Protein AF-F4NWM6-F1 (afdb_monomer)

pLDDT: mean 74.92, std 17.49, range [27.56, 96.94]

Sequence (480 aa):
MNTREKIAEQQAELAVLNNIYKKDLLKWTTEETIMYGNKEAVSIKKDLVDVSIQQLAVELLFEKDFAAWSSAEKRRYGNQEEAALEQLREKSKQLREKEKQLREEEKQLREQQIILLQLKEKTLVQGSKSPIQGFVDAGQSSSFTQQIEDIKADISKLQESSSKLQESDSKLQESSSKLQETVSNYIQEAETMSISKLTIDKIQKDGYTLIASSVNSINDSDYKIADKFHEFQWPVKNNKKDKKNKDAYLGYLSAFVEPFYRLQAKASIEWPHLYSEVGINPHHLSGEADLYVMPTACTLISRNQLSMVFRMKSNEINSNDLAQAIGCVVAANSLFDVPGRPSPVGVLSDFIDQWCLIWISKDGEVIYANMEKDSELRGKPLTRLTAMYYIQKHLEHYNQLLNDENTKKRRAEHTGWAFDEFEAGVLKQMVLVAEDNMRDLLETDEEIAMYDMRKRMRNTPLFQFPRLPKDFHIFPKFTE

Organism: Batrachochytrium dendrobatidis (strain JAM81 / FGSC 10211) (NCBI:txid684364)

Secondary structure (DSSP, 8-state):
--HHHHHHHHHHHHHHHHHHHHS-GGG--HHHHHHH-SHHHHHHHHHHHHHHHHHHHHHHHHHS-GGG--HHHHHHH-SSHHHHHHHHHHHHHHHHHHHHHHHHHHHHHHHHHHHHHHHHHHHHHHTTS--------TT-HHHHHHHHHHHHHHHHHHHHHHHHHHHHHHHHHHHHHHHHHHHHHHHHHHHEEEGGG--HHHHHHTT--EEEEEEEPPPTTSS---GGGT----SSTT-TT-HHHHHHHHHHHHHHHTT-TTEEEES--SSS-EEEEETTTTEEEEE--SEEEEETTTTSSSS---SEEEEE-SS---HHHHHHHHHHHHHHHHH---TTPBPPEEEEE-SSS-EEEEEE-TTS-EEEEEEEE-TT--EEEPPHHHHHHHHHHHHHHHHHHHH-GGGGSS----TT-SS--PBTTHHHHHHHHHHHHHHHT--SHHHHHHHHHHHHHHH-GGGS-----TT---------

Solvent-accessible surface area (backbone atoms only — not comparable to full-atom values): 27120 Å² total; per-residue (Å²): 131,56,68,68,53,54,40,51,54,41,50,52,52,40,52,53,40,53,53,59,64,70,47,57,81,94,71,55,50,74,64,55,42,68,76,40,66,47,70,65,50,42,50,46,51,37,53,48,39,50,45,48,43,52,49,47,54,50,50,54,54,73,75,42,59,72,87,76,51,48,75,64,56,28,71,72,40,37,90,45,66,71,57,21,54,50,48,50,52,53,50,50,52,52,45,54,54,51,46,53,51,45,54,52,52,52,49,53,51,51,54,54,51,51,52,52,51,54,51,53,51,53,53,58,66,53,73,73,55,80,95,72,89,79,79,90,76,97,80,58,70,69,63,55,55,51,52,53,53,52,51,52,54,52,52,54,52,49,54,57,51,50,54,55,48,55,57,49,50,55,57,48,52,56,51,47,52,56,49,51,54,51,49,54,51,49,51,52,58,72,42,38,46,46,29,90,74,38,37,54,71,54,48,43,73,29,64,45,51,76,41,87,47,64,45,73,55,65,61,80,88,80,57,88,74,61,74,83,72,76,62,66,80,74,85,53,85,82,41,71,86,38,64,68,37,49,51,49,50,50,50,53,50,32,64,70,37,54,87,37,75,53,41,41,59,39,68,74,70,72,86,73,56,42,62,18,62,44,46,78,67,77,32,29,36,36,43,80,58,59,31,36,32,25,57,59,73,63,84,80,54,83,84,74,61,53,55,30,40,31,35,77,42,71,61,87,86,49,66,48,58,50,23,28,36,49,44,47,29,53,26,51,20,28,64,36,84,45,67,61,34,69,41,26,36,21,39,40,30,53,68,64,73,50,42,31,45,33,41,47,34,66,88,66,34,38,35,37,27,48,29,19,24,45,98,84,66,50,77,42,73,24,45,58,67,38,54,50,48,50,52,48,46,39,48,52,47,54,37,50,61,70,64,45,78,69,52,81,44,73,63,48,78,86,79,77,67,67,58,57,85,18,51,22,12,50,65,33,49,52,45,51,47,56,54,54,53,48,52,76,72,44,92,44,76,65,55,40,48,54,49,53,50,52,54,45,56,76,69,37,74,87,71,53,77,78,77,74,70,96,79,76,85,84,71,84,83,81,86,131

Mean predicted aligned error: 19.65 Å

Structure (mmCIF, N/CA/C/O backbone):
data_AF-F4NWM6-F1
#
_entry.id   AF-F4NWM6-F1
#
loop_
_atom_site.group_PDB
_atom_site.id
_atom_site.type_symbol
_atom_site.label_atom_id
_atom_site.label_alt_id
_atom_site.label_comp_id
_atom_site.label_asym_id
_atom_site.label_entity_id
_atom_site.label_seq_id
_atom_site.pdbx_PDB_ins_code
_atom_site.Cartn_x
_atom_site.Cartn_y
_atom_site.Cartn_z
_atom_site.occupancy
_atom_site.B_iso_or_equiv
_atom_site.auth_seq_id
_atom_site.auth_comp_id
_atom_site.auth_asym_id
_atom_site.auth_atom_id
_atom_site.pdbx_PDB_model_num
ATOM 1 N N . MET A 1 1 ? -13.555 21.027 29.158 1.00 60.69 1 MET A N 1
ATOM 2 C CA . MET A 1 1 ? -13.610 19.942 28.168 1.00 60.69 1 MET A CA 1
ATOM 3 C C . MET A 1 1 ? -14.165 20.442 26.851 1.00 60.69 1 MET A C 1
ATOM 5 O O . MET A 1 1 ? -15.263 20.997 26.846 1.00 60.69 1 MET A O 1
ATOM 9 N N . ASN A 1 2 ? -13.422 20.252 25.764 1.00 86.06 2 ASN A N 1
ATOM 10 C CA . ASN A 1 2 ? -13.898 20.465 24.394 1.00 86.06 2 ASN A CA 1
ATOM 11 C C . ASN A 1 2 ? -15.017 19.446 24.065 1.00 86.06 2 ASN A C 1
ATOM 13 O O . ASN A 1 2 ? -15.001 18.326 24.573 1.00 86.06 2 ASN A O 1
ATOM 17 N N . THR A 1 3 ? -15.988 19.793 23.216 1.00 80.62 3 THR A N 1
ATOM 18 C CA . THR A 1 3 ? -17.067 18.899 22.745 1.00 80.62 3 THR A CA 1
ATOM 19 C C . THR A 1 3 ? -16.521 17.563 22.210 1.00 80.62 3 THR A C 1
ATOM 21 O O . THR A 1 3 ? -17.129 16.515 22.418 1.00 80.62 3 THR A O 1
ATOM 24 N N . ARG A 1 4 ? -15.315 17.560 21.619 1.00 77.44 4 ARG A N 1
ATOM 25 C CA . ARG A 1 4 ? -14.608 16.331 21.202 1.00 77.44 4 ARG A CA 1
ATOM 26 C C . ARG A 1 4 ? -14.179 15.430 22.363 1.00 77.44 4 ARG A C 1
ATOM 28 O O . ARG A 1 4 ? -14.302 14.215 22.251 1.00 77.44 4 ARG A O 1
ATOM 35 N N . GLU A 1 5 ? -13.713 16.007 23.466 1.00 83.75 5 GLU A N 1
ATOM 36 C CA . GLU A 1 5 ? -13.334 15.254 24.671 1.00 83.75 5 GLU A CA 1
ATOM 37 C C . GLU A 1 5 ? -14.571 14.620 25.315 1.00 83.75 5 GLU A C 1
ATOM 39 O O . GLU A 1 5 ? -14.527 13.461 25.711 1.00 83.75 5 GLU A O 1
ATOM 44 N N . LYS A 1 6 ? -15.707 15.335 25.332 1.00 87.50 6 LYS A N 1
ATOM 45 C CA . LYS A 1 6 ? -16.980 14.792 25.841 1.00 87.50 6 LYS A CA 1
ATOM 46 C C . LYS A 1 6 ? -17.461 13.597 25.018 1.00 87.50 6 LYS A C 1
ATOM 48 O O . LYS A 1 6 ? -17.944 12.621 25.578 1.00 87.50 6 LYS A O 1
ATOM 53 N N . ILE A 1 7 ? -17.297 13.647 23.694 1.00 84.12 7 ILE A N 1
ATOM 54 C CA . ILE A 1 7 ? -17.608 12.503 22.824 1.00 84.12 7 ILE A CA 1
ATOM 55 C C . ILE A 1 7 ? -16.695 11.316 23.141 1.00 84.12 7 ILE A C 1
ATOM 57 O O . ILE A 1 7 ? -17.186 10.193 23.215 1.00 84.12 7 ILE A O 1
ATOM 61 N N . ALA A 1 8 ? -15.395 11.544 23.340 1.00 84.62 8 ALA A N 1
ATOM 62 C CA . ALA A 1 8 ? -14.451 10.476 23.665 1.00 84.62 8 ALA A CA 1
ATOM 63 C C . ALA A 1 8 ? -14.777 9.807 25.014 1.00 84.62 8 ALA A C 1
ATOM 65 O O . ALA A 1 8 ? -14.790 8.579 25.100 1.00 84.62 8 ALA A O 1
ATOM 66 N N . GLU A 1 9 ? -15.117 10.599 26.035 1.00 89.94 9 GLU A N 1
ATOM 67 C CA . GLU A 1 9 ? -15.557 10.101 27.345 1.00 89.94 9 GLU A CA 1
ATOM 68 C C . GLU A 1 9 ? -16.819 9.234 27.218 1.00 89.94 9 GLU A C 1
ATOM 70 O O . GLU A 1 9 ? -16.858 8.098 27.694 1.00 89.94 9 GLU A O 1
ATOM 75 N N . GLN A 1 10 ? -17.825 9.711 26.483 1.00 88.81 10 GLN A N 1
ATOM 76 C CA . GLN A 1 10 ? -19.061 8.956 26.271 1.00 88.81 10 GLN A CA 1
ATOM 77 C C . GLN A 1 10 ? -18.849 7.695 25.428 1.00 88.81 10 GLN A C 1
ATOM 79 O O . GLN A 1 10 ? -19.488 6.672 25.666 1.00 88.81 10 GLN A O 1
ATOM 84 N N . GLN A 1 11 ? -17.921 7.710 24.469 1.00 87.31 11 GLN A N 1
ATOM 85 C CA . GLN A 1 11 ? -17.539 6.511 23.719 1.00 87.31 1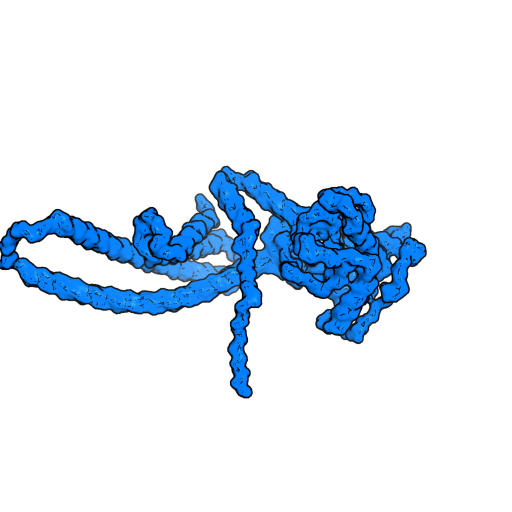1 GLN A CA 1
ATOM 86 C C . GLN A 1 11 ? -16.853 5.468 24.609 1.00 87.31 11 GLN A C 1
ATOM 88 O O . GLN A 1 11 ? -17.093 4.269 24.434 1.00 87.31 11 GLN A O 1
ATOM 93 N N . ALA A 1 12 ? -16.039 5.903 25.575 1.00 87.69 12 ALA A N 1
ATOM 94 C CA . ALA A 1 12 ? -15.446 5.014 26.567 1.00 87.69 12 ALA A CA 1
ATOM 95 C C . ALA A 1 12 ? -16.525 4.399 27.475 1.00 87.69 12 ALA A C 1
ATOM 97 O O . ALA A 1 12 ? -16.548 3.178 27.649 1.00 87.69 12 ALA A O 1
ATOM 98 N N . GLU A 1 13 ? -17.477 5.202 27.967 1.00 89.69 13 GLU A N 1
ATOM 99 C CA . GLU A 1 13 ? -18.624 4.701 28.739 1.00 89.69 13 GLU A CA 1
ATOM 100 C C . GLU A 1 13 ? -19.446 3.687 27.922 1.00 89.69 13 GLU A C 1
ATOM 102 O O . GLU A 1 13 ? -19.758 2.593 28.401 1.00 89.69 13 GLU A O 1
ATOM 107 N N . LEU A 1 14 ? -19.721 3.983 26.648 1.00 88.06 14 LEU A N 1
ATOM 108 C CA . LEU A 1 14 ? -20.443 3.082 25.749 1.00 88.06 14 LEU A CA 1
ATOM 109 C C . LEU A 1 14 ? -19.699 1.752 25.540 1.00 88.06 14 LEU A C 1
ATOM 111 O O . LEU A 1 14 ? -20.324 0.690 25.454 1.00 88.06 14 LEU A O 1
ATOM 115 N N . ALA A 1 15 ? -18.367 1.778 25.459 1.00 86.25 15 ALA A N 1
ATOM 116 C CA . ALA A 1 15 ? -17.549 0.573 25.343 1.00 86.25 15 ALA A CA 1
ATOM 117 C C . ALA A 1 15 ? -17.638 -0.298 26.608 1.00 86.25 15 ALA A C 1
ATOM 119 O O . ALA A 1 15 ? -17.800 -1.519 26.504 1.00 86.25 15 ALA A O 1
ATOM 120 N N . VAL A 1 16 ? -17.607 0.321 27.792 1.00 87.38 16 VAL A N 1
ATOM 121 C CA . VAL A 1 16 ? -17.805 -0.368 29.076 1.00 87.38 16 VAL A CA 1
ATOM 122 C C . VAL A 1 16 ? -19.193 -1.007 29.133 1.00 87.38 16 VAL A C 1
ATOM 124 O O . VAL A 1 16 ? -19.302 -2.210 29.378 1.00 87.38 16 VAL A O 1
ATOM 127 N N . LEU A 1 17 ? -20.249 -0.254 28.814 1.00 85.12 17 LEU A N 1
ATOM 128 C CA . LEU A 1 17 ? -21.626 -0.760 28.820 1.00 85.12 17 LEU A CA 1
ATOM 129 C C . LEU A 1 17 ? -21.830 -1.910 27.826 1.00 85.12 17 LEU A C 1
ATOM 131 O O . LEU A 1 17 ? -22.478 -2.902 28.155 1.00 85.12 17 LEU A O 1
ATOM 135 N N . ASN A 1 18 ? -21.222 -1.844 26.637 1.00 83.94 18 ASN A N 1
ATOM 136 C CA . ASN A 1 18 ? -21.258 -2.943 25.668 1.00 83.94 18 ASN A CA 1
ATOM 137 C C . ASN A 1 18 ? -20.588 -4.217 26.194 1.00 83.94 18 ASN A C 1
ATOM 139 O O . ASN A 1 18 ? -21.074 -5.319 25.927 1.00 83.94 18 ASN A O 1
ATOM 143 N N . ASN A 1 19 ? -19.488 -4.085 26.937 1.00 84.81 19 ASN A N 1
ATOM 144 C CA . ASN A 1 19 ? -18.835 -5.229 27.565 1.00 84.81 19 ASN A CA 1
ATOM 145 C C . ASN A 1 19 ? -19.718 -5.835 28.659 1.00 84.81 19 ASN A C 1
ATOM 147 O O . ASN A 1 19 ? -19.887 -7.053 28.683 1.00 84.81 19 ASN A O 1
ATOM 151 N N . ILE A 1 20 ? -20.327 -5.007 29.513 1.00 82.50 20 ILE A N 1
ATOM 152 C CA . ILE A 1 20 ? -21.238 -5.464 30.575 1.00 82.50 20 ILE A CA 1
ATOM 153 C C . ILE A 1 20 ? -22.461 -6.169 29.973 1.00 82.50 20 ILE A C 1
ATOM 155 O O . ILE A 1 20 ? -22.812 -7.271 30.395 1.00 82.50 20 ILE A O 1
ATOM 159 N N . TYR A 1 21 ? -23.066 -5.595 28.932 1.00 80.75 21 TYR A N 1
ATOM 160 C CA . TYR A 1 21 ? -24.240 -6.164 28.268 1.00 80.75 21 TYR A CA 1
ATOM 161 C C . TYR A 1 21 ? -23.966 -7.556 27.667 1.00 80.75 21 TYR A C 1
ATOM 163 O O . TYR A 1 21 ? -24.803 -8.461 27.756 1.00 80.75 21 TYR A O 1
ATOM 171 N N . LYS A 1 22 ? -22.765 -7.752 27.101 1.00 83.56 22 LYS A N 1
ATOM 172 C CA . LYS A 1 22 ? -22.315 -9.031 26.525 1.00 83.56 22 LYS A CA 1
ATOM 173 C C . LYS A 1 22 ? -21.984 -10.100 27.571 1.00 83.56 22 LYS A C 1
ATOM 175 O O . LYS A 1 22 ? -21.938 -11.276 27.214 1.00 83.56 22 LYS A O 1
ATOM 180 N N . LYS A 1 23 ? -21.753 -9.741 28.840 1.00 84.12 23 LYS A N 1
ATOM 181 C CA . LYS A 1 23 ? -21.500 -10.727 29.903 1.00 84.12 23 LYS A CA 1
ATOM 182 C C . LYS A 1 23 ? -22.764 -11.538 30.210 1.00 84.12 23 LYS A C 1
ATOM 184 O O . LYS A 1 23 ? -23.890 -11.031 30.177 1.00 84.12 23 LYS A O 1
ATOM 189 N N . ASP A 1 24 ? -22.579 -12.808 30.561 1.00 78.06 24 ASP A N 1
ATOM 190 C CA . ASP A 1 24 ? -23.642 -13.609 31.175 1.00 78.06 24 ASP A CA 1
ATOM 191 C C . ASP A 1 24 ? -24.025 -13.000 32.529 1.00 78.06 24 ASP A C 1
ATOM 193 O O . ASP A 1 24 ? -23.140 -12.607 33.286 1.00 78.06 24 ASP A O 1
ATOM 197 N N . LEU A 1 25 ? -25.320 -12.977 32.867 1.00 64.81 25 LEU A N 1
ATOM 198 C CA . LEU A 1 25 ? -25.819 -12.454 34.154 1.00 64.81 25 LEU A CA 1
ATOM 199 C C . LEU A 1 25 ? -25.155 -13.137 35.365 1.00 64.81 25 LEU A C 1
ATOM 201 O O . LEU A 1 25 ? -24.910 -12.504 36.381 1.00 64.81 25 LEU A O 1
ATOM 205 N N . LEU A 1 26 ? -24.800 -14.419 35.233 1.00 65.19 26 LEU A N 1
ATOM 206 C CA . LEU A 1 26 ? -24.103 -15.202 36.265 1.00 65.19 26 LEU A CA 1
ATOM 207 C C . LEU A 1 26 ? -22.628 -14.806 36.458 1.00 65.19 26 LEU A C 1
ATOM 209 O O . LEU A 1 26 ? -21.978 -15.296 37.375 1.00 65.19 26 LEU A O 1
ATOM 213 N N . LYS A 1 27 ? -22.090 -13.958 35.578 1.00 74.94 27 LYS A N 1
ATOM 214 C CA . LYS A 1 27 ? -20.706 -13.465 35.607 1.00 74.94 27 LYS A CA 1
ATOM 215 C C . LYS A 1 27 ? -20.625 -11.983 35.976 1.00 74.94 27 LYS A C 1
ATOM 217 O O . LYS A 1 27 ? -19.550 -11.398 35.854 1.00 74.94 27 LYS A O 1
ATOM 222 N N . TRP A 1 28 ? -21.744 -11.374 36.368 1.00 76.94 28 TRP A N 1
ATOM 223 C CA . TRP A 1 28 ? -21.762 -9.992 36.831 1.00 76.94 28 TRP A CA 1
ATOM 224 C C . TRP A 1 28 ? -21.110 -9.894 38.204 1.00 76.94 28 TRP A C 1
ATOM 226 O O . TRP A 1 28 ? -21.322 -10.744 39.072 1.00 76.94 28 TRP A O 1
ATOM 236 N N . THR A 1 29 ? -20.310 -8.853 38.406 1.00 78.38 29 THR A N 1
ATOM 237 C CA . THR A 1 29 ? -19.791 -8.543 39.737 1.00 78.38 29 THR A CA 1
ATOM 238 C C . THR A 1 29 ? -20.922 -8.044 40.638 1.00 78.38 29 THR A C 1
ATOM 240 O O . THR A 1 29 ? -21.982 -7.602 40.179 1.00 78.38 29 THR A O 1
ATOM 243 N N . THR A 1 30 ? -20.699 -8.092 41.951 1.00 74.25 30 THR A N 1
ATOM 244 C CA . THR A 1 30 ? -21.628 -7.513 42.930 1.00 74.25 30 THR A CA 1
ATOM 245 C C . THR A 1 30 ? -21.860 -6.026 42.649 1.00 74.25 30 THR A C 1
ATOM 247 O O . THR A 1 30 ? -22.991 -5.561 42.726 1.00 74.25 30 THR A O 1
ATOM 250 N N . GLU A 1 31 ? -20.818 -5.297 42.245 1.00 74.88 31 GLU A N 1
ATOM 251 C CA . GLU A 1 31 ? -20.894 -3.880 41.875 1.00 74.88 31 GLU A CA 1
ATOM 252 C C . GLU A 1 31 ? -21.695 -3.648 40.590 1.00 74.88 31 GLU A C 1
ATOM 254 O O . GLU A 1 31 ? -22.552 -2.772 40.572 1.00 74.88 31 GLU A O 1
ATOM 259 N N . GLU A 1 32 ? -21.496 -4.456 39.541 1.00 78.50 32 GLU A N 1
ATOM 260 C CA . GLU A 1 32 ? -22.282 -4.381 38.297 1.00 78.50 32 GLU A CA 1
ATOM 261 C C . GLU A 1 32 ? -23.768 -4.671 38.564 1.00 78.50 32 GLU A C 1
ATOM 263 O O . GLU A 1 32 ? -24.655 -3.990 38.049 1.00 78.50 32 GLU A O 1
ATOM 268 N N . THR A 1 33 ? -24.044 -5.643 39.434 1.00 75.38 33 THR A N 1
ATOM 269 C CA . THR A 1 33 ? -25.409 -5.992 39.848 1.00 75.38 33 THR A CA 1
ATOM 270 C C . THR A 1 33 ? -26.054 -4.877 40.669 1.00 75.38 33 THR A C 1
ATOM 272 O O . THR A 1 33 ? -27.229 -4.589 40.477 1.00 75.38 33 THR A O 1
ATOM 275 N N . ILE A 1 34 ? -25.304 -4.214 41.553 1.00 72.50 34 ILE A N 1
ATOM 276 C CA . ILE A 1 34 ? -25.804 -3.081 42.346 1.00 72.50 34 ILE A CA 1
ATOM 277 C C . ILE A 1 34 ? -26.015 -1.839 41.471 1.00 72.50 34 ILE A C 1
ATOM 279 O O . ILE A 1 34 ? -27.024 -1.156 41.618 1.00 72.50 34 ILE A O 1
ATOM 283 N N . MET A 1 35 ? -25.078 -1.540 40.569 1.00 72.19 35 MET A N 1
ATOM 284 C CA . MET A 1 35 ? -25.118 -0.332 39.742 1.00 72.19 35 MET A CA 1
ATOM 285 C C . MET A 1 35 ? -26.193 -0.379 38.666 1.00 72.19 35 MET A C 1
ATOM 287 O O . MET A 1 35 ? -26.834 0.637 38.403 1.00 72.19 35 MET A O 1
ATOM 291 N N . TYR A 1 36 ? -26.366 -1.532 38.021 1.00 76.62 36 TYR A N 1
ATOM 292 C CA . TYR A 1 36 ? -27.243 -1.636 36.861 1.00 76.62 36 TYR A CA 1
ATOM 293 C C . TYR A 1 36 ? -28.497 -2.465 37.135 1.00 76.62 36 TYR A C 1
ATOM 295 O O . TYR A 1 36 ? -29.487 -2.311 36.433 1.00 76.62 36 TYR A O 1
ATOM 303 N N . GLY A 1 37 ? -28.507 -3.313 38.165 1.00 75.25 37 GLY A N 1
ATOM 304 C CA . GLY A 1 37 ? -29.669 -4.106 38.573 1.00 75.25 37 GLY A CA 1
ATOM 305 C C . GLY A 1 37 ? -29.994 -5.263 37.624 1.00 75.25 37 GLY A C 1
ATOM 306 O O . GLY A 1 37 ? -30.037 -6.416 38.047 1.00 75.25 37 GLY A O 1
ATOM 307 N N . ASN A 1 38 ? -30.214 -4.981 36.339 1.00 80.00 38 ASN A N 1
ATOM 308 C CA . ASN A 1 38 ? -30.531 -5.964 35.309 1.00 80.00 38 ASN A CA 1
ATOM 309 C C . ASN A 1 38 ? -29.991 -5.546 33.925 1.00 80.00 38 ASN A C 1
ATOM 311 O O . ASN A 1 38 ? -29.513 -4.430 33.717 1.00 80.00 38 ASN A O 1
ATOM 315 N N . LYS A 1 39 ? -30.056 -6.466 32.954 1.00 82.69 39 LYS A N 1
ATOM 316 C CA . LYS A 1 39 ? -29.595 -6.219 31.576 1.00 82.69 39 LYS A CA 1
ATOM 317 C C . LYS A 1 39 ? -30.391 -5.135 30.845 1.00 82.69 39 LYS A C 1
ATOM 319 O O . LYS A 1 39 ? -29.829 -4.465 29.985 1.00 82.69 39 LYS A O 1
ATOM 324 N N . GLU A 1 40 ? -31.662 -4.965 31.185 1.00 83.25 40 GLU A N 1
ATOM 325 C CA . GLU A 1 40 ? -32.560 -3.989 30.559 1.00 83.25 40 GLU A CA 1
ATOM 326 C C . GLU A 1 40 ? -32.142 -2.553 30.902 1.00 83.25 40 GLU A C 1
ATOM 328 O O . GLU A 1 40 ? -31.977 -1.719 30.016 1.00 83.25 40 GLU A O 1
ATOM 333 N N . ALA A 1 41 ? -31.793 -2.298 32.162 1.00 82.50 41 ALA A N 1
ATOM 334 C CA . ALA A 1 41 ? -31.228 -1.029 32.605 1.00 82.50 41 ALA A CA 1
ATOM 335 C C . ALA A 1 41 ? -29.850 -0.740 31.981 1.00 82.50 41 ALA A C 1
ATOM 337 O O . ALA A 1 41 ? -29.563 0.409 31.652 1.00 82.50 41 ALA A O 1
ATOM 338 N N . VAL A 1 42 ? -29.007 -1.760 31.747 1.00 85.38 42 VAL A N 1
ATOM 339 C CA . VAL A 1 42 ? -27.758 -1.590 30.968 1.00 85.38 42 VAL A CA 1
ATOM 340 C C . VAL A 1 42 ? -28.064 -1.207 29.519 1.00 85.38 42 VAL A C 1
ATOM 342 O O . VAL A 1 42 ? -27.362 -0.368 28.957 1.00 85.38 42 VAL A O 1
ATOM 345 N N . SER A 1 43 ? -29.104 -1.795 28.921 1.00 88.31 43 SER A N 1
ATOM 346 C CA . SER A 1 43 ? -29.543 -1.470 27.559 1.00 88.31 43 SER A CA 1
ATOM 347 C C . SER A 1 43 ? -29.989 -0.014 27.448 1.00 88.31 43 SER A C 1
ATOM 349 O O . SER A 1 43 ? -29.485 0.719 26.603 1.00 88.31 43 SER A O 1
ATOM 351 N N . ILE A 1 44 ? -30.845 0.443 28.364 1.00 87.06 44 ILE A N 1
ATOM 352 C CA . ILE A 1 44 ? -31.321 1.832 28.378 1.00 87.06 44 ILE A CA 1
ATOM 353 C C . ILE A 1 44 ? -30.170 2.799 28.634 1.00 87.06 44 ILE A C 1
ATOM 355 O O . ILE A 1 44 ? -30.047 3.803 27.938 1.00 87.06 44 ILE A O 1
ATOM 359 N N . LYS A 1 45 ? -29.269 2.481 29.573 1.00 89.50 45 LYS A N 1
ATOM 360 C CA . LYS A 1 45 ? -28.069 3.289 29.829 1.00 89.50 45 LYS A CA 1
ATOM 361 C C . LYS A 1 45 ? -27.213 3.426 28.568 1.00 89.50 45 LYS A C 1
ATOM 363 O O . LYS A 1 45 ? -26.762 4.522 28.250 1.00 89.50 45 LYS A O 1
ATOM 368 N N . LYS A 1 46 ? -27.017 2.328 27.833 1.00 91.81 46 LYS A N 1
ATOM 369 C CA . LYS A 1 46 ? -26.277 2.313 26.567 1.00 91.81 46 LYS A CA 1
ATOM 370 C C . LYS A 1 46 ? -26.943 3.218 25.529 1.00 91.81 46 LYS A C 1
ATOM 372 O O . LYS A 1 46 ? -26.253 4.024 24.909 1.00 91.81 46 LYS A O 1
ATOM 377 N N . ASP A 1 47 ? -28.257 3.114 25.365 1.00 89.88 47 ASP A N 1
ATOM 378 C CA . ASP A 1 47 ? -29.000 3.939 24.411 1.00 89.88 47 ASP A CA 1
ATOM 379 C C . ASP A 1 47 ? -28.975 5.424 24.793 1.00 89.88 47 ASP A C 1
ATOM 381 O O . ASP A 1 47 ? -28.900 6.288 23.920 1.00 89.88 47 ASP A O 1
ATOM 385 N N . LEU A 1 48 ? -28.970 5.733 26.090 1.00 90.88 48 LEU A N 1
ATOM 386 C CA . LEU A 1 48 ? -28.895 7.096 26.614 1.00 90.88 48 LEU A CA 1
ATOM 387 C C . LEU A 1 48 ? -27.519 7.726 26.346 1.00 90.88 48 LEU A C 1
ATOM 389 O O . LEU A 1 48 ? -27.439 8.879 25.917 1.00 90.88 48 LEU A O 1
ATOM 393 N N . VAL A 1 49 ? -26.443 6.949 26.507 1.00 90.25 49 VAL A N 1
ATOM 394 C CA . VAL A 1 49 ? -25.078 7.358 26.136 1.00 90.25 49 VAL A CA 1
ATOM 395 C C . VAL A 1 49 ? -24.953 7.543 24.620 1.00 90.25 49 VAL A C 1
ATOM 397 O O . VAL A 1 49 ? -24.403 8.548 24.175 1.00 90.25 49 VAL A O 1
ATOM 400 N N . ASP A 1 50 ? -25.511 6.637 23.810 1.00 90.44 50 ASP A N 1
ATOM 401 C CA . ASP A 1 50 ? -25.496 6.767 22.345 1.00 90.44 50 ASP A CA 1
ATOM 402 C C . ASP A 1 50 ? -26.242 8.024 21.870 1.00 90.44 50 ASP A C 1
ATOM 404 O O . ASP A 1 50 ? -25.727 8.790 21.052 1.00 90.44 50 ASP A O 1
ATOM 408 N N . VAL A 1 51 ? -27.424 8.302 22.433 1.00 92.19 51 VAL A N 1
ATOM 409 C CA . VAL A 1 51 ? -28.171 9.538 22.152 1.00 92.19 51 VAL A CA 1
ATOM 410 C C . VAL A 1 51 ? -27.353 10.769 22.526 1.00 92.19 51 VAL A C 1
ATOM 412 O O . VAL A 1 51 ? -27.312 11.722 21.745 1.00 92.19 51 VAL A O 1
ATOM 415 N N . SER A 1 52 ? -26.654 10.743 23.660 1.00 92.25 52 SER A N 1
ATOM 416 C CA . SER A 1 52 ? -25.808 11.861 24.068 1.00 92.25 52 SER A CA 1
ATOM 417 C C . SER A 1 52 ? -24.627 12.083 23.113 1.00 92.25 52 SER A C 1
ATOM 419 O O . SER A 1 52 ? -24.365 13.226 22.736 1.00 92.25 52 SER A O 1
ATOM 421 N N . ILE A 1 53 ? -23.971 11.020 22.631 1.00 90.81 53 ILE A N 1
ATOM 422 C CA . ILE A 1 53 ? -22.907 11.129 21.616 1.00 90.81 53 ILE A CA 1
ATOM 423 C C . ILE A 1 53 ? -23.460 11.777 20.343 1.00 90.81 53 ILE A C 1
ATOM 425 O O . ILE A 1 53 ? -22.824 12.649 19.747 1.00 90.81 53 ILE A O 1
ATOM 429 N N . GLN A 1 54 ? -24.662 11.373 19.922 1.00 90.50 54 GLN A N 1
ATOM 430 C CA . GLN A 1 54 ? -25.307 11.931 18.736 1.00 90.50 54 GLN A CA 1
ATOM 431 C C . GLN A 1 54 ? -25.678 13.410 18.911 1.00 90.50 54 GLN A C 1
ATOM 433 O O . GLN A 1 54 ? -25.554 14.170 17.948 1.00 90.50 54 GLN A O 1
ATOM 438 N N . GLN A 1 55 ? -26.103 13.831 20.106 1.00 91.56 55 GLN A N 1
ATOM 439 C CA . GLN A 1 55 ? -26.375 15.239 20.410 1.00 91.56 55 GLN A CA 1
ATOM 440 C C . GLN A 1 55 ? -25.090 16.075 20.336 1.00 91.56 55 GLN A C 1
ATOM 442 O O . GLN A 1 55 ? -25.065 17.071 19.615 1.00 91.56 55 GLN A O 1
ATOM 447 N N . LEU A 1 56 ? -24.002 15.621 20.968 1.00 90.62 56 LEU A N 1
ATOM 448 C CA . LEU A 1 56 ? -22.698 16.296 20.917 1.00 90.62 56 LEU A CA 1
ATOM 449 C C . LEU A 1 56 ? -22.135 16.377 19.489 1.00 90.62 56 LEU A C 1
ATOM 451 O O . LEU A 1 56 ? -21.536 17.377 19.098 1.00 90.62 56 LEU A O 1
ATOM 455 N N . ALA A 1 57 ? -22.351 15.343 18.672 1.00 90.19 57 ALA A N 1
ATOM 456 C CA . ALA A 1 57 ? -21.956 15.360 17.266 1.00 90.19 57 ALA A CA 1
ATOM 457 C C . ALA A 1 57 ? -22.758 16.384 16.443 1.00 90.19 57 ALA A C 1
ATOM 459 O O . ALA A 1 57 ? -22.220 16.986 15.515 1.00 90.19 57 ALA A O 1
ATOM 460 N N . VAL A 1 58 ? -24.039 16.588 16.767 1.00 90.94 58 VAL A N 1
ATOM 461 C CA . VAL A 1 58 ? -24.863 17.646 16.162 1.00 90.94 58 VAL A CA 1
ATOM 462 C C . VAL A 1 58 ? -24.386 19.029 16.616 1.00 90.94 58 VAL A C 1
ATOM 464 O O . VAL A 1 58 ? -24.289 19.926 15.784 1.00 90.94 58 VAL A O 1
ATOM 467 N N . GLU A 1 59 ? -24.022 19.198 17.888 1.00 91.50 59 GLU A N 1
ATOM 468 C CA . GLU A 1 59 ? -23.439 20.445 18.410 1.00 91.50 59 GLU A CA 1
ATOM 469 C C . GLU A 1 59 ? -22.119 20.801 17.714 1.00 91.50 59 GLU A C 1
ATOM 471 O O . GLU A 1 59 ? -21.966 21.927 17.246 1.00 91.50 59 GLU A O 1
ATOM 476 N N . LEU A 1 60 ? -21.224 19.827 17.508 1.00 91.38 60 LEU A N 1
ATOM 477 C CA . LEU A 1 60 ? -19.993 20.031 16.732 1.00 91.38 60 LEU A CA 1
ATOM 478 C C . LEU A 1 60 ? -20.252 20.513 15.301 1.00 91.38 60 LEU A C 1
ATOM 480 O O . LEU A 1 60 ? -19.442 21.252 14.746 1.00 91.38 60 LEU A O 1
ATOM 484 N N . LEU A 1 61 ? -21.352 20.080 14.679 1.00 89.44 61 LEU A N 1
ATOM 485 C CA . LEU A 1 61 ? -21.722 20.537 13.338 1.00 89.44 61 LEU A CA 1
ATOM 486 C C . LEU A 1 61 ? -2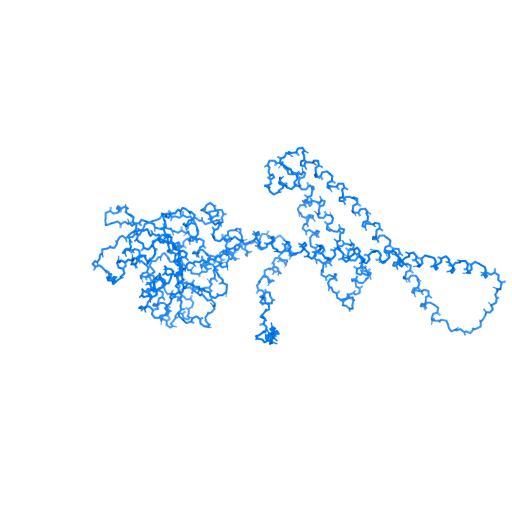2.297 21.956 13.345 1.00 89.44 61 LEU A C 1
ATOM 488 O O . LEU A 1 61 ? -22.103 22.668 12.365 1.00 89.44 61 LEU A O 1
ATOM 492 N N . PHE A 1 62 ? -22.957 22.376 14.428 1.00 90.31 62 PHE A N 1
ATOM 493 C CA . PHE A 1 62 ? -23.388 23.766 14.610 1.00 90.31 62 PHE A CA 1
ATOM 494 C C . PHE A 1 62 ? -22.214 24.717 14.872 1.00 90.31 62 PHE A C 1
ATOM 496 O O . PHE A 1 62 ? -22.260 25.863 14.437 1.00 90.31 62 PHE A O 1
ATOM 503 N N . GLU A 1 63 ? -21.164 24.252 15.552 1.00 88.94 63 GLU A N 1
ATOM 504 C CA . GLU A 1 63 ? -19.940 25.029 15.805 1.00 88.94 63 GLU A CA 1
ATOM 505 C C . GLU A 1 63 ? -19.033 25.145 14.567 1.00 88.94 63 GLU A C 1
ATOM 507 O O . GLU A 1 63 ? -18.142 25.992 14.516 1.00 88.94 63 GLU A O 1
ATOM 512 N N . LYS A 1 64 ? -19.234 24.282 13.566 1.00 90.06 64 LYS A N 1
ATOM 513 C CA . LYS A 1 64 ? -18.394 24.181 12.372 1.00 90.06 64 LYS A CA 1
ATOM 514 C C . LYS A 1 64 ? -18.979 24.983 11.211 1.00 90.06 64 LYS A C 1
ATOM 516 O O . LYS A 1 64 ? -20.082 24.690 10.755 1.00 90.06 64 LYS A O 1
ATOM 521 N N . ASP A 1 65 ? -18.177 25.884 10.641 1.00 91.50 65 ASP A N 1
ATOM 522 C CA . ASP A 1 65 ? -18.541 26.633 9.432 1.00 91.50 65 ASP A CA 1
ATOM 523 C C . ASP A 1 65 ? -19.001 25.706 8.301 1.00 91.50 65 ASP A C 1
ATOM 525 O O . ASP A 1 65 ? -18.296 24.759 7.931 1.00 91.50 65 ASP A O 1
ATOM 529 N N . PHE A 1 66 ? -20.143 26.014 7.678 1.00 89.69 66 PHE A N 1
ATOM 530 C CA . PHE A 1 66 ? -20.703 25.215 6.580 1.00 89.69 66 PHE A CA 1
ATOM 531 C C . PHE A 1 66 ? -19.731 25.060 5.395 1.00 89.69 66 PHE A C 1
ATOM 533 O O . PHE A 1 66 ? -19.687 24.027 4.717 1.00 89.69 66 PHE A O 1
ATOM 540 N N . ALA A 1 67 ? -18.881 26.064 5.160 1.00 89.12 67 ALA A N 1
ATOM 541 C CA . ALA A 1 67 ? -17.817 25.997 4.161 1.00 89.12 67 ALA A CA 1
ATOM 542 C C . ALA A 1 67 ? -16.818 24.859 4.444 1.00 89.12 67 ALA A C 1
ATOM 544 O O . ALA A 1 67 ? -16.385 24.181 3.511 1.00 89.12 67 ALA A O 1
ATOM 545 N N . ALA A 1 68 ? -16.521 24.602 5.721 1.00 91.00 68 ALA A N 1
ATOM 546 C CA . ALA A 1 68 ? -15.620 23.551 6.183 1.00 91.00 68 ALA A CA 1
ATOM 547 C C . ALA A 1 68 ? -16.287 22.166 6.256 1.00 91.00 68 ALA A C 1
ATOM 549 O O . ALA A 1 68 ? -15.628 21.175 6.593 1.00 91.00 68 ALA A O 1
ATOM 550 N N . TRP A 1 69 ? -17.588 22.060 5.963 1.00 90.69 69 TRP A N 1
ATOM 551 C CA . TRP A 1 69 ? -18.268 20.771 5.940 1.00 90.69 69 TRP A CA 1
ATOM 552 C C . TRP A 1 69 ? -17.760 19.887 4.799 1.00 90.69 69 TRP A C 1
ATOM 554 O O . TRP A 1 69 ? -17.627 20.302 3.645 1.00 90.69 69 TRP A O 1
ATOM 564 N N . SER A 1 70 ? -17.533 18.624 5.133 1.00 90.50 70 SER A N 1
ATOM 565 C CA . SER A 1 70 ? -17.176 17.560 4.211 1.00 90.50 70 SER A CA 1
ATOM 566 C C . SER A 1 70 ? -18.313 17.265 3.232 1.00 90.50 70 SER A C 1
ATOM 568 O O . SER A 1 70 ? -19.497 17.487 3.499 1.00 90.50 70 SER A O 1
ATOM 570 N N . SER A 1 71 ? -17.964 16.663 2.098 1.00 86.00 71 SER A N 1
ATOM 571 C CA . SER A 1 71 ? -18.939 16.223 1.095 1.00 86.00 71 SER A CA 1
ATOM 572 C C . SER A 1 71 ? -19.943 15.199 1.643 1.00 86.00 71 SER A C 1
ATOM 574 O O . SER A 1 71 ? -21.037 15.074 1.100 1.00 86.00 71 SER A O 1
ATOM 576 N N . ALA A 1 72 ? -19.587 14.458 2.698 1.00 86.00 72 ALA A N 1
ATOM 577 C CA . ALA A 1 72 ? -20.481 13.516 3.368 1.00 86.00 72 ALA A CA 1
ATOM 578 C C . ALA A 1 72 ? -21.502 14.235 4.264 1.00 86.00 72 ALA A C 1
ATOM 580 O O . ALA A 1 72 ? -22.687 13.913 4.212 1.00 86.00 72 ALA A O 1
ATOM 581 N N . GLU A 1 73 ? -21.066 15.244 5.025 1.00 88.00 73 GLU A N 1
ATOM 582 C CA . GLU A 1 73 ? -21.947 16.090 5.845 1.00 88.00 73 GLU A CA 1
ATOM 583 C C . GLU A 1 73 ? -22.966 16.825 4.959 1.00 88.00 73 GLU A C 1
ATOM 585 O O . GLU A 1 73 ? -24.166 16.766 5.224 1.00 88.00 73 GLU A O 1
ATOM 590 N N . LYS A 1 74 ? -22.512 17.402 3.836 1.00 88.31 74 LYS A N 1
ATOM 591 C CA . LYS A 1 74 ? -23.385 18.075 2.854 1.00 88.31 74 LYS A CA 1
ATOM 592 C C . LYS A 1 74 ? -24.366 17.117 2.171 1.00 88.31 74 LYS A C 1
ATOM 594 O O . LYS A 1 74 ? -25.535 17.443 2.015 1.00 88.31 74 LYS A O 1
ATOM 599 N N . ARG A 1 75 ? -23.954 15.887 1.836 1.00 87.06 75 ARG A N 1
ATOM 600 C CA . ARG A 1 75 ? -24.897 14.870 1.324 1.00 87.06 75 ARG A CA 1
ATOM 601 C C . ARG A 1 75 ? -25.953 14.466 2.348 1.00 87.06 75 ARG A C 1
ATOM 603 O O . ARG A 1 75 ? -27.068 14.145 1.958 1.00 87.06 75 ARG A O 1
ATOM 610 N N . ARG A 1 76 ? -25.585 14.423 3.630 1.00 81.88 76 ARG A N 1
ATOM 611 C CA . ARG A 1 76 ? -26.453 13.924 4.700 1.00 81.88 76 ARG A CA 1
ATOM 612 C C . ARG A 1 76 ? -27.491 14.946 5.146 1.00 81.88 76 ARG A C 1
ATOM 614 O O . ARG A 1 76 ? -28.610 14.541 5.427 1.00 81.88 76 ARG A O 1
ATOM 621 N N . TYR A 1 77 ? -27.107 16.218 5.227 1.00 83.88 77 TYR A N 1
ATOM 622 C CA . TYR A 1 77 ? -27.966 17.276 5.764 1.00 83.88 77 TYR A CA 1
ATOM 623 C C . TYR A 1 77 ? -28.452 18.266 4.697 1.00 83.88 77 TYR A C 1
ATOM 625 O O . TYR A 1 77 ? -29.427 18.974 4.905 1.00 83.88 77 TYR A O 1
ATOM 633 N N . GLY A 1 78 ? -27.824 18.299 3.523 1.00 85.06 78 GLY A N 1
ATOM 634 C CA . GLY A 1 78 ? -28.200 19.180 2.422 1.00 85.06 78 GLY A CA 1
ATOM 635 C C . GLY A 1 78 ? -27.014 19.972 1.878 1.00 85.06 78 GLY A C 1
ATOM 636 O O . GLY A 1 78 ? -26.074 20.323 2.589 1.00 85.06 78 GLY A O 1
ATOM 637 N N . ASN A 1 79 ? -27.070 20.268 0.579 1.00 85.06 79 ASN A N 1
ATOM 638 C CA . ASN A 1 79 ? -26.030 21.037 -0.113 1.00 85.06 79 ASN A CA 1
ATOM 639 C C . ASN A 1 79 ? -26.195 22.558 0.055 1.00 85.06 79 ASN A C 1
ATOM 641 O O . ASN A 1 79 ? -25.322 23.312 -0.366 1.00 85.06 79 ASN A O 1
ATOM 645 N N . GLN A 1 80 ? -27.308 22.996 0.647 1.00 89.56 80 GLN A N 1
ATOM 646 C CA . GLN A 1 80 ? -27.593 24.387 0.983 1.00 89.56 80 GLN A CA 1
ATOM 647 C C . GLN A 1 80 ? -27.540 24.557 2.501 1.00 89.56 80 GLN A C 1
ATOM 649 O O . GLN A 1 80 ? -28.104 23.740 3.226 1.00 89.56 80 GLN A O 1
ATOM 654 N N . GLU A 1 81 ? -26.881 25.619 2.959 1.00 90.50 81 GLU A N 1
ATOM 655 C CA . GLU A 1 81 ? -26.622 25.883 4.377 1.00 90.50 81 GLU A CA 1
ATOM 656 C C . GLU A 1 81 ? -27.909 25.973 5.206 1.00 90.50 81 GLU A C 1
ATOM 658 O O . GLU A 1 81 ? -28.046 25.270 6.203 1.00 90.50 81 GLU A O 1
ATOM 663 N N . GLU A 1 82 ? -28.893 26.756 4.756 1.00 87.88 82 GLU A N 1
ATOM 664 C CA . GLU A 1 82 ? -30.170 26.914 5.465 1.00 87.88 82 GLU A CA 1
ATOM 665 C C . GLU A 1 82 ? -30.934 25.590 5.600 1.00 87.88 82 GLU A C 1
ATOM 667 O O . GLU A 1 82 ? -31.418 25.257 6.681 1.00 87.88 82 GLU A O 1
ATOM 672 N N . ALA A 1 83 ? -30.990 24.791 4.528 1.00 88.19 83 ALA A N 1
ATOM 673 C CA . ALA A 1 83 ? -31.640 23.482 4.550 1.00 88.19 83 ALA A CA 1
ATOM 674 C C . ALA A 1 83 ? -30.912 22.499 5.484 1.00 88.19 83 ALA A C 1
ATOM 676 O O . ALA A 1 83 ? -31.555 21.726 6.195 1.00 88.19 83 ALA A O 1
ATOM 677 N N . ALA A 1 84 ? -29.579 22.555 5.515 1.00 88.38 84 ALA A N 1
ATOM 678 C CA . ALA A 1 84 ? -28.761 21.712 6.373 1.00 88.38 84 ALA A CA 1
ATOM 679 C C . ALA A 1 84 ? -28.884 22.058 7.857 1.00 88.38 84 ALA A C 1
ATOM 681 O O . ALA A 1 84 ? -29.011 21.157 8.690 1.00 88.38 84 ALA A O 1
ATOM 682 N N . LEU A 1 85 ? -28.909 23.348 8.191 1.00 89.69 85 LEU A N 1
ATOM 683 C CA . LEU A 1 85 ? -29.144 23.807 9.556 1.00 89.69 85 LEU A CA 1
ATOM 684 C C . LEU A 1 85 ? -30.547 23.429 10.042 1.00 89.69 85 LEU A C 1
ATOM 686 O O . LEU A 1 85 ? -30.697 23.019 11.193 1.00 89.69 85 LEU A O 1
ATOM 690 N N . GLU A 1 86 ? -31.561 23.497 9.177 1.00 91.81 86 GLU A N 1
ATOM 691 C CA . GLU A 1 86 ? -32.921 23.093 9.539 1.00 91.81 86 GLU A CA 1
ATOM 692 C C . GLU A 1 86 ? -33.023 21.583 9.806 1.00 91.81 86 GLU A C 1
ATOM 694 O O . GLU A 1 86 ? -33.595 21.166 10.814 1.00 91.81 86 GLU A O 1
ATOM 699 N N . GLN A 1 87 ? -32.371 20.750 8.986 1.00 89.38 87 GLN A N 1
ATOM 700 C CA . GLN A 1 87 ? -32.289 19.310 9.249 1.00 89.38 87 GLN A CA 1
ATOM 701 C C . GLN A 1 87 ? -31.541 18.986 10.549 1.00 89.38 87 GLN A C 1
ATOM 703 O O . GLN A 1 87 ? -31.939 18.072 11.275 1.00 89.38 87 GLN A O 1
ATOM 708 N N . LEU A 1 88 ? -30.478 19.728 10.881 1.00 91.50 88 LEU A N 1
ATOM 709 C CA . LEU A 1 88 ? -29.773 19.562 12.156 1.00 91.50 88 LEU A CA 1
ATOM 710 C C . LEU A 1 88 ? -30.641 19.957 13.356 1.00 91.50 88 LEU A C 1
ATOM 712 O O . LEU A 1 88 ? -30.610 19.261 14.374 1.00 91.50 88 LEU A O 1
ATOM 716 N N . ARG A 1 89 ? -31.436 21.029 13.249 1.00 91.00 89 ARG A N 1
ATOM 717 C CA . ARG A 1 89 ? -32.377 21.445 14.305 1.00 91.00 89 ARG A CA 1
ATOM 718 C C . ARG A 1 89 ? -33.444 20.389 14.550 1.00 91.00 89 ARG A C 1
ATOM 720 O O . ARG A 1 89 ? -33.672 20.015 15.700 1.00 91.00 89 ARG A O 1
ATOM 727 N N . GLU A 1 90 ? -34.048 19.873 13.483 1.00 92.38 90 GLU A N 1
ATOM 728 C CA . GLU A 1 90 ? -35.059 18.818 13.584 1.00 92.38 90 GLU A CA 1
ATOM 729 C C . GLU A 1 90 ? -34.459 17.538 14.183 1.00 92.38 90 GLU A C 1
ATOM 731 O O . GLU A 1 90 ? -35.020 16.952 15.109 1.00 92.38 90 GLU A O 1
ATOM 736 N N . LYS A 1 91 ? -33.249 17.158 13.761 1.00 89.88 91 LYS A N 1
ATOM 737 C CA . LYS A 1 91 ? -32.535 16.020 14.350 1.00 89.88 91 LYS A CA 1
ATOM 738 C C . LYS A 1 91 ? -32.212 16.230 15.834 1.00 89.88 91 LYS A C 1
ATOM 740 O O . LYS A 1 91 ? -32.391 15.313 16.631 1.00 89.88 91 LYS A O 1
ATOM 745 N N . SER A 1 92 ? -31.762 17.422 16.226 1.00 92.62 92 SER A N 1
ATOM 746 C CA . SER A 1 92 ? -31.510 17.763 17.634 1.00 92.62 92 SER A CA 1
ATOM 747 C C . SER A 1 92 ? -32.783 17.628 18.476 1.00 92.62 92 SER A C 1
ATOM 749 O O . SER A 1 92 ? -32.759 17.040 19.557 1.00 92.62 92 SER A O 1
ATOM 751 N N . LYS A 1 93 ? -33.924 18.091 17.952 1.00 93.62 93 LYS A N 1
ATOM 752 C CA . LYS A 1 93 ? -35.235 17.957 18.599 1.00 93.62 93 LYS A CA 1
ATOM 753 C C . LYS A 1 93 ? -35.641 16.491 18.780 1.00 93.62 93 LYS A C 1
ATOM 755 O O . LYS A 1 93 ? -36.057 16.116 19.874 1.00 93.62 93 LYS A O 1
ATOM 760 N N . GLN A 1 94 ? -35.467 15.659 17.752 1.00 91.56 94 GLN A N 1
ATOM 761 C CA . GLN A 1 94 ? -35.745 14.219 17.824 1.00 91.56 94 GLN A CA 1
ATOM 762 C C . GLN A 1 94 ? -34.876 13.515 18.872 1.00 91.56 94 GLN A C 1
ATOM 764 O O . GLN A 1 94 ? -35.377 12.697 19.640 1.00 91.56 94 GLN A O 1
ATOM 769 N N . LEU A 1 95 ? -33.589 13.866 18.952 1.00 91.00 95 LEU A N 1
ATOM 770 C CA . LEU A 1 95 ? -32.680 13.303 19.952 1.00 91.00 95 LEU A CA 1
ATOM 771 C C . LEU A 1 95 ? -33.063 13.696 21.381 1.00 91.00 95 LEU A C 1
ATOM 773 O O . LEU A 1 95 ? -32.965 12.861 22.275 1.00 91.00 95 LEU A O 1
ATOM 777 N N . ARG A 1 96 ? -33.523 14.931 21.609 1.00 90.19 96 ARG A N 1
ATOM 778 C CA . ARG A 1 96 ? -34.011 15.369 22.930 1.00 90.19 96 ARG A CA 1
ATOM 779 C C . ARG A 1 96 ? -35.280 14.633 23.354 1.00 90.19 96 ARG A C 1
ATOM 781 O O . ARG A 1 96 ? -35.406 14.261 24.517 1.00 90.19 96 ARG A O 1
ATOM 788 N N . GLU A 1 97 ? -36.205 14.400 22.425 1.00 91.75 97 GLU A N 1
ATOM 789 C CA . GLU A 1 97 ? -37.419 13.630 22.721 1.00 91.75 97 GLU A CA 1
ATOM 790 C C . GLU A 1 97 ? -37.084 12.165 23.033 1.00 91.75 97 GLU A C 1
ATOM 792 O O . GLU A 1 97 ? -37.588 11.612 24.009 1.00 91.75 97 GLU A O 1
ATOM 797 N N . LYS A 1 98 ? -36.163 11.560 22.272 1.00 89.62 98 LYS A N 1
ATOM 798 C CA . LYS A 1 98 ? -35.681 10.199 22.537 1.00 89.62 98 LYS A CA 1
ATOM 799 C C . LYS A 1 98 ? -34.991 10.088 23.899 1.00 89.62 98 LYS A C 1
ATOM 801 O O . LYS A 1 98 ? -35.257 9.153 24.644 1.00 89.62 98 LYS A O 1
ATOM 806 N N . GLU A 1 99 ? -34.134 11.046 24.248 1.00 92.81 99 GLU A N 1
ATOM 807 C CA . GLU A 1 99 ? -33.490 11.081 25.566 1.00 92.81 99 GLU A CA 1
ATOM 808 C C . GLU A 1 99 ? -34.526 11.144 26.696 1.00 92.81 99 GLU A C 1
ATOM 810 O O . GLU A 1 99 ? -34.413 10.432 27.690 1.00 92.81 99 GLU A O 1
ATOM 815 N N . LYS A 1 100 ? -35.567 11.968 26.532 1.00 93.19 100 LYS A N 1
ATOM 816 C CA . LYS A 1 100 ? -36.651 12.090 27.509 1.00 93.19 100 LYS A CA 1
ATOM 817 C C . LYS A 1 100 ? -37.411 10.773 27.695 1.00 93.19 100 LYS A C 1
ATOM 819 O O . LYS A 1 100 ? -37.703 10.418 28.833 1.00 93.19 100 LYS A O 1
ATOM 824 N N . GLN A 1 101 ? -37.701 10.056 26.608 1.00 90.44 101 GLN A N 1
ATOM 825 C CA . GLN A 1 101 ? -38.343 8.737 26.659 1.00 90.44 101 GLN A CA 1
ATOM 826 C C . GLN A 1 101 ? -37.470 7.724 27.408 1.00 90.44 101 GLN A C 1
ATOM 828 O O . GLN A 1 101 ? -37.935 7.120 28.370 1.00 90.44 101 GLN A O 1
ATOM 833 N N . LEU A 1 102 ? -36.182 7.633 27.063 1.00 88.94 102 LEU A N 1
ATOM 834 C CA . LEU A 1 102 ? -35.236 6.727 27.726 1.00 88.94 102 LEU A CA 1
ATOM 835 C C . LEU A 1 102 ? -35.062 7.040 29.220 1.00 88.94 102 LEU A C 1
ATOM 837 O O . LEU A 1 102 ? -34.948 6.129 30.035 1.00 88.94 102 LEU A O 1
ATOM 841 N N . ARG A 1 103 ? -35.065 8.322 29.610 1.00 89.06 103 ARG A N 1
ATOM 842 C CA . ARG A 1 103 ? -35.009 8.721 31.028 1.00 89.06 103 ARG A CA 1
ATOM 843 C C . ARG A 1 103 ? -36.268 8.319 31.798 1.00 89.06 103 ARG A C 1
ATOM 845 O O . ARG A 1 103 ? -36.168 7.980 32.976 1.00 89.06 103 ARG A O 1
ATOM 852 N N . GLU A 1 104 ? -37.435 8.362 31.160 1.00 89.88 104 GLU A N 1
ATOM 853 C CA . GLU A 1 104 ? -38.683 7.895 31.771 1.00 89.88 104 GLU A CA 1
ATOM 854 C C . GLU A 1 104 ? -38.685 6.366 31.921 1.00 89.88 104 GLU A C 1
ATOM 856 O O . GLU A 1 104 ? -39.037 5.859 32.984 1.00 89.88 104 GLU A O 1
ATOM 861 N N . GLU A 1 105 ? -38.202 5.631 30.918 1.00 86.69 105 GLU A N 1
ATOM 862 C CA . GLU A 1 105 ? -38.021 4.174 30.996 1.00 86.69 105 GLU A CA 1
ATOM 863 C C . GLU A 1 105 ? -37.016 3.776 32.091 1.00 86.69 105 GLU A C 1
ATOM 865 O O . GLU A 1 105 ? -37.295 2.894 32.906 1.00 86.69 105 GLU A O 1
ATOM 870 N N . GLU A 1 106 ? -35.875 4.473 32.187 1.00 88.50 106 GLU A N 1
ATOM 871 C CA . GLU A 1 106 ? -34.891 4.259 33.258 1.00 88.50 106 GLU A CA 1
ATOM 872 C C . GLU A 1 106 ? -35.528 4.462 34.640 1.00 88.50 106 GLU A C 1
ATOM 874 O O . GLU A 1 106 ? -35.299 3.681 35.569 1.00 88.50 106 GLU A O 1
ATOM 879 N N . LYS A 1 107 ? -36.353 5.504 34.787 1.00 89.81 107 LYS A N 1
ATOM 880 C CA . LYS A 1 107 ? -37.060 5.804 36.032 1.00 89.81 107 LYS A CA 1
ATOM 881 C C . LYS A 1 107 ? -38.060 4.702 36.391 1.00 89.81 107 LYS A C 1
ATOM 883 O O . LYS A 1 107 ? -38.049 4.242 37.533 1.00 89.81 107 LYS A O 1
ATOM 888 N N . GLN A 1 108 ? -38.867 4.242 35.436 1.00 85.56 108 GLN A N 1
ATOM 889 C CA . GLN A 1 108 ? -39.833 3.159 35.654 1.00 85.56 108 GLN A CA 1
ATOM 890 C C . GLN A 1 108 ? -39.143 1.858 36.083 1.00 85.56 108 GLN A C 1
ATOM 892 O O . GLN A 1 108 ? -39.590 1.201 37.023 1.00 85.56 108 GLN A O 1
ATOM 897 N N . LEU A 1 109 ? -38.007 1.511 35.472 1.00 85.62 109 LEU A N 1
ATOM 898 C CA . LEU A 1 109 ? -37.228 0.337 35.876 1.00 85.62 109 LEU A CA 1
ATOM 899 C C . LEU A 1 109 ? -36.641 0.468 37.280 1.00 85.62 109 LEU A C 1
ATOM 901 O O . LEU A 1 109 ? -36.655 -0.500 38.042 1.00 85.62 109 LEU A O 1
ATOM 905 N N . ARG A 1 110 ? -36.157 1.656 37.658 1.00 80.50 110 ARG A N 1
ATOM 906 C CA . ARG A 1 110 ? -35.694 1.909 39.032 1.00 80.50 110 ARG A CA 1
ATOM 907 C C . ARG A 1 110 ? -36.829 1.747 40.041 1.00 80.50 110 ARG A C 1
ATOM 909 O O . ARG A 1 110 ? -36.625 1.134 41.086 1.00 80.50 110 ARG A O 1
ATOM 916 N N . GLU A 1 111 ? -38.025 2.242 39.730 1.00 82.12 111 GLU A N 1
ATOM 917 C CA . GLU A 1 111 ? -39.211 2.063 40.577 1.00 82.12 111 GLU A CA 1
ATOM 918 C C . GLU A 1 111 ? -39.587 0.578 40.718 1.00 82.12 111 GLU A C 1
ATOM 920 O O . GLU A 1 111 ? -39.778 0.094 41.837 1.00 82.12 111 GLU A O 1
ATOM 925 N N . GLN A 1 112 ? -39.591 -0.183 39.617 1.00 78.31 112 GLN A N 1
ATOM 926 C CA . GLN A 1 112 ? -39.821 -1.633 39.645 1.00 78.31 112 GLN A CA 1
ATOM 927 C C . GLN A 1 112 ? -38.774 -2.377 40.492 1.00 78.31 112 GLN A C 1
ATOM 929 O O . GLN A 1 112 ? -39.123 -3.267 41.272 1.00 78.31 112 GLN A O 1
ATOM 934 N N . GLN A 1 113 ? -37.495 -1.998 40.392 1.00 77.75 113 GLN A N 1
ATOM 935 C CA . GLN A 1 113 ? -36.421 -2.584 41.200 1.00 77.75 113 GLN A CA 1
ATOM 936 C C . GLN A 1 113 ? -36.598 -2.296 42.696 1.00 77.75 113 GLN A C 1
ATOM 938 O O . GLN A 1 113 ? -36.415 -3.197 43.516 1.00 77.75 113 GLN A O 1
ATOM 943 N N . ILE A 1 114 ? -37.000 -1.076 43.066 1.00 78.19 114 ILE A N 1
ATOM 944 C CA . ILE A 1 114 ? -37.277 -0.713 44.464 1.00 78.19 114 ILE A CA 1
ATOM 945 C C . ILE A 1 114 ? -38.420 -1.567 45.026 1.00 78.19 114 ILE A C 1
ATOM 947 O O . ILE A 1 114 ? -38.296 -2.105 46.128 1.00 78.19 114 ILE A O 1
ATOM 951 N N . ILE A 1 115 ? -39.505 -1.748 44.265 1.00 76.75 115 ILE A N 1
ATOM 952 C CA . ILE A 1 115 ? -40.643 -2.585 44.675 1.00 76.75 115 ILE A CA 1
ATOM 953 C C . ILE A 1 115 ? -40.196 -4.040 44.891 1.00 76.75 115 ILE A C 1
ATOM 955 O O . ILE A 1 115 ? -40.524 -4.645 45.915 1.00 76.75 115 ILE A O 1
ATOM 959 N N . LEU A 1 116 ? -39.398 -4.596 43.974 1.00 71.44 116 LEU A N 1
ATOM 960 C CA . LEU A 1 116 ? -38.840 -5.948 44.097 1.00 71.44 116 LEU A CA 1
ATOM 961 C C . LEU A 1 116 ? -37.941 -6.106 45.332 1.00 71.44 116 LEU A C 1
ATOM 963 O O . LEU A 1 116 ? -38.031 -7.119 46.031 1.00 71.44 116 LEU A O 1
ATOM 967 N N . LEU A 1 117 ? -37.099 -5.113 45.630 1.00 72.12 117 LEU A N 1
ATOM 968 C CA . LEU A 1 117 ? -36.240 -5.119 46.817 1.00 72.12 117 LEU A CA 1
ATOM 969 C C . LEU A 1 117 ? -37.061 -5.082 48.113 1.00 72.12 117 LEU A C 1
ATOM 971 O O . LEU A 1 117 ? -36.810 -5.887 49.010 1.00 72.12 117 LEU A O 1
ATOM 975 N N . GLN A 1 118 ? -38.089 -4.231 48.184 1.00 72.31 118 GLN A N 1
ATOM 976 C CA . GLN A 1 118 ? -38.996 -4.160 49.335 1.00 72.31 118 GLN A CA 1
ATOM 977 C C . GLN A 1 118 ? -39.779 -5.465 49.545 1.00 72.31 118 GLN A C 1
ATOM 979 O O . GLN A 1 118 ? -39.982 -5.895 50.683 1.00 72.31 118 GLN A O 1
ATOM 984 N N . LEU A 1 119 ? -40.214 -6.121 48.463 1.00 71.56 119 LEU A N 1
ATOM 985 C CA . LEU A 1 119 ? -40.864 -7.433 48.533 1.00 71.56 119 LEU A CA 1
ATOM 986 C C . LEU A 1 119 ? -39.905 -8.501 49.068 1.00 71.56 119 LEU A C 1
ATOM 988 O O . LEU A 1 119 ? -40.279 -9.256 49.967 1.00 71.56 119 LEU A O 1
ATOM 992 N N . LYS A 1 120 ? -38.658 -8.520 48.579 1.00 69.56 120 LYS A N 1
ATOM 993 C CA . LYS A 1 120 ? -37.617 -9.456 49.025 1.00 69.56 120 LYS A CA 1
ATOM 994 C C . LYS A 1 120 ? -37.297 -9.287 50.512 1.00 69.56 120 LYS A C 1
ATOM 996 O O . LYS A 1 120 ? -37.197 -10.281 51.236 1.00 69.56 120 LYS A O 1
ATOM 1001 N N . GLU A 1 121 ? -37.194 -8.045 50.979 1.00 70.62 121 GLU A N 1
ATOM 1002 C CA . GLU A 1 121 ? -36.967 -7.715 52.388 1.00 70.62 121 GLU A CA 1
ATOM 1003 C C . GLU A 1 121 ? -38.133 -8.178 53.274 1.00 70.62 121 GLU A C 1
ATOM 1005 O O . GLU A 1 121 ? -37.911 -8.854 54.280 1.00 70.62 121 GLU A O 1
ATOM 1010 N N . LYS A 1 122 ? -39.387 -7.946 52.857 1.00 69.94 122 LYS A N 1
ATOM 1011 C CA . LYS A 1 122 ? -40.575 -8.449 53.573 1.00 69.94 122 LYS A CA 1
ATOM 1012 C C . LYS A 1 122 ? -40.595 -9.979 53.684 1.00 69.94 122 LYS A C 1
ATOM 1014 O O . LYS A 1 122 ? -40.895 -10.495 54.760 1.00 69.94 122 LYS A O 1
ATOM 1019 N N . THR A 1 123 ? -40.228 -10.711 52.628 1.00 62.28 123 THR A N 1
ATOM 1020 C CA . THR A 1 123 ? -40.127 -12.185 52.679 1.00 62.28 123 THR A CA 1
ATOM 1021 C C . THR A 1 123 ? -39.001 -12.690 53.588 1.00 62.28 123 THR A C 1
ATOM 1023 O O . THR A 1 123 ? -39.181 -13.695 54.273 1.00 62.28 123 THR A O 1
ATOM 1026 N N . LEU A 1 124 ? -37.863 -11.989 53.660 1.00 59.41 124 LEU A N 1
ATOM 1027 C CA . LEU A 1 124 ? -36.749 -12.337 54.557 1.00 59.41 124 LEU A CA 1
ATOM 1028 C C . LEU A 1 124 ? -37.085 -12.069 56.035 1.00 59.41 124 LEU A C 1
ATOM 1030 O O . LEU A 1 124 ? -36.735 -12.863 56.911 1.00 59.41 124 LEU A O 1
ATOM 1034 N N . VAL A 1 125 ? -37.822 -10.991 56.314 1.00 56.12 125 VAL A N 1
ATOM 1035 C CA . VAL A 1 125 ? -38.288 -10.645 57.667 1.00 56.12 125 VAL A CA 1
ATOM 1036 C C . VAL A 1 125 ? -39.414 -11.578 58.144 1.00 56.12 125 VAL A C 1
ATOM 1038 O O . VAL A 1 125 ? -39.513 -11.858 59.338 1.00 56.12 125 VAL A O 1
ATOM 1041 N N . GLN A 1 126 ? -40.238 -12.125 57.244 1.00 50.34 126 GLN A N 1
ATOM 1042 C CA . GLN A 1 126 ? -41.257 -13.126 57.600 1.00 50.34 126 GLN A CA 1
ATOM 1043 C C . GLN A 1 126 ? -40.702 -14.557 57.723 1.00 50.34 126 GLN A C 1
ATOM 1045 O O . GLN A 1 126 ? -41.226 -15.336 58.515 1.00 50.34 126 GLN A O 1
ATOM 1050 N N . GLY A 1 127 ? -39.608 -14.895 57.031 1.00 44.31 127 GLY A N 1
ATOM 1051 C CA . GLY A 1 127 ? -38.952 -16.211 57.111 1.00 44.31 127 GLY A CA 1
ATOM 1052 C C . GLY A 1 127 ? -38.195 -16.502 58.417 1.00 44.31 127 GLY A C 1
ATOM 1053 O O . GLY A 1 127 ? -37.714 -17.616 58.606 1.00 44.31 127 GLY A O 1
ATOM 1054 N N . SER A 1 128 ? -38.093 -15.527 59.325 1.00 41.44 128 SER A N 1
ATOM 1055 C CA . SER A 1 128 ? -37.390 -15.640 60.615 1.00 41.44 128 SER A CA 1
ATOM 1056 C C . SER A 1 128 ? -38.321 -15.641 61.836 1.00 41.44 128 SER A C 1
ATOM 1058 O O . SER A 1 128 ? -37.846 -15.714 62.969 1.00 41.44 128 SER A O 1
ATOM 1060 N N . LYS A 1 129 ? -39.648 -15.639 61.642 1.00 42.56 129 LYS A N 1
ATOM 1061 C CA . LYS A 1 129 ? -40.611 -15.908 62.720 1.00 42.56 129 LYS A CA 1
ATOM 1062 C C . LYS A 1 129 ? -41.250 -17.274 62.506 1.00 42.56 129 LYS A C 1
ATOM 1064 O O . LYS A 1 129 ? -42.022 -17.468 61.573 1.00 42.56 129 LYS A O 1
ATOM 1069 N N . SER A 1 130 ? -40.943 -18.221 63.393 1.00 38.72 130 SER A N 1
ATOM 1070 C CA . SER A 1 130 ? -41.689 -19.476 63.498 1.00 38.72 130 SER A CA 1
ATOM 1071 C C . SER A 1 130 ? -43.191 -19.184 63.657 1.00 38.72 130 SER A C 1
ATOM 1073 O O . SER A 1 130 ? -43.545 -18.362 64.508 1.00 38.72 130 SER A O 1
ATOM 1075 N N . PRO A 1 131 ? -44.085 -19.852 62.909 1.00 42.22 131 PRO A N 1
ATOM 1076 C CA . PRO A 1 131 ? -45.520 -19.670 63.050 1.00 42.22 131 PRO A CA 1
ATOM 1077 C C . PRO A 1 131 ? -46.021 -20.494 64.238 1.00 42.22 131 PRO A C 1
ATOM 1079 O O . PRO A 1 131 ? -46.444 -21.634 64.076 1.00 42.22 131 PRO A O 1
ATOM 1082 N N . ILE A 1 132 ? -45.973 -19.924 65.443 1.00 42.94 132 ILE A N 1
ATOM 1083 C CA . ILE A 1 132 ? -46.800 -20.391 66.560 1.00 42.94 132 ILE A CA 1
ATOM 1084 C C . ILE A 1 132 ? -47.469 -19.183 67.225 1.00 42.94 132 ILE A C 1
ATOM 1086 O O . ILE A 1 132 ? -46.820 -18.358 67.858 1.00 42.94 132 ILE A O 1
ATOM 1090 N N . GLN A 1 133 ? -48.797 -19.177 67.082 1.00 38.34 133 GLN A N 1
ATOM 1091 C CA . GLN A 1 133 ? -49.814 -18.538 67.918 1.00 38.34 133 GLN A CA 1
ATOM 1092 C C . GLN A 1 133 ? -49.994 -17.010 67.878 1.00 38.34 133 GLN A C 1
ATOM 1094 O O . GLN A 1 133 ? -49.203 -16.251 68.428 1.00 38.34 133 GLN A O 1
ATOM 1099 N N . GLY A 1 134 ? -51.170 -16.585 67.390 1.00 34.72 134 GLY A N 1
ATOM 1100 C CA . GLY A 1 134 ? -51.797 -15.338 67.839 1.00 34.72 134 GLY A CA 1
ATOM 1101 C C . GLY A 1 134 ? -52.819 -14.712 66.886 1.00 34.72 134 GLY A C 1
ATOM 1102 O O . GLY A 1 134 ? -52.438 -13.853 66.110 1.00 34.72 134 GLY A O 1
ATOM 1103 N N . PHE A 1 135 ? -54.090 -15.123 67.019 1.00 36.16 135 PHE A N 1
ATOM 1104 C CA . PHE A 1 135 ? -55.325 -14.310 66.920 1.00 36.16 135 PHE A CA 1
ATOM 1105 C C . PHE A 1 135 ? -55.550 -13.422 65.671 1.00 36.16 135 PHE A C 1
ATOM 1107 O O . PHE A 1 135 ? -54.841 -12.461 65.422 1.00 36.16 135 PHE A O 1
ATOM 1114 N N . VAL A 1 136 ? -56.501 -13.762 64.791 1.00 47.28 136 VAL A N 1
ATOM 1115 C CA . VAL A 1 136 ? -57.929 -13.360 64.848 1.00 47.28 136 VAL A CA 1
ATOM 1116 C C . VAL A 1 136 ? -58.112 -11.852 65.048 1.00 47.28 136 VAL A C 1
ATOM 1118 O O . VAL A 1 136 ? -58.129 -11.387 66.178 1.00 47.28 136 VAL A O 1
ATOM 1121 N N . ASP A 1 137 ? -58.352 -11.138 63.945 1.00 38.00 137 ASP A N 1
ATOM 1122 C CA . ASP A 1 137 ? -59.333 -10.050 63.912 1.00 38.00 137 ASP A CA 1
ATOM 1123 C C . ASP A 1 137 ? -60.000 -9.987 62.528 1.00 38.00 137 ASP A C 1
ATOM 1125 O O . ASP A 1 137 ? -59.424 -9.598 61.508 1.00 38.00 137 ASP A O 1
ATOM 1129 N N . ALA A 1 138 ? -61.248 -10.451 62.492 1.00 42.06 138 ALA A N 1
ATOM 1130 C CA . ALA A 1 138 ? -62.123 -10.432 61.332 1.00 42.06 138 ALA A CA 1
ATOM 1131 C C . ALA A 1 138 ? -62.705 -9.019 61.157 1.00 42.06 138 ALA A C 1
ATOM 1133 O O . ALA A 1 138 ? -63.791 -8.718 61.639 1.00 42.06 138 ALA A O 1
ATOM 1134 N N . GLY A 1 139 ? -61.960 -8.143 60.477 1.00 42.25 139 GLY A N 1
ATOM 1135 C CA . GLY A 1 139 ? -62.422 -6.783 60.160 1.00 42.25 139 GLY A CA 1
ATOM 1136 C C . GLY A 1 139 ? -61.847 -6.154 58.886 1.00 42.25 139 GLY A C 1
ATOM 1137 O O . GLY A 1 139 ? -62.339 -5.120 58.452 1.00 42.25 139 GLY A O 1
ATOM 1138 N N . GLN A 1 140 ? -60.842 -6.765 58.245 1.00 45.47 140 GLN A N 1
ATOM 1139 C CA . GLN A 1 140 ? -60.133 -6.175 57.091 1.00 45.47 140 GLN A CA 1
ATOM 1140 C C . GLN A 1 140 ? -60.271 -6.974 55.780 1.00 45.47 140 GLN A C 1
ATOM 1142 O O . GLN A 1 140 ? -59.583 -6.694 54.799 1.00 45.47 140 GLN A O 1
ATOM 1147 N N . SER A 1 141 ? -61.178 -7.956 55.732 1.00 47.25 141 SER A N 1
ATOM 1148 C CA . SER A 1 141 ? -61.252 -8.918 54.622 1.00 47.25 141 SER A CA 1
ATOM 1149 C C . SER A 1 141 ? -61.664 -8.312 53.276 1.00 47.25 141 SER A C 1
ATOM 1151 O O . SER A 1 141 ? -61.265 -8.862 52.259 1.00 47.25 141 SER A O 1
ATOM 1153 N N . SER A 1 142 ? -62.426 -7.209 53.237 1.00 51.78 142 SER A N 1
ATOM 1154 C CA . SER A 1 142 ? -62.885 -6.608 51.968 1.00 51.78 142 SER A CA 1
ATOM 1155 C C . SER A 1 142 ? -61.799 -5.791 51.261 1.00 51.78 142 SER A C 1
ATOM 1157 O O . SER A 1 142 ? -61.691 -5.841 50.038 1.00 51.78 142 SER A O 1
ATOM 1159 N N . SER A 1 143 ? -60.956 -5.099 52.033 1.00 52.84 143 SER A N 1
ATOM 1160 C CA . SER A 1 143 ? -59.824 -4.304 51.535 1.00 52.84 143 SER A CA 1
ATOM 1161 C C . SER A 1 143 ? -58.755 -5.187 50.885 1.00 52.84 143 SER A C 1
ATOM 1163 O O . SER A 1 143 ? -58.233 -4.871 49.818 1.00 52.84 143 SER A O 1
ATOM 1165 N N . PHE A 1 144 ? -58.491 -6.351 51.482 1.00 49.50 144 PHE A N 1
ATOM 1166 C CA . PHE A 1 144 ? -57.472 -7.276 50.993 1.00 49.50 144 PHE A CA 1
ATOM 1167 C C . PHE A 1 144 ? -57.888 -7.974 49.688 1.00 49.50 144 PHE A C 1
ATOM 1169 O O . PHE A 1 144 ? -57.075 -8.131 48.783 1.00 49.50 144 PHE A O 1
ATOM 1176 N N . THR A 1 145 ? -59.167 -8.343 49.542 1.00 55.72 145 THR A N 1
ATOM 1177 C CA . THR A 1 145 ? -59.688 -8.903 48.282 1.00 55.72 145 THR A CA 1
ATOM 1178 C C . THR A 1 145 ? -59.677 -7.899 47.134 1.00 55.72 145 THR A C 1
ATOM 1180 O O . THR A 1 145 ? -59.359 -8.291 46.016 1.00 55.72 145 THR A O 1
ATOM 1183 N N . GLN A 1 146 ? -59.964 -6.618 47.393 1.00 67.00 146 GLN A N 1
ATOM 1184 C CA . GLN A 1 146 ? -59.903 -5.584 46.356 1.00 67.00 146 GLN A CA 1
ATOM 1185 C C . GLN A 1 146 ? -58.459 -5.348 45.890 1.00 67.00 146 GLN A C 1
ATOM 1187 O O . GLN A 1 146 ? -58.196 -5.326 44.694 1.00 67.00 146 GLN A O 1
ATOM 1192 N N . GLN A 1 147 ? -57.509 -5.289 46.829 1.00 60.91 147 GLN A N 1
ATOM 1193 C CA . GLN A 1 147 ? -56.086 -5.166 46.501 1.00 60.91 147 GLN A CA 1
ATOM 1194 C C . GLN A 1 147 ? -55.571 -6.340 45.659 1.00 60.91 147 GLN A C 1
ATOM 1196 O O . GLN A 1 147 ? -54.756 -6.137 44.766 1.00 60.91 147 GLN A O 1
ATOM 1201 N N . ILE A 1 148 ? -56.048 -7.565 45.902 1.00 63.53 148 ILE A N 1
ATOM 1202 C CA . ILE A 1 148 ? -55.654 -8.737 45.104 1.00 63.53 148 ILE A CA 1
ATOM 1203 C C . ILE A 1 148 ? -56.168 -8.640 43.660 1.00 63.53 148 ILE A C 1
ATOM 1205 O O . ILE A 1 148 ? -55.444 -9.016 42.737 1.00 63.53 148 ILE A O 1
ATOM 1209 N N . GLU A 1 149 ? -57.390 -8.150 43.446 1.00 72.12 149 GLU A N 1
ATOM 1210 C CA . GLU A 1 149 ? -57.950 -7.997 42.097 1.00 72.12 149 GLU A CA 1
ATOM 1211 C C . GLU A 1 149 ? -57.293 -6.848 41.320 1.00 72.12 149 GLU A C 1
ATOM 1213 O O . GLU A 1 149 ? -56.967 -7.022 40.144 1.00 72.12 149 GLU A O 1
ATOM 1218 N N . ASP A 1 150 ? -56.977 -5.733 41.984 1.00 73.19 150 ASP A N 1
ATOM 1219 C CA . ASP A 1 150 ? -56.231 -4.628 41.368 1.00 73.19 150 ASP A CA 1
ATOM 1220 C C . ASP A 1 150 ? -54.815 -5.087 40.953 1.00 73.19 150 ASP A C 1
ATOM 1222 O O . ASP A 1 150 ? -54.385 -4.860 39.820 1.00 73.19 150 ASP A O 1
ATOM 1226 N N . ILE A 1 151 ? -54.131 -5.862 41.809 1.00 69.62 151 ILE A N 1
ATOM 1227 C CA . ILE A 1 151 ? -52.815 -6.447 41.499 1.00 69.62 151 ILE A CA 1
ATOM 1228 C C . ILE A 1 151 ? -52.888 -7.405 40.297 1.00 69.62 151 ILE A C 1
ATOM 1230 O O . ILE A 1 151 ? -51.995 -7.398 39.449 1.00 69.62 151 ILE A O 1
ATOM 1234 N N . LYS A 1 152 ? -53.939 -8.225 40.174 1.00 72.88 152 LYS A N 1
ATOM 1235 C CA . LYS A 1 152 ? -54.109 -9.117 39.009 1.00 72.88 152 LYS A CA 1
ATOM 1236 C C . LYS A 1 152 ? -54.323 -8.348 37.705 1.00 72.88 152 LYS A C 1
ATOM 1238 O O . LYS A 1 152 ? -53.807 -8.765 36.661 1.00 72.88 152 LYS A O 1
ATOM 1243 N N . ALA A 1 153 ? -55.085 -7.257 37.751 1.00 77.62 153 ALA A N 1
ATOM 1244 C CA . ALA A 1 153 ? -55.336 -6.417 36.585 1.00 77.62 153 ALA A CA 1
ATOM 1245 C C . ALA A 1 153 ? -54.047 -5.731 36.105 1.00 77.62 153 ALA A C 1
ATOM 1247 O O . ALA A 1 153 ? -53.768 -5.710 34.902 1.00 77.62 153 ALA A O 1
ATOM 1248 N N . ASP A 1 154 ? -53.225 -5.252 37.038 1.00 73.62 154 ASP A N 1
ATOM 1249 C CA . ASP A 1 154 ? -51.941 -4.625 36.723 1.00 73.62 154 ASP A CA 1
ATOM 1250 C C . ASP A 1 154 ? -50.913 -5.635 36.194 1.00 73.62 154 ASP A C 1
ATOM 1252 O O . ASP A 1 154 ? -50.225 -5.349 35.212 1.00 73.62 154 ASP A O 1
ATOM 1256 N N . ILE A 1 155 ? -50.873 -6.859 36.738 1.00 71.12 155 ILE A N 1
ATOM 1257 C CA . ILE A 1 155 ? -50.042 -7.952 36.197 1.00 71.12 155 ILE A CA 1
ATOM 1258 C C . ILE A 1 155 ? -50.429 -8.275 34.746 1.00 71.12 155 ILE A C 1
ATOM 1260 O O . ILE A 1 155 ? -49.550 -8.444 33.898 1.00 71.12 155 ILE A O 1
ATOM 1264 N N . SER A 1 156 ? -51.728 -8.315 34.436 1.00 75.31 156 SER A N 1
ATOM 1265 C CA . SER A 1 156 ? -52.199 -8.607 33.074 1.00 75.31 156 SER A CA 1
ATOM 1266 C C . SER A 1 156 ? -51.795 -7.513 32.078 1.00 75.31 156 SER A C 1
ATOM 1268 O O . SER A 1 156 ? -51.342 -7.817 30.974 1.00 75.31 156 SER A O 1
ATOM 1270 N N . LYS A 1 157 ? -51.876 -6.234 32.475 1.00 77.25 157 LYS A N 1
ATOM 1271 C CA . LYS A 1 157 ? -51.409 -5.107 31.647 1.00 77.25 157 LYS A CA 1
ATOM 1272 C C . LYS A 1 157 ? -49.891 -5.113 31.457 1.00 77.25 157 LYS A C 1
ATOM 1274 O O . LYS A 1 157 ? -49.410 -4.824 30.360 1.00 77.25 157 LYS A O 1
ATOM 1279 N N . LEU A 1 158 ? -49.132 -5.471 32.493 1.00 62.94 158 LEU A N 1
ATOM 1280 C CA . LEU A 1 158 ? -47.674 -5.591 32.415 1.00 62.94 158 LEU A CA 1
ATOM 1281 C C . LEU A 1 158 ? -47.242 -6.718 31.467 1.00 62.94 158 LEU A C 1
ATOM 1283 O O . LEU A 1 158 ? -46.324 -6.517 30.674 1.00 62.94 158 LEU A O 1
ATOM 1287 N N . GLN A 1 159 ? -47.929 -7.864 31.471 1.00 68.75 159 GLN A N 1
ATOM 1288 C CA . GLN A 1 159 ? -47.634 -8.961 30.540 1.00 68.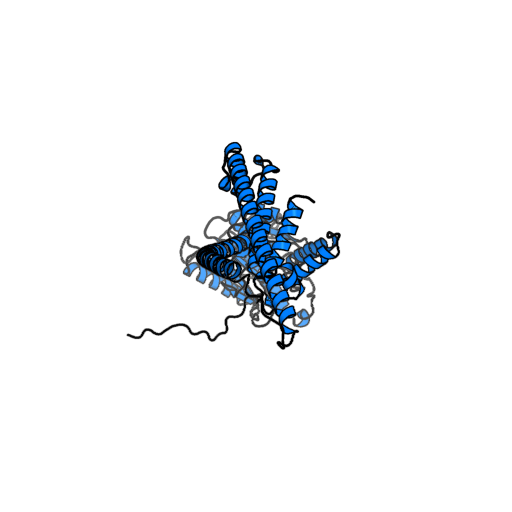75 159 GLN A CA 1
ATOM 1289 C C . GLN A 1 159 ? -47.881 -8.585 29.073 1.00 68.75 159 GLN A C 1
ATOM 1291 O O . GLN A 1 159 ? -47.076 -8.926 28.202 1.00 68.75 159 GLN A O 1
ATOM 1296 N N . GLU A 1 160 ? -48.958 -7.854 28.781 1.00 72.69 160 GLU A N 1
ATOM 1297 C CA . GLU A 1 160 ? -49.244 -7.403 27.413 1.00 72.69 160 GLU A CA 1
ATOM 1298 C C . GLU A 1 160 ? -48.219 -6.359 26.930 1.00 72.69 160 GLU A C 1
ATOM 1300 O O . GLU A 1 160 ? -47.767 -6.397 25.784 1.00 72.69 160 GLU A O 1
ATOM 1305 N N . SER A 1 161 ? -47.802 -5.460 27.826 1.00 70.44 161 SER A N 1
ATOM 1306 C CA . SER A 1 161 ? -46.774 -4.444 27.557 1.00 70.44 161 SER A CA 1
ATOM 1307 C C . SER A 1 161 ? -45.404 -5.083 27.305 1.00 70.44 161 SER A C 1
ATOM 1309 O O . SER A 1 161 ? -44.737 -4.756 26.325 1.00 70.44 161 SER A O 1
ATOM 1311 N N . SER A 1 162 ? -45.029 -6.065 28.131 1.00 64.06 162 SER A N 1
ATOM 1312 C CA . SER A 1 162 ? -43.793 -6.842 27.989 1.00 64.06 162 SER A CA 1
ATOM 1313 C C . SER A 1 162 ? -43.738 -7.598 26.655 1.00 64.06 162 SER A C 1
ATOM 1315 O O . SER A 1 162 ? -42.703 -7.609 25.994 1.00 64.06 162 SER A O 1
ATOM 1317 N N . SER A 1 163 ? -44.870 -8.139 26.195 1.00 71.25 163 SER A N 1
ATOM 1318 C CA . SER A 1 163 ? -44.945 -8.852 24.911 1.00 71.25 163 SER A CA 1
ATOM 1319 C C . SER A 1 163 ? -44.710 -7.925 23.706 1.00 71.25 163 SER A C 1
ATOM 1321 O O . SER A 1 163 ? -44.020 -8.300 22.759 1.00 71.25 163 SER A O 1
ATOM 1323 N N . LYS A 1 164 ? -45.232 -6.689 23.747 1.00 76.06 164 LYS A N 1
ATOM 1324 C CA . LYS A 1 164 ? -45.007 -5.673 22.697 1.00 76.06 164 LYS A CA 1
ATOM 1325 C C . LYS A 1 164 ? -43.567 -5.144 22.704 1.00 76.06 164 LYS A C 1
ATOM 1327 O O . LYS A 1 164 ? -42.999 -4.898 21.638 1.00 76.06 164 LYS A O 1
ATOM 1332 N N . LEU A 1 165 ? -42.963 -5.012 23.885 1.00 62.53 165 LEU A N 1
ATOM 1333 C CA . LEU A 1 165 ? -41.550 -4.656 24.044 1.00 62.53 165 LEU A CA 1
ATOM 1334 C C . LEU A 1 165 ? -40.630 -5.732 23.462 1.00 62.53 165 LEU A C 1
ATOM 1336 O O . LEU A 1 165 ? -39.745 -5.413 22.677 1.00 62.53 165 LEU A O 1
ATOM 1340 N N . GLN A 1 166 ? -40.912 -7.007 23.724 1.00 67.12 166 GLN A N 1
ATOM 1341 C CA . GLN A 1 166 ? -40.101 -8.117 23.222 1.00 67.12 166 GLN A CA 1
ATOM 1342 C C . GLN A 1 166 ? -40.094 -8.209 21.680 1.00 67.12 166 GLN A C 1
ATOM 1344 O O . GLN A 1 166 ? -39.073 -8.537 21.067 1.00 67.12 166 GLN A O 1
ATOM 1349 N N . GLU A 1 167 ? -41.209 -7.871 21.021 1.00 71.00 167 GLU A N 1
ATOM 1350 C CA . GLU A 1 167 ? -41.272 -7.779 19.554 1.00 71.00 167 GLU A CA 1
ATOM 1351 C C . GLU A 1 167 ? -40.489 -6.565 19.010 1.00 71.00 167 GLU A C 1
ATOM 1353 O O . GLU A 1 167 ? -39.860 -6.639 17.949 1.00 71.00 167 GLU A O 1
ATOM 1358 N N . SER A 1 168 ? -40.497 -5.454 19.749 1.00 66.25 168 SER A N 1
ATOM 1359 C CA . SER A 1 168 ? -39.777 -4.220 19.406 1.00 66.25 168 SER A CA 1
ATOM 1360 C C . SER A 1 168 ? -38.262 -4.403 19.536 1.00 66.25 168 SER A C 1
ATOM 1362 O O . SER A 1 168 ? -37.521 -4.071 18.607 1.00 66.25 168 SER A O 1
ATOM 1364 N N . ASP A 1 169 ? -37.817 -5.037 20.622 1.00 67.81 169 ASP A N 1
ATOM 1365 C CA . ASP A 1 169 ? -36.425 -5.424 20.862 1.00 67.81 169 ASP A CA 1
ATOM 1366 C C . ASP A 1 169 ? -35.899 -6.346 19.766 1.00 67.81 169 ASP A C 1
ATOM 1368 O O . ASP A 1 169 ? -34.789 -6.157 19.275 1.00 67.81 169 ASP A O 1
ATOM 1372 N N . SER A 1 170 ? -36.716 -7.297 19.304 1.00 69.44 170 SER A N 1
ATOM 1373 C CA . SER A 1 170 ? -36.327 -8.216 18.228 1.00 69.44 170 SER A CA 1
ATOM 1374 C C . SER A 1 170 ? -36.045 -7.474 16.910 1.00 69.44 170 SER A C 1
ATOM 1376 O O . SER A 1 170 ? -35.048 -7.746 16.237 1.00 69.44 170 SER A O 1
ATOM 1378 N N . LYS A 1 171 ? -36.872 -6.477 16.558 1.00 74.44 171 LYS A N 1
ATOM 1379 C CA . LYS A 1 171 ? -36.677 -5.635 15.358 1.00 74.44 171 LYS A CA 1
ATOM 1380 C C . LYS A 1 171 ? -35.491 -4.673 15.506 1.00 74.44 171 LYS A C 1
ATOM 1382 O O . LYS A 1 171 ? -34.775 -4.402 14.535 1.00 74.44 171 LYS A O 1
ATOM 1387 N N . LEU A 1 172 ? -35.255 -4.163 16.714 1.00 58.75 172 LEU A N 1
ATOM 1388 C CA . LEU A 1 172 ? -34.121 -3.287 17.020 1.00 58.75 172 LEU A CA 1
ATOM 1389 C C . LEU A 1 172 ? -32.795 -4.049 17.054 1.00 58.75 172 LEU A C 1
ATOM 1391 O O . LEU A 1 172 ? -31.794 -3.536 16.556 1.00 58.75 172 LEU A O 1
ATOM 1395 N N . GLN A 1 173 ? -32.785 -5.285 17.549 1.00 66.06 173 GLN A N 1
ATOM 1396 C CA . GLN A 1 173 ? -31.606 -6.144 17.554 1.00 66.06 173 GLN A CA 1
ATOM 1397 C C . GLN A 1 173 ? -31.164 -6.475 16.121 1.00 66.06 173 GLN A C 1
ATOM 1399 O O . GLN A 1 173 ? -29.981 -6.354 15.805 1.00 66.06 173 GLN A O 1
ATOM 1404 N N . GLU A 1 174 ? -32.107 -6.764 15.219 1.00 69.06 174 GLU A N 1
ATOM 1405 C CA . GLU A 1 174 ? -31.817 -6.952 13.791 1.00 69.06 174 GLU A CA 1
ATOM 1406 C C . GLU A 1 174 ? -31.256 -5.672 13.136 1.00 69.06 174 GLU A C 1
ATOM 1408 O O . GLU A 1 174 ? -30.297 -5.716 12.360 1.00 69.06 174 GLU A O 1
ATOM 1413 N N . SER A 1 175 ? -31.813 -4.510 13.489 1.00 62.81 175 SER A N 1
ATOM 1414 C CA . SER A 1 175 ? -31.357 -3.201 12.997 1.00 62.81 175 SER A CA 1
ATOM 1415 C C . SER A 1 175 ? -29.962 -2.834 13.526 1.00 62.81 175 SER A C 1
ATOM 1417 O O . SER A 1 175 ? -29.139 -2.291 12.789 1.00 62.81 175 SER A O 1
ATOM 1419 N N . SER A 1 176 ? -29.668 -3.172 14.784 1.00 57.38 176 SER A N 1
ATOM 1420 C CA . SER A 1 176 ? -28.365 -2.975 15.426 1.00 57.38 176 SER A CA 1
ATOM 1421 C C . SER A 1 176 ? -27.290 -3.873 14.816 1.00 57.38 176 SER A C 1
ATOM 1423 O O . SER A 1 176 ? -26.185 -3.398 14.560 1.00 57.38 176 SER A O 1
ATOM 1425 N N . SER A 1 177 ? -27.611 -5.135 14.507 1.00 63.91 177 SER A N 1
ATOM 1426 C CA . SER A 1 177 ? -26.697 -6.041 13.801 1.00 63.91 177 SER A CA 1
ATOM 1427 C C . SER A 1 177 ? -26.364 -5.533 12.398 1.00 63.91 177 SER A C 1
ATOM 1429 O O . SER A 1 177 ? -25.189 -5.489 12.037 1.00 63.91 177 SER A O 1
ATOM 1431 N N . LYS A 1 178 ? -27.365 -5.047 11.650 1.00 68.94 178 LYS A N 1
ATOM 1432 C CA . LYS A 1 178 ? -27.150 -4.398 10.345 1.00 68.94 178 LYS A CA 1
ATOM 1433 C C . LYS A 1 178 ? -26.271 -3.151 10.471 1.00 68.94 178 LYS A C 1
ATOM 1435 O O . LYS A 1 178 ? -25.356 -2.971 9.673 1.00 68.94 178 LYS A O 1
ATOM 1440 N N . LEU A 1 179 ? -26.495 -2.326 11.499 1.00 54.25 179 LEU A N 1
ATOM 1441 C CA . LEU A 1 179 ? -25.684 -1.135 11.766 1.00 54.25 179 LEU A CA 1
ATOM 1442 C C . LEU A 1 179 ? -24.239 -1.475 12.153 1.00 54.25 179 LEU A C 1
ATOM 1444 O O . LEU A 1 179 ? -23.322 -0.860 11.612 1.00 54.25 179 LEU A O 1
ATOM 1448 N N . GLN A 1 180 ? -24.021 -2.458 13.031 1.00 51.53 180 GLN A N 1
ATOM 1449 C CA . GLN A 1 180 ? -22.683 -2.927 13.410 1.00 51.53 180 GLN A CA 1
ATOM 1450 C C . GLN A 1 180 ? -21.901 -3.446 12.207 1.00 51.53 180 GLN A C 1
ATOM 1452 O O . GLN A 1 180 ? -20.733 -3.097 12.058 1.00 51.53 180 GLN A O 1
ATOM 1457 N N . GLU A 1 181 ? -22.544 -4.208 11.325 1.00 52.84 181 GLU A N 1
ATOM 1458 C CA . GLU A 1 181 ? -21.925 -4.682 10.088 1.00 52.84 181 GLU A CA 1
ATOM 1459 C C . GLU A 1 181 ? -21.527 -3.507 9.177 1.00 52.84 181 GLU A C 1
ATOM 1461 O O . GLU A 1 181 ? -20.384 -3.433 8.725 1.00 52.84 181 GLU A O 1
ATOM 1466 N N . THR A 1 182 ? -22.402 -2.508 8.992 1.00 48.81 182 THR A N 1
ATOM 1467 C CA . THR A 1 182 ? -22.042 -1.290 8.239 1.00 48.81 182 THR A CA 1
ATOM 1468 C C . THR A 1 182 ? -20.938 -0.458 8.890 1.00 48.81 182 THR A C 1
ATOM 1470 O O . THR A 1 182 ? -20.112 0.098 8.171 1.00 48.81 182 THR A O 1
ATOM 1473 N N . VAL A 1 183 ? -20.888 -0.354 10.221 1.00 45.00 183 VAL A N 1
ATOM 1474 C CA . VAL A 1 183 ? -19.853 0.416 10.933 1.00 45.00 183 VAL A CA 1
ATOM 1475 C C . VAL A 1 183 ? -18.503 -0.296 10.867 1.00 45.00 183 VAL A C 1
ATOM 1477 O O . VAL A 1 183 ? -17.495 0.357 10.610 1.00 45.00 183 VAL A O 1
ATOM 1480 N N . SER A 1 184 ? -18.467 -1.623 11.020 1.00 43.34 184 SER A N 1
ATOM 1481 C CA . SER A 1 184 ? -17.244 -2.409 10.821 1.00 43.34 184 SER A CA 1
ATOM 1482 C C . SER A 1 184 ? -16.711 -2.285 9.393 1.00 43.34 184 SER A C 1
ATOM 1484 O O . SER A 1 184 ? -15.511 -2.075 9.220 1.00 43.34 184 SER A O 1
ATOM 1486 N N . ASN A 1 185 ? -17.592 -2.309 8.388 1.00 43.28 185 ASN A N 1
ATOM 1487 C CA . ASN A 1 185 ? -17.201 -2.091 6.995 1.00 43.28 185 ASN A CA 1
ATOM 1488 C C . ASN A 1 185 ? -16.704 -0.651 6.760 1.00 43.28 185 ASN A C 1
ATOM 1490 O O . ASN A 1 185 ? -15.685 -0.455 6.105 1.00 43.28 185 ASN A O 1
ATOM 1494 N N . TYR A 1 186 ? -17.352 0.359 7.353 1.00 42.22 186 TYR A N 1
ATOM 1495 C CA . TYR A 1 186 ? -16.951 1.766 7.224 1.00 42.22 186 TYR A CA 1
ATOM 1496 C C . TYR A 1 186 ? -15.597 2.069 7.884 1.00 42.22 186 TYR A C 1
ATOM 1498 O O . TYR A 1 186 ? -14.796 2.811 7.324 1.00 42.22 186 TYR A O 1
ATOM 1506 N N . ILE A 1 187 ? -15.314 1.486 9.055 1.00 43.56 187 ILE A N 1
ATOM 1507 C CA . ILE A 1 187 ? -14.024 1.652 9.745 1.00 43.56 187 ILE A CA 1
ATOM 1508 C C . ILE A 1 187 ? -12.904 0.968 8.949 1.00 43.56 187 ILE A C 1
ATOM 1510 O O . ILE A 1 187 ? -11.856 1.573 8.737 1.00 43.56 187 ILE A O 1
ATOM 1514 N N . GLN A 1 188 ? -13.140 -0.238 8.419 1.00 43.28 188 GLN A N 1
ATOM 1515 C CA . GLN A 1 188 ? -12.165 -0.912 7.554 1.00 43.28 188 GLN A CA 1
ATOM 1516 C C . GLN A 1 188 ? -11.900 -0.147 6.251 1.00 43.28 188 GLN A C 1
ATOM 1518 O O . GLN A 1 188 ? -10.750 -0.066 5.820 1.00 43.28 188 GLN A O 1
ATOM 1523 N N . GLU A 1 189 ? -12.927 0.442 5.634 1.00 42.00 189 GLU A N 1
ATOM 1524 C CA . GLU A 1 189 ? -12.788 1.232 4.404 1.00 42.00 189 GLU A CA 1
ATOM 1525 C C . GLU A 1 189 ? -12.163 2.620 4.630 1.00 42.00 189 GLU A C 1
ATOM 1527 O O . GLU A 1 189 ? -11.511 3.142 3.725 1.00 42.00 189 GLU A O 1
ATOM 1532 N N . ALA A 1 190 ? -12.335 3.217 5.814 1.00 48.41 190 ALA A N 1
ATOM 1533 C CA . ALA A 1 190 ? -11.727 4.499 6.175 1.00 48.41 190 ALA A CA 1
ATOM 1534 C C . ALA A 1 190 ? -10.250 4.364 6.584 1.00 48.41 190 ALA A C 1
ATOM 1536 O O . ALA A 1 190 ? -9.461 5.262 6.297 1.00 48.41 190 ALA A O 1
ATOM 1537 N N . GLU A 1 191 ? -9.864 3.246 7.211 1.00 66.50 191 GLU A N 1
ATOM 1538 C CA . GLU A 1 191 ? -8.474 2.966 7.601 1.00 66.50 191 GLU A CA 1
ATOM 1539 C C . GLU A 1 191 ? -7.655 2.296 6.488 1.00 66.50 191 GLU A C 1
ATOM 1541 O O . GLU A 1 191 ? -6.428 2.347 6.531 1.00 66.50 191 GLU A O 1
ATOM 1546 N N . THR A 1 192 ? -8.296 1.681 5.485 1.00 72.75 192 THR A N 1
ATOM 1547 C CA . THR A 1 192 ? -7.601 0.949 4.414 1.00 72.75 192 THR A CA 1
ATOM 1548 C C . THR A 1 192 ? -7.727 1.646 3.063 1.00 72.75 192 THR A C 1
ATOM 1550 O O . THR A 1 192 ? -8.762 1.607 2.397 1.00 72.75 192 THR A O 1
ATOM 1553 N N . MET A 1 193 ? -6.628 2.219 2.582 1.00 84.81 193 MET A N 1
ATOM 1554 C CA . MET A 1 193 ? -6.531 2.788 1.248 1.00 84.81 193 MET A CA 1
ATOM 1555 C C . MET A 1 193 ? -6.071 1.738 0.233 1.00 84.81 193 MET A C 1
ATOM 1557 O O . MET A 1 193 ? -5.023 1.108 0.361 1.00 84.81 193 MET A O 1
ATOM 1561 N N . SER A 1 194 ? -6.840 1.564 -0.843 1.00 88.12 194 SER A N 1
ATOM 1562 C CA . SER A 1 194 ? -6.405 0.685 -1.929 1.00 88.12 194 SER A CA 1
ATOM 1563 C C . SER A 1 194 ? -5.264 1.318 -2.725 1.00 88.12 194 SER A C 1
ATOM 1565 O O . SER A 1 194 ? -5.426 2.430 -3.233 1.00 88.12 194 SER A O 1
ATOM 1567 N N . ILE A 1 195 ? -4.180 0.566 -2.960 1.00 89.62 195 ILE A N 1
ATOM 1568 C CA . ILE A 1 195 ? -3.059 0.982 -3.821 1.00 89.62 195 ILE A CA 1
ATOM 1569 C C . ILE A 1 195 ? -3.578 1.408 -5.202 1.00 89.62 195 ILE A C 1
ATOM 1571 O O . ILE A 1 195 ? -3.095 2.373 -5.778 1.00 89.62 195 ILE A O 1
ATOM 1575 N N . SER A 1 196 ? -4.621 0.748 -5.722 1.00 88.31 196 SER A N 1
ATOM 1576 C CA . SER A 1 196 ? -5.241 1.089 -7.015 1.00 88.31 196 SER A CA 1
ATOM 1577 C C . SER A 1 196 ? -5.831 2.507 -7.094 1.00 88.31 196 SER A C 1
ATOM 1579 O O . SER A 1 196 ? -6.001 3.029 -8.194 1.00 88.31 196 SER A O 1
ATOM 1581 N N . LYS A 1 197 ? -6.131 3.131 -5.948 1.00 89.19 197 LYS A N 1
ATOM 1582 C CA . LYS A 1 197 ? -6.724 4.473 -5.821 1.00 89.19 197 LYS A CA 1
ATOM 1583 C C . LYS A 1 197 ? -5.703 5.537 -5.384 1.00 89.19 197 LYS A C 1
ATOM 1585 O O . LYS A 1 197 ? -6.109 6.654 -5.027 1.00 89.19 197 LYS A O 1
ATOM 1590 N N . LEU A 1 198 ? -4.413 5.192 -5.354 1.00 89.50 198 LEU A N 1
ATOM 1591 C CA . LEU A 1 198 ? -3.342 6.120 -5.002 1.00 89.50 198 LEU A CA 1
ATOM 1592 C C . LEU A 1 198 ? -3.104 7.151 -6.102 1.00 89.50 198 LEU A C 1
ATOM 1594 O O . LEU A 1 198 ? -3.199 6.860 -7.294 1.00 89.50 198 LEU A O 1
ATOM 1598 N N . THR A 1 199 ? -2.760 8.354 -5.657 1.00 92.50 199 THR A N 1
ATOM 1599 C CA . THR A 1 199 ? -2.294 9.469 -6.481 1.00 92.50 199 THR A CA 1
ATOM 1600 C C . THR A 1 199 ? -1.023 10.028 -5.849 1.00 92.50 199 THR A C 1
ATOM 1602 O O . THR A 1 199 ? -0.785 9.824 -4.657 1.00 92.50 199 THR A O 1
ATOM 1605 N N . ILE A 1 200 ? -0.217 10.746 -6.631 1.00 91.56 200 ILE A N 1
ATOM 1606 C CA . ILE A 1 200 ? 1.024 11.364 -6.144 1.00 91.56 200 ILE A CA 1
ATOM 1607 C C . ILE A 1 200 ? 0.753 12.300 -4.957 1.00 91.56 200 ILE A C 1
ATOM 1609 O O . ILE A 1 200 ? 1.401 12.172 -3.922 1.00 91.56 200 ILE A O 1
ATOM 1613 N N . ASP A 1 201 ? -0.280 13.141 -5.053 1.00 88.56 201 ASP A N 1
ATOM 1614 C CA . ASP A 1 201 ? -0.667 14.063 -3.978 1.00 88.56 201 ASP A CA 1
ATOM 1615 C C . ASP A 1 201 ? -0.983 13.351 -2.658 1.00 88.56 201 ASP A C 1
ATOM 1617 O O . ASP A 1 201 ? -0.750 13.900 -1.584 1.00 88.56 201 ASP A O 1
ATOM 1621 N N . LYS A 1 202 ? -1.549 12.138 -2.715 1.00 87.81 202 LYS A N 1
ATOM 1622 C CA . LYS A 1 202 ? -1.843 11.355 -1.507 1.00 87.81 202 LYS A CA 1
ATOM 1623 C C . LYS A 1 202 ? -0.562 10.830 -0.876 1.00 87.81 202 LYS A C 1
ATOM 1625 O O . LYS A 1 202 ? -0.374 11.030 0.311 1.00 87.81 202 LYS A O 1
ATOM 1630 N N . ILE A 1 203 ? 0.341 10.276 -1.682 1.00 86.62 203 ILE A N 1
ATOM 1631 C CA . ILE A 1 203 ? 1.643 9.783 -1.211 1.00 86.62 203 ILE A CA 1
ATOM 1632 C C . ILE A 1 203 ? 2.438 10.912 -0.537 1.00 86.62 203 ILE A C 1
ATOM 1634 O O . ILE A 1 203 ? 3.016 10.718 0.527 1.00 86.62 203 ILE A O 1
ATOM 1638 N N . GLN A 1 204 ? 2.408 12.117 -1.108 1.00 86.31 204 GLN A N 1
ATOM 1639 C CA . GLN A 1 204 ? 3.041 13.288 -0.498 1.00 86.31 204 GLN A CA 1
ATOM 1640 C C . GLN A 1 204 ? 2.340 13.740 0.791 1.00 86.31 204 GLN A C 1
ATOM 1642 O O . GLN A 1 204 ? 3.012 14.084 1.760 1.00 86.31 204 GLN A O 1
ATOM 1647 N N . LYS A 1 205 ? 0.999 13.707 0.846 1.00 83.44 205 LYS A N 1
ATOM 1648 C CA . LYS A 1 205 ? 0.236 13.967 2.084 1.00 83.44 205 LYS A CA 1
ATOM 1649 C C . LYS A 1 205 ? 0.507 12.940 3.180 1.00 83.44 205 LYS A C 1
ATOM 1651 O O . LYS A 1 205 ? 0.429 13.290 4.354 1.00 83.44 205 LYS A O 1
ATOM 1656 N N . ASP A 1 206 ? 0.857 11.718 2.799 1.00 80.00 206 ASP A N 1
ATOM 1657 C CA . ASP A 1 206 ? 1.283 10.663 3.716 1.00 80.00 206 ASP A CA 1
ATOM 1658 C C . ASP A 1 206 ? 2.718 10.878 4.224 1.00 80.00 206 ASP A C 1
ATOM 1660 O O . ASP A 1 206 ? 3.196 10.104 5.048 1.00 80.00 206 ASP A O 1
ATOM 1664 N N . GLY A 1 207 ? 3.392 11.946 3.783 1.00 81.31 207 GLY A N 1
ATOM 1665 C CA . GLY A 1 207 ? 4.702 12.359 4.277 1.00 81.31 207 GLY A CA 1
ATOM 1666 C C . GLY A 1 207 ? 5.886 11.866 3.460 1.00 81.31 207 GLY A C 1
ATOM 1667 O O . GLY A 1 207 ? 7.024 12.082 3.865 1.00 81.31 207 GLY A O 1
ATOM 1668 N N . TYR A 1 208 ? 5.647 11.214 2.322 1.00 86.81 208 TYR A N 1
ATOM 1669 C CA . TYR A 1 208 ? 6.724 10.734 1.464 1.00 86.81 208 TYR A CA 1
ATOM 1670 C C . TYR A 1 208 ? 7.197 11.828 0.506 1.00 86.81 208 TYR A C 1
ATOM 1672 O O . TYR A 1 208 ? 6.432 12.347 -0.313 1.00 86.81 208 TYR A O 1
ATOM 1680 N N . THR A 1 209 ? 8.492 12.127 0.550 1.00 89.50 209 THR A N 1
ATOM 1681 C CA . THR A 1 209 ? 9.152 12.974 -0.448 1.00 89.50 209 THR A CA 1
ATOM 1682 C C . THR A 1 209 ? 9.449 12.147 -1.692 1.00 89.50 209 THR A C 1
ATOM 1684 O O . THR A 1 209 ? 10.028 11.065 -1.598 1.00 89.50 209 THR A O 1
ATOM 1687 N N . LEU A 1 210 ? 9.052 12.653 -2.861 1.00 92.69 210 LEU A N 1
ATOM 1688 C CA . LEU A 1 210 ? 9.297 12.000 -4.145 1.00 92.69 210 LEU A CA 1
ATOM 1689 C C . LEU A 1 210 ? 10.378 12.748 -4.921 1.00 92.69 210 LEU A C 1
ATOM 1691 O O . LEU A 1 210 ? 10.224 13.942 -5.184 1.00 92.69 210 LEU A O 1
ATOM 1695 N N . ILE A 1 211 ? 11.422 12.039 -5.346 1.00 93.06 211 ILE A N 1
ATOM 1696 C CA . ILE A 1 211 ? 12.548 12.612 -6.090 1.00 93.06 211 ILE A CA 1
ATOM 1697 C C . ILE A 1 211 ? 12.648 11.952 -7.462 1.00 93.06 211 ILE A C 1
ATOM 1699 O O . ILE A 1 211 ? 12.868 10.747 -7.581 1.00 93.06 211 ILE A O 1
ATOM 1703 N N . ALA A 1 212 ? 12.515 12.764 -8.510 1.00 92.81 212 ALA A N 1
ATOM 1704 C CA . ALA A 1 212 ? 12.849 12.341 -9.862 1.00 92.81 212 ALA A CA 1
ATOM 1705 C C . ALA A 1 212 ? 14.374 12.283 -10.006 1.00 92.81 212 ALA A C 1
ATOM 1707 O O . ALA A 1 212 ? 15.060 13.279 -9.770 1.00 92.81 212 ALA A O 1
ATOM 1708 N N . SER A 1 213 ? 14.899 11.131 -10.410 1.00 92.31 213 SER A N 1
ATOM 1709 C CA . SER A 1 213 ? 16.332 10.924 -10.612 1.00 92.31 213 SER A CA 1
ATOM 1710 C C . SER A 1 213 ? 16.615 10.224 -11.942 1.00 92.31 213 SER A C 1
ATOM 1712 O O . SER A 1 213 ? 15.727 9.956 -12.751 1.00 92.31 213 SER A O 1
ATOM 1714 N N . SER A 1 214 ? 17.889 9.955 -12.186 1.00 90.81 214 SER A N 1
ATOM 1715 C CA . SER A 1 214 ? 18.391 9.299 -13.387 1.00 90.81 214 SER A CA 1
ATOM 1716 C C . SER A 1 214 ? 19.482 8.308 -13.011 1.00 90.81 214 SER A C 1
ATOM 1718 O O . SER A 1 214 ? 20.346 8.649 -12.201 1.00 90.81 214 SER A O 1
ATOM 1720 N N . VAL A 1 215 ? 19.498 7.147 -13.652 1.00 91.06 215 VAL A N 1
ATOM 1721 C CA . VAL A 1 215 ? 20.570 6.152 -13.491 1.00 91.06 215 VAL A CA 1
ATOM 1722 C C . VAL A 1 215 ? 21.656 6.331 -14.555 1.00 91.06 215 VAL A C 1
ATOM 1724 O O . VAL A 1 215 ? 21.449 7.055 -15.523 1.00 91.06 215 VAL A O 1
ATOM 1727 N N . ASN A 1 216 ? 22.823 5.709 -14.408 1.00 89.75 216 ASN A N 1
ATOM 1728 C CA . ASN A 1 216 ? 23.872 5.809 -15.426 1.00 89.75 216 ASN A CA 1
ATOM 1729 C C . ASN A 1 216 ? 23.568 4.847 -16.581 1.00 89.75 216 ASN A C 1
ATOM 1731 O O . ASN A 1 216 ? 23.234 3.687 -16.353 1.00 89.75 216 ASN A O 1
ATOM 1735 N N . SER A 1 217 ? 23.687 5.325 -17.818 1.00 87.94 217 SER A N 1
ATOM 1736 C CA . SER A 1 217 ? 23.563 4.493 -19.015 1.00 87.94 217 SER A CA 1
ATOM 1737 C C . SER A 1 217 ? 24.657 3.433 -19.011 1.00 87.94 217 SER A C 1
ATOM 1739 O O . SER A 1 217 ? 25.814 3.725 -18.707 1.00 87.94 217 SER A O 1
ATOM 1741 N N . ILE A 1 218 ? 24.293 2.220 -19.411 1.00 84.75 218 ILE A N 1
ATOM 1742 C CA . ILE A 1 218 ? 25.239 1.121 -19.591 1.00 84.75 218 ILE A CA 1
ATOM 1743 C C . ILE A 1 218 ? 25.499 0.932 -21.079 1.00 84.75 218 ILE A C 1
ATOM 1745 O O . ILE A 1 218 ? 24.583 1.034 -21.894 1.00 84.75 218 ILE A O 1
ATOM 1749 N N . ASN A 1 219 ? 26.758 0.672 -21.423 1.00 70.69 219 ASN A N 1
ATOM 1750 C CA . ASN A 1 219 ? 27.136 0.213 -22.750 1.00 70.69 219 ASN A CA 1
ATOM 1751 C C . ASN A 1 219 ? 27.202 -1.321 -22.737 1.00 70.69 219 ASN A C 1
ATOM 1753 O O . ASN A 1 219 ? 27.676 -1.915 -21.769 1.00 70.69 219 ASN A O 1
ATOM 1757 N N . ASP A 1 220 ? 26.764 -1.952 -23.829 1.00 58.34 220 ASP A N 1
ATOM 1758 C CA . ASP A 1 220 ? 26.695 -3.416 -24.019 1.00 58.34 220 ASP A CA 1
ATOM 1759 C C . ASP A 1 220 ? 28.005 -4.168 -23.691 1.00 58.34 220 ASP A C 1
ATOM 1761 O O . ASP A 1 220 ? 28.014 -5.366 -23.411 1.00 58.34 220 ASP A O 1
ATOM 1765 N N . SER A 1 221 ? 29.142 -3.470 -23.721 1.00 58.28 221 SER A N 1
ATOM 1766 C CA . SER A 1 221 ? 30.469 -4.041 -23.491 1.00 58.28 221 SER A CA 1
ATOM 1767 C C . SER A 1 221 ? 30.736 -4.466 -22.048 1.00 58.28 221 SER A C 1
ATOM 1769 O O . SER A 1 221 ? 31.593 -5.325 -21.830 1.00 58.28 221 SER A O 1
ATOM 1771 N N . ASP A 1 222 ? 30.035 -3.883 -21.073 1.00 56.69 222 ASP A N 1
ATOM 1772 C CA . ASP A 1 222 ? 30.469 -3.943 -19.674 1.00 56.69 222 ASP A CA 1
ATOM 1773 C C . ASP A 1 222 ? 29.761 -5.050 -18.879 1.00 56.69 222 ASP A C 1
ATOM 1775 O O . ASP A 1 222 ? 30.292 -5.508 -17.866 1.00 56.69 222 ASP A O 1
ATOM 1779 N N . TYR A 1 223 ? 28.600 -5.534 -19.342 1.00 61.91 223 TYR A N 1
ATOM 1780 C CA . TYR A 1 223 ? 27.822 -6.574 -18.662 1.00 61.91 223 TYR A CA 1
ATOM 1781 C C . TYR A 1 223 ? 26.948 -7.373 -19.639 1.00 61.91 223 TYR A C 1
ATOM 1783 O O . TYR A 1 223 ? 26.181 -6.808 -20.409 1.00 61.91 223 TYR A O 1
ATOM 1791 N N . LYS A 1 224 ? 27.025 -8.708 -19.584 1.00 69.50 224 LYS A N 1
ATOM 1792 C CA . LYS A 1 224 ? 26.322 -9.597 -20.524 1.00 69.50 224 LYS A CA 1
ATOM 1793 C C . LYS A 1 224 ? 24.910 -9.923 -20.044 1.00 69.50 224 LYS A C 1
ATOM 1795 O O . LYS A 1 224 ? 24.704 -10.942 -19.383 1.00 69.50 224 LYS A O 1
ATOM 1800 N N . ILE A 1 225 ? 23.937 -9.095 -20.410 1.00 77.75 225 ILE A N 1
ATOM 1801 C CA . ILE A 1 225 ? 22.539 -9.541 -20.441 1.00 77.75 225 ILE A CA 1
ATOM 1802 C C . ILE A 1 225 ? 22.420 -10.543 -21.596 1.00 77.75 225 ILE A C 1
ATOM 1804 O O . ILE A 1 225 ? 23.022 -10.356 -22.646 1.00 77.75 225 ILE A O 1
ATOM 1808 N N . ALA A 1 226 ? 21.702 -11.652 -21.416 1.00 79.19 226 ALA A N 1
ATOM 1809 C CA . ALA A 1 226 ? 21.552 -12.618 -22.504 1.00 79.19 226 ALA A CA 1
ATOM 1810 C C . ALA A 1 226 ? 20.668 -12.047 -23.628 1.00 79.19 226 ALA A C 1
ATOM 1812 O O . ALA A 1 226 ? 19.616 -11.469 -23.350 1.00 79.19 226 ALA A O 1
ATOM 1813 N N . ASP A 1 227 ? 21.035 -12.289 -24.890 1.00 80.56 227 ASP A N 1
ATOM 1814 C CA . ASP A 1 227 ? 20.314 -11.820 -26.091 1.00 80.56 227 ASP A CA 1
ATOM 1815 C C . ASP A 1 227 ? 18.805 -12.106 -26.040 1.00 80.56 227 ASP A C 1
ATOM 1817 O O . ASP A 1 227 ? 17.988 -11.270 -26.417 1.00 80.56 227 ASP A O 1
ATOM 1821 N N . LYS A 1 228 ? 18.409 -13.246 -25.455 1.00 82.12 228 LYS A N 1
ATOM 1822 C CA . LYS A 1 228 ? 16.999 -13.640 -25.266 1.00 82.12 228 LYS A CA 1
ATOM 1823 C C . LYS A 1 228 ? 16.156 -12.655 -24.438 1.00 82.12 228 LYS A C 1
ATOM 1825 O O . LYS A 1 228 ? 14.936 -12.767 -24.442 1.00 82.12 228 LYS A O 1
ATOM 1830 N N . PHE A 1 229 ? 16.791 -11.735 -23.715 1.00 83.12 229 PHE A N 1
ATOM 1831 C CA . PHE A 1 229 ? 16.142 -10.701 -22.909 1.00 83.12 229 PHE A CA 1
ATOM 1832 C C . PHE A 1 229 ? 16.218 -9.298 -23.535 1.00 83.12 229 PHE A C 1
ATOM 1834 O O . PHE A 1 229 ? 15.776 -8.318 -22.940 1.00 83.12 229 PHE A O 1
ATOM 1841 N N . HIS A 1 230 ? 16.782 -9.172 -24.735 1.00 80.25 230 HIS A N 1
ATOM 1842 C CA . HIS A 1 230 ? 16.850 -7.884 -25.425 1.00 80.25 230 HIS A CA 1
ATOM 1843 C C . HIS A 1 230 ? 15.536 -7.536 -26.112 1.00 80.25 230 HIS A C 1
ATOM 1845 O O . HIS A 1 230 ? 15.254 -6.358 -26.325 1.00 80.25 230 HIS A O 1
ATOM 1851 N N . GLU A 1 231 ? 14.701 -8.537 -26.388 1.00 80.31 231 GLU A N 1
ATOM 1852 C CA . GLU A 1 231 ? 13.399 -8.383 -27.019 1.00 80.31 231 GLU A CA 1
ATOM 1853 C C . GLU A 1 231 ? 12.309 -9.099 -26.221 1.00 80.31 231 GLU A C 1
ATOM 1855 O O . GLU A 1 231 ? 12.471 -10.230 -25.767 1.00 80.31 231 GLU A O 1
ATOM 1860 N N . PHE A 1 232 ? 11.162 -8.437 -26.084 1.00 82.62 232 PHE A N 1
ATOM 1861 C CA . PHE A 1 232 ? 9.944 -9.033 -25.554 1.00 82.62 232 PHE A CA 1
ATOM 1862 C C . PHE A 1 232 ? 8.795 -8.725 -26.511 1.00 82.62 232 PHE A C 1
ATOM 1864 O O . PHE A 1 232 ? 8.589 -7.570 -26.891 1.00 82.62 232 PHE A O 1
ATOM 1871 N N . GLN A 1 233 ? 8.031 -9.754 -26.878 1.00 79.62 233 GLN A N 1
ATOM 1872 C CA . GLN A 1 233 ? 6.864 -9.615 -27.742 1.00 79.62 233 GLN A CA 1
ATOM 1873 C C . GLN A 1 233 ? 5.597 -10.020 -26.999 1.00 79.62 233 GLN A C 1
ATOM 1875 O O . GLN A 1 233 ? 5.498 -11.120 -26.459 1.00 79.62 233 GLN A O 1
ATOM 1880 N N . TRP A 1 234 ? 4.607 -9.128 -27.012 1.00 77.19 234 TRP A N 1
ATOM 1881 C CA . TRP A 1 234 ? 3.293 -9.375 -26.428 1.00 77.19 234 TRP A CA 1
ATOM 1882 C C . TRP A 1 234 ? 2.555 -10.481 -27.201 1.00 77.19 234 TRP A C 1
ATOM 1884 O O . TRP A 1 234 ? 2.279 -10.289 -28.390 1.00 77.19 234 TRP A O 1
ATOM 1894 N N . PRO A 1 235 ? 2.158 -11.595 -26.549 1.00 82.12 235 PRO A N 1
ATOM 1895 C CA . PRO A 1 235 ? 1.358 -12.639 -27.195 1.00 82.12 235 PRO A CA 1
ATOM 1896 C C . PRO A 1 235 ? 0.017 -12.127 -27.737 1.00 82.12 235 PRO A C 1
ATOM 1898 O O . PRO A 1 235 ? -0.452 -12.573 -28.783 1.00 82.12 235 PRO A O 1
ATOM 1901 N N . VAL A 1 236 ? -0.614 -11.195 -27.016 1.00 79.25 236 VAL A N 1
ATOM 1902 C CA . VAL A 1 236 ? -1.873 -10.547 -27.399 1.00 79.25 236 VAL A CA 1
ATOM 1903 C C . VAL A 1 236 ? -1.700 -9.034 -27.297 1.00 79.25 236 VAL A C 1
ATOM 1905 O O . VAL A 1 236 ? -1.408 -8.510 -26.219 1.00 79.25 236 VAL A O 1
ATOM 1908 N N . LYS A 1 237 ? -1.912 -8.310 -28.403 1.00 76.50 237 LYS A N 1
ATOM 1909 C CA . LYS A 1 237 ? -1.807 -6.842 -28.426 1.00 76.50 237 LYS A CA 1
ATOM 1910 C C . LYS A 1 237 ? -2.842 -6.200 -27.491 1.00 76.50 237 LYS A C 1
ATOM 1912 O O . LYS A 1 237 ? -4.021 -6.539 -27.543 1.00 76.50 237 LYS A O 1
ATOM 1917 N N . ASN A 1 238 ? -2.395 -5.234 -26.687 1.00 63.22 238 ASN A N 1
ATOM 1918 C CA . ASN A 1 238 ? -3.223 -4.314 -25.894 1.00 63.22 238 ASN A CA 1
ATOM 1919 C C . ASN A 1 238 ? -4.156 -4.955 -24.850 1.00 63.22 238 ASN A C 1
ATOM 1921 O O . ASN A 1 238 ? -5.249 -4.445 -24.606 1.00 63.22 238 ASN A O 1
ATOM 1925 N N . ASN A 1 239 ? -3.743 -6.042 -24.187 1.00 68.56 239 ASN A N 1
ATOM 1926 C CA . ASN A 1 239 ? -4.528 -6.574 -23.069 1.00 68.56 239 ASN A CA 1
ATOM 1927 C C . ASN A 1 239 ? -3.676 -7.094 -21.901 1.00 68.56 239 ASN A C 1
ATOM 1929 O O . ASN A 1 239 ? -3.394 -8.284 -21.796 1.00 68.56 239 ASN A O 1
ATOM 1933 N N . LYS A 1 240 ? -3.332 -6.214 -20.954 1.00 66.94 240 LYS A N 1
ATOM 1934 C CA . LYS A 1 240 ? -2.637 -6.589 -19.705 1.00 66.94 240 LYS A CA 1
ATOM 1935 C C . LYS A 1 240 ? -3.404 -7.622 -18.862 1.00 66.94 240 LYS A C 1
ATOM 1937 O O . LYS A 1 240 ? -2.801 -8.399 -18.125 1.00 66.94 240 LYS A O 1
ATOM 1942 N N . LYS A 1 241 ? -4.740 -7.595 -18.900 1.00 70.81 241 LYS A N 1
ATOM 1943 C CA . LYS A 1 241 ? -5.571 -8.500 -18.091 1.00 70.81 241 LYS A CA 1
ATOM 1944 C C . LYS A 1 241 ? -5.662 -9.898 -18.701 1.00 70.81 241 LYS A C 1
ATOM 1946 O O . LYS A 1 241 ? -6.141 -10.801 -18.019 1.00 70.81 241 LYS A O 1
ATOM 1951 N N . ASP A 1 242 ? -5.202 -10.075 -19.940 1.00 79.81 242 ASP A N 1
ATOM 1952 C CA . ASP A 1 242 ? -5.187 -11.372 -20.597 1.00 79.81 242 ASP A CA 1
ATOM 1953 C C . ASP A 1 242 ? -4.249 -12.333 -19.867 1.00 79.81 242 ASP A C 1
ATOM 1955 O O . ASP A 1 242 ? -3.094 -12.013 -19.568 1.00 79.81 242 ASP A O 1
ATOM 1959 N N . LYS A 1 243 ? -4.757 -13.532 -19.592 1.00 82.81 243 LYS A N 1
ATOM 1960 C CA . LYS A 1 243 ? -4.004 -14.578 -18.910 1.00 82.81 243 LYS A CA 1
ATOM 1961 C C . LYS A 1 243 ? -2.744 -14.967 -19.691 1.00 82.81 243 LYS A C 1
ATOM 1963 O O . LYS A 1 243 ? -1.700 -15.128 -19.078 1.00 82.81 243 LYS A O 1
ATOM 1968 N N . LYS A 1 244 ? -2.804 -15.034 -21.027 1.00 84.44 244 LYS A N 1
ATOM 1969 C CA . LYS A 1 244 ? -1.651 -15.398 -21.872 1.00 84.44 244 LYS A CA 1
ATOM 1970 C C . LYS A 1 244 ? -0.515 -14.397 -21.745 1.00 84.44 244 LYS A C 1
ATOM 1972 O O . LYS A 1 244 ? 0.648 -14.781 -21.706 1.00 84.44 244 LYS A O 1
ATOM 1977 N N . ASN A 1 245 ? -0.867 -13.118 -21.666 1.00 82.69 245 ASN A N 1
ATOM 1978 C CA . ASN A 1 245 ? 0.097 -12.053 -21.459 1.00 82.69 245 ASN A CA 1
ATOM 1979 C C . ASN A 1 245 ? 0.721 -12.184 -20.065 1.00 82.69 245 ASN A C 1
ATOM 1981 O O . ASN A 1 245 ? 1.938 -12.276 -19.970 1.00 82.69 245 ASN A O 1
ATOM 1985 N N . LYS A 1 246 ? -0.089 -12.306 -19.000 1.00 81.75 246 LYS A N 1
ATOM 1986 C CA . LYS A 1 246 ? 0.412 -12.530 -17.628 1.00 81.75 246 LYS A CA 1
ATOM 1987 C C . LYS A 1 246 ? 1.348 -13.738 -17.515 1.00 81.75 246 LYS A C 1
ATOM 1989 O O . LYS A 1 246 ? 2.405 -13.620 -16.901 1.00 81.75 246 LYS A O 1
ATOM 1994 N N . ASP A 1 247 ? 0.979 -14.857 -18.129 1.00 87.19 247 ASP A N 1
ATOM 1995 C CA . ASP A 1 247 ? 1.780 -16.083 -18.126 1.00 87.19 247 ASP A CA 1
ATOM 1996 C C . ASP A 1 247 ? 3.101 -15.887 -18.895 1.00 87.19 247 ASP A C 1
ATOM 1998 O O . ASP A 1 247 ? 4.148 -16.340 -18.435 1.00 87.19 247 ASP A O 1
ATOM 2002 N N . ALA A 1 248 ? 3.089 -15.151 -20.015 1.00 87.06 248 ALA A N 1
ATOM 2003 C CA . ALA A 1 248 ? 4.304 -14.813 -20.758 1.00 87.06 248 ALA A CA 1
ATOM 2004 C C . ALA A 1 248 ? 5.252 -13.903 -19.960 1.00 87.06 248 ALA A C 1
ATOM 2006 O O . ALA A 1 248 ? 6.461 -14.131 -19.980 1.00 87.06 248 ALA A O 1
ATOM 2007 N N . TYR A 1 249 ? 4.728 -12.923 -19.212 1.00 84.81 249 TYR A N 1
ATOM 2008 C CA . TYR A 1 249 ? 5.555 -12.094 -18.323 1.00 84.81 249 TYR A CA 1
ATOM 2009 C C . TYR A 1 249 ? 6.169 -12.885 -17.196 1.00 84.81 249 TYR A C 1
ATOM 2011 O O . TYR A 1 249 ? 7.359 -12.738 -16.922 1.00 84.81 249 TYR A O 1
ATOM 2019 N N . LEU A 1 250 ? 5.354 -13.707 -16.535 1.00 89.19 250 LEU A N 1
ATOM 2020 C CA . LEU A 1 250 ? 5.847 -14.551 -15.467 1.00 89.19 250 LEU A CA 1
ATOM 2021 C C . LEU A 1 250 ? 6.937 -15.473 -16.013 1.00 89.19 250 LEU A C 1
ATOM 2023 O O . LEU A 1 250 ? 8.002 -15.527 -15.423 1.00 89.19 250 LEU A O 1
ATOM 2027 N N . GLY A 1 251 ? 6.727 -16.103 -17.172 1.00 90.88 251 GLY A N 1
ATOM 2028 C CA . GLY A 1 251 ? 7.741 -16.931 -17.826 1.00 90.88 251 GLY A CA 1
ATOM 2029 C C . GLY A 1 251 ? 9.029 -16.168 -18.147 1.00 90.88 251 GLY A C 1
ATOM 2030 O O . GLY A 1 251 ? 10.117 -16.651 -17.841 1.00 90.88 251 GLY A O 1
ATOM 2031 N N . TYR A 1 252 ? 8.916 -14.960 -18.705 1.00 89.56 252 TYR A N 1
ATOM 2032 C CA . TYR A 1 252 ? 10.062 -14.107 -19.024 1.00 89.56 252 TYR A CA 1
ATOM 2033 C C . TYR A 1 252 ? 10.856 -13.713 -17.772 1.00 89.56 252 TYR A C 1
ATOM 2035 O O . TYR A 1 252 ? 12.071 -13.902 -17.721 1.00 89.56 252 TYR A O 1
ATOM 2043 N N . LEU A 1 253 ? 10.171 -13.220 -16.736 1.00 89.94 253 LEU A N 1
ATOM 2044 C CA . LEU A 1 253 ? 10.802 -12.828 -15.478 1.00 89.94 253 LEU A CA 1
ATOM 2045 C C . LEU A 1 253 ? 11.358 -14.044 -14.727 1.00 89.94 253 LEU A C 1
ATOM 2047 O O . LEU A 1 253 ? 12.458 -13.971 -14.195 1.00 89.94 253 LEU A O 1
ATOM 2051 N N . SER A 1 254 ? 10.652 -15.176 -14.712 1.00 92.12 254 SER A N 1
ATOM 2052 C CA . SER A 1 254 ? 11.141 -16.428 -14.125 1.00 92.12 254 SER A CA 1
ATOM 2053 C C . SER A 1 254 ? 12.420 -16.903 -14.808 1.00 92.12 254 SER A C 1
A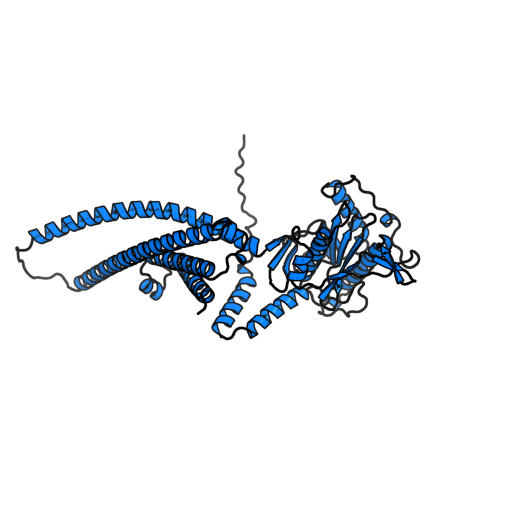TOM 2055 O O . SER A 1 254 ? 13.358 -17.268 -14.111 1.00 92.12 254 SER A O 1
ATOM 2057 N N . ALA A 1 255 ? 12.496 -16.844 -16.141 1.00 91.88 255 ALA A N 1
ATOM 2058 C CA . ALA A 1 255 ? 13.713 -17.177 -16.880 1.00 91.88 255 ALA A CA 1
ATOM 2059 C C . ALA A 1 255 ? 14.857 -16.191 -16.593 1.00 91.88 255 ALA A C 1
ATOM 2061 O O . ALA A 1 255 ? 16.021 -16.584 -16.586 1.00 91.88 255 ALA A O 1
ATOM 2062 N N . PHE A 1 256 ? 14.542 -14.913 -16.366 1.00 91.00 256 PHE A N 1
ATOM 2063 C CA . PHE A 1 256 ? 15.530 -13.903 -15.982 1.00 91.00 256 PHE A CA 1
ATOM 2064 C C . PHE A 1 256 ? 16.047 -14.103 -14.552 1.00 91.00 256 PHE A C 1
ATOM 2066 O O . PHE A 1 256 ? 17.222 -13.876 -14.282 1.00 91.00 256 PHE A O 1
ATOM 2073 N N . VAL A 1 257 ? 15.179 -14.559 -13.645 1.00 91.94 257 VAL A N 1
ATOM 2074 C CA . VAL A 1 257 ? 15.513 -14.812 -12.238 1.00 91.94 257 VAL A CA 1
ATOM 2075 C C . VAL A 1 257 ? 16.174 -16.184 -12.031 1.00 91.94 257 VAL A C 1
ATOM 2077 O O . VAL A 1 257 ? 16.882 -16.364 -11.047 1.00 91.94 257 VAL A O 1
ATOM 2080 N N . GLU A 1 258 ? 16.006 -17.130 -12.960 1.00 91.81 258 GLU A N 1
ATOM 2081 C CA . GLU A 1 258 ? 16.533 -18.506 -12.903 1.00 91.81 258 GLU A CA 1
ATOM 2082 C C . GLU A 1 258 ? 18.014 -18.627 -12.476 1.00 91.81 258 GLU A C 1
ATOM 2084 O O . GLU A 1 258 ? 18.306 -19.490 -11.642 1.00 91.81 258 GLU A O 1
ATOM 2089 N N . PRO A 1 259 ? 18.958 -17.781 -12.947 1.00 90.94 259 PRO A N 1
ATOM 2090 C CA . PRO A 1 259 ? 20.355 -17.853 -12.507 1.00 90.94 259 PRO A CA 1
ATOM 2091 C C . PRO A 1 259 ? 20.547 -17.595 -11.000 1.00 90.94 259 PRO A C 1
ATOM 2093 O O . PRO A 1 259 ? 21.546 -18.015 -10.412 1.00 90.94 259 PRO A O 1
ATOM 2096 N N . PHE A 1 260 ? 19.592 -16.926 -10.351 1.00 91.00 260 PHE A N 1
ATOM 2097 C CA . PHE A 1 260 ? 19.597 -16.608 -8.925 1.00 91.00 260 PHE A CA 1
ATOM 2098 C C . PHE A 1 260 ? 18.832 -17.675 -8.140 1.00 91.00 260 PHE A C 1
ATOM 2100 O O . PHE A 1 260 ? 17.720 -17.448 -7.679 1.00 91.00 260 PHE A O 1
ATOM 2107 N N . TYR A 1 261 ? 19.430 -18.852 -7.958 1.00 85.81 261 TYR A N 1
ATOM 2108 C CA . TYR A 1 261 ? 18.773 -20.035 -7.375 1.00 85.81 261 TYR A CA 1
ATOM 2109 C C . TYR A 1 261 ? 18.110 -19.843 -5.989 1.00 85.81 261 TYR A C 1
ATOM 2111 O O . TYR A 1 261 ? 17.263 -20.650 -5.592 1.00 85.81 261 TYR A O 1
ATOM 2119 N N . ARG A 1 262 ? 18.479 -18.805 -5.219 1.00 86.19 262 ARG A N 1
ATOM 2120 C CA . ARG A 1 262 ? 17.816 -18.460 -3.945 1.00 86.19 262 ARG A CA 1
ATOM 2121 C C . ARG A 1 262 ? 16.587 -17.579 -4.114 1.00 86.19 262 ARG A C 1
ATOM 2123 O O . ARG A 1 262 ? 15.938 -17.307 -3.108 1.00 86.19 262 ARG A O 1
ATOM 2130 N N . LEU A 1 263 ? 16.288 -17.124 -5.322 1.00 89.88 263 LEU A N 1
ATOM 2131 C CA . LEU A 1 263 ? 15.176 -16.251 -5.656 1.00 89.88 263 LEU A CA 1
ATOM 2132 C C . LEU A 1 263 ? 14.213 -16.963 -6.610 1.00 89.88 263 LEU A C 1
ATOM 2134 O O . LEU A 1 263 ? 14.573 -17.865 -7.360 1.00 89.88 263 LEU A O 1
ATOM 2138 N N . GLN A 1 264 ? 12.962 -16.527 -6.578 1.00 90.75 264 GLN A N 1
ATOM 2139 C CA . GLN A 1 264 ? 11.901 -16.990 -7.459 1.00 90.75 264 GLN A CA 1
ATOM 2140 C C . GLN A 1 264 ? 10.979 -15.825 -7.816 1.00 90.75 264 GLN A C 1
ATOM 2142 O O . GLN A 1 264 ? 10.714 -14.949 -6.987 1.00 90.75 264 GLN A O 1
ATOM 2147 N N . ALA A 1 265 ? 10.459 -15.841 -9.042 1.00 91.38 265 ALA A N 1
ATOM 2148 C CA . ALA A 1 265 ? 9.404 -14.936 -9.477 1.00 91.38 265 ALA A CA 1
ATOM 2149 C C . ALA A 1 265 ? 8.025 -15.581 -9.266 1.00 91.38 265 ALA A C 1
ATOM 2151 O O . ALA A 1 265 ? 7.835 -16.763 -9.560 1.00 91.38 265 ALA A O 1
ATOM 2152 N N . LYS A 1 266 ? 7.053 -14.810 -8.770 1.00 88.62 266 LYS A N 1
ATOM 2153 C CA . LYS A 1 266 ? 5.665 -15.250 -8.568 1.00 88.62 266 LYS A CA 1
ATOM 2154 C C . LYS A 1 266 ? 4.670 -14.193 -9.033 1.00 88.62 266 LYS A C 1
ATOM 2156 O O . LYS A 1 266 ? 4.923 -13.001 -8.909 1.00 88.62 266 LYS A O 1
ATOM 2161 N N . ALA A 1 267 ? 3.506 -14.640 -9.502 1.00 85.56 267 ALA A N 1
ATOM 2162 C CA . ALA A 1 267 ? 2.372 -13.764 -9.818 1.00 85.56 267 ALA A CA 1
ATOM 2163 C C . ALA A 1 267 ? 1.503 -13.419 -8.599 1.00 85.56 267 ALA A C 1
ATOM 2165 O O . ALA A 1 267 ? 0.716 -12.480 -8.643 1.00 85.56 267 ALA A O 1
ATOM 2166 N N . SER A 1 268 ? 1.639 -14.167 -7.504 1.00 80.25 268 SER A N 1
ATOM 2167 C CA . SER A 1 268 ? 0.902 -13.936 -6.265 1.00 80.25 268 SER A CA 1
ATOM 2168 C C . SER A 1 268 ? 1.741 -14.322 -5.056 1.00 80.25 268 SER A C 1
ATOM 2170 O O . SER A 1 268 ? 2.558 -15.245 -5.116 1.00 80.25 268 SER A O 1
ATOM 2172 N N . ILE A 1 269 ? 1.483 -13.649 -3.942 1.00 74.06 269 ILE A N 1
ATOM 2173 C CA . ILE A 1 269 ? 2.017 -13.992 -2.626 1.00 74.06 269 ILE A CA 1
ATOM 2174 C C . ILE A 1 269 ? 0.883 -14.532 -1.756 1.00 74.06 269 ILE A C 1
ATOM 2176 O O . ILE A 1 269 ? -0.267 -14.122 -1.909 1.00 74.06 269 ILE A O 1
ATOM 2180 N N . GLU A 1 270 ? 1.187 -15.496 -0.887 1.00 65.75 270 GLU A N 1
ATOM 2181 C CA . GLU A 1 270 ? 0.209 -15.981 0.091 1.00 65.75 270 GLU A CA 1
ATOM 2182 C C . GLU A 1 270 ? -0.113 -14.880 1.108 1.00 65.75 270 GLU A C 1
ATOM 2184 O O . GLU A 1 270 ? 0.709 -13.999 1.355 1.00 65.75 270 GLU A O 1
ATOM 2189 N N . TRP A 1 271 ? -1.308 -14.934 1.697 1.00 53.31 271 TRP A N 1
ATOM 2190 C CA . TRP A 1 271 ? -1.819 -13.895 2.590 1.00 53.31 271 TRP A CA 1
ATOM 2191 C C . TRP A 1 271 ? -0.826 -13.534 3.721 1.00 53.31 271 TRP A C 1
ATOM 2193 O O . TRP A 1 271 ? -0.251 -14.438 4.341 1.00 53.31 271 TRP A O 1
ATOM 2203 N N . PRO A 1 272 ? -0.663 -12.240 4.056 1.00 50.41 272 PRO A N 1
ATOM 2204 C CA . PRO A 1 272 ? -1.369 -11.084 3.501 1.00 50.41 272 PRO A CA 1
ATOM 2205 C C . PRO A 1 272 ? -0.761 -10.618 2.165 1.00 50.41 272 PRO A C 1
ATOM 2207 O O . PRO A 1 272 ? 0.440 -10.752 1.947 1.00 50.41 272 PRO A O 1
ATOM 2210 N N . HIS A 1 273 ? -1.598 -10.071 1.273 1.00 70.88 273 HIS A N 1
ATOM 2211 C CA . HIS A 1 273 ? -1.169 -9.341 0.066 1.00 70.88 273 HIS A CA 1
ATOM 2212 C C . HIS A 1 273 ? -0.318 -8.107 0.461 1.00 70.88 273 HIS A C 1
ATOM 2214 O O . HIS A 1 273 ? 0.132 -8.017 1.602 1.00 70.88 273 HIS A O 1
ATOM 2220 N N . LEU A 1 274 ? -0.083 -7.123 -0.420 1.00 78.94 274 LEU A N 1
ATOM 2221 C CA . LEU A 1 274 ? 0.541 -5.859 0.012 1.00 78.94 274 LEU A CA 1
ATOM 2222 C C . LEU A 1 274 ? -0.436 -5.100 0.927 1.00 78.94 274 LEU A C 1
ATOM 2224 O O . LEU A 1 274 ? -1.171 -4.238 0.456 1.00 78.94 274 LEU A O 1
ATOM 2228 N N . TYR A 1 275 ? -0.475 -5.493 2.201 1.00 82.44 275 TYR A N 1
ATOM 2229 C CA . TYR A 1 275 ? -1.306 -4.970 3.278 1.00 82.44 275 TYR A CA 1
ATOM 2230 C C . TYR A 1 275 ? -0.393 -4.515 4.414 1.00 82.44 275 TYR A C 1
ATOM 2232 O O . TYR A 1 275 ? 0.078 -5.339 5.200 1.00 82.44 275 TYR A O 1
ATOM 2240 N N . SER A 1 276 ? -0.100 -3.220 4.472 1.00 79.69 276 SER A N 1
ATOM 2241 C CA . SER A 1 276 ? 0.819 -2.662 5.465 1.00 79.69 276 SER A CA 1
ATOM 2242 C C . SER A 1 276 ? 0.366 -1.292 5.931 1.00 79.69 276 SER A C 1
ATOM 2244 O O . SER A 1 276 ? -0.169 -0.517 5.143 1.00 79.69 276 SER A O 1
ATOM 2246 N N . GLU A 1 277 ? 0.635 -0.989 7.196 1.00 82.00 277 GLU A N 1
ATOM 2247 C CA . GLU A 1 277 ? 0.501 0.352 7.756 1.00 82.00 277 GLU A CA 1
ATOM 2248 C C . GLU A 1 277 ? 1.649 1.240 7.258 1.00 82.00 277 GLU A C 1
ATOM 2250 O O . GLU A 1 277 ? 2.804 0.797 7.202 1.00 82.00 277 GLU A O 1
ATOM 2255 N N . VAL A 1 278 ? 1.317 2.449 6.806 1.00 81.44 278 VAL A N 1
ATOM 2256 C CA . VAL A 1 278 ? 2.252 3.396 6.185 1.00 81.44 278 VAL A CA 1
ATOM 2257 C C . VAL A 1 278 ? 1.852 4.846 6.481 1.00 81.44 278 VAL A C 1
ATOM 2259 O O . VAL A 1 278 ? 0.717 5.120 6.877 1.00 81.44 278 VAL A O 1
ATOM 2262 N N . GLY A 1 279 ? 2.769 5.771 6.186 1.00 76.81 279 GLY A N 1
ATOM 2263 C CA . GLY A 1 279 ? 2.549 7.214 6.252 1.00 76.81 279 GLY A CA 1
ATOM 2264 C C . GLY A 1 279 ? 2.685 7.823 7.650 1.00 76.81 279 GLY A C 1
ATOM 2265 O O . GLY A 1 279 ? 2.665 7.125 8.659 1.00 76.81 279 GLY A O 1
ATOM 2266 N N . ILE A 1 280 ? 2.813 9.154 7.698 1.00 68.94 280 ILE A N 1
ATOM 2267 C CA . ILE A 1 280 ? 2.860 9.946 8.943 1.00 68.94 280 ILE A CA 1
ATOM 2268 C C . ILE A 1 280 ? 1.535 9.848 9.705 1.00 68.94 280 ILE A C 1
ATOM 2270 O O . ILE A 1 280 ? 1.532 9.797 10.930 1.00 68.94 280 ILE A O 1
ATOM 2274 N N . ASN A 1 281 ? 0.414 9.819 8.977 1.00 68.06 281 ASN A N 1
ATOM 2275 C CA . ASN A 1 281 ? -0.900 9.492 9.520 1.00 68.06 281 ASN A CA 1
ATOM 2276 C C . ASN A 1 281 ? -1.161 8.008 9.233 1.00 68.06 281 ASN A C 1
ATOM 2278 O O . ASN A 1 281 ? -1.485 7.683 8.081 1.00 68.06 281 ASN A O 1
ATOM 2282 N N . PRO A 1 282 ? -0.996 7.116 10.228 1.00 71.25 282 PRO A N 1
ATOM 2283 C CA . PRO A 1 282 ? -0.982 5.684 9.983 1.00 71.25 282 PRO A CA 1
ATOM 2284 C C . PRO A 1 282 ? -2.308 5.217 9.390 1.00 71.25 282 PRO A C 1
ATOM 2286 O O . PRO A 1 282 ? -3.383 5.422 9.958 1.00 71.25 282 PRO A O 1
ATOM 2289 N N . HIS A 1 283 ? -2.223 4.601 8.220 1.00 76.94 283 HIS A N 1
ATOM 2290 C CA . HIS A 1 283 ? -3.336 3.939 7.559 1.00 76.94 283 HIS A CA 1
ATOM 2291 C C . HIS A 1 283 ? -2.807 2.722 6.801 1.00 76.94 283 HIS A C 1
ATOM 2293 O O . HIS A 1 283 ? -1.616 2.613 6.504 1.00 76.94 283 HIS A O 1
ATOM 2299 N N . HIS A 1 284 ? -3.689 1.785 6.478 1.00 82.94 284 HIS A N 1
ATOM 2300 C CA . HIS A 1 284 ? -3.314 0.576 5.764 1.00 82.94 284 HIS A CA 1
ATOM 2301 C C . HIS A 1 284 ? -3.342 0.813 4.257 1.00 82.94 284 HIS A C 1
ATOM 2303 O O . HIS A 1 284 ? -4.382 1.148 3.695 1.00 82.94 284 HIS A O 1
ATOM 2309 N N . LEU A 1 285 ? -2.234 0.562 3.566 1.00 85.00 285 LEU A N 1
ATOM 2310 C CA . LEU A 1 285 ? -2.260 0.338 2.125 1.00 85.00 285 LEU A CA 1
ATOM 2311 C C . LEU A 1 285 ? -2.622 -1.107 1.844 1.00 85.00 285 LEU A C 1
ATOM 2313 O O . LEU A 1 285 ? -2.000 -2.000 2.401 1.00 85.00 285 LEU A O 1
ATOM 2317 N N . SER A 1 286 ? -3.587 -1.328 0.951 1.00 87.06 286 SER A N 1
ATOM 2318 C CA . SER A 1 286 ? -3.996 -2.658 0.496 1.00 87.06 286 SER A CA 1
ATOM 2319 C C . SER A 1 286 ? -3.967 -2.771 -1.025 1.00 87.06 286 SER A C 1
ATOM 2321 O O . SER A 1 286 ? -4.584 -1.979 -1.747 1.00 87.06 286 SER A O 1
ATOM 2323 N N . GLY A 1 287 ? -3.273 -3.773 -1.551 1.00 85.44 287 GLY A N 1
ATOM 2324 C CA . GLY A 1 287 ? -3.328 -4.086 -2.970 1.00 85.44 287 GLY A CA 1
ATOM 2325 C C . GLY A 1 287 ? -2.382 -5.193 -3.395 1.00 85.44 287 GLY A C 1
ATOM 2326 O O . GLY A 1 287 ? -1.850 -5.950 -2.587 1.00 85.44 287 GLY A O 1
ATOM 2327 N N . GLU A 1 288 ? -2.178 -5.272 -4.705 1.00 86.88 288 GLU A N 1
ATOM 2328 C CA . GLU A 1 288 ? -1.306 -6.257 -5.329 1.00 86.88 288 GLU A CA 1
ATOM 2329 C C . GLU A 1 288 ? -0.396 -5.572 -6.355 1.00 86.88 288 GLU A C 1
ATOM 2331 O O . GLU A 1 288 ? -0.790 -4.616 -7.037 1.00 86.88 288 GLU A O 1
ATOM 2336 N N . ALA A 1 289 ? 0.839 -6.058 -6.439 1.00 88.25 289 ALA A N 1
ATOM 2337 C CA . ALA A 1 289 ? 1.680 -5.928 -7.615 1.00 88.25 289 ALA A CA 1
ATOM 2338 C C . ALA A 1 289 ? 1.321 -7.026 -8.628 1.00 88.25 289 ALA A C 1
ATOM 2340 O O . ALA A 1 289 ? 0.649 -8.004 -8.298 1.00 88.25 289 ALA A O 1
ATOM 2341 N N . ASP A 1 290 ? 1.760 -6.856 -9.871 1.00 89.06 290 ASP A N 1
ATOM 2342 C CA . ASP A 1 290 ? 1.486 -7.830 -10.922 1.00 89.06 290 ASP A CA 1
ATOM 2343 C C . ASP A 1 290 ? 2.431 -9.037 -10.858 1.00 89.06 290 ASP A C 1
ATOM 2345 O O . ASP A 1 290 ? 2.013 -10.153 -11.158 1.00 89.06 290 ASP A O 1
ATOM 2349 N N . LEU A 1 291 ? 3.695 -8.814 -10.479 1.00 90.50 291 LEU A N 1
ATOM 2350 C CA . LEU A 1 291 ? 4.677 -9.865 -10.208 1.00 90.50 291 LEU A CA 1
ATOM 2351 C C . LEU A 1 291 ? 5.540 -9.480 -9.004 1.00 90.50 291 LEU A C 1
ATOM 2353 O O . LEU A 1 291 ? 5.710 -8.303 -8.679 1.00 90.50 291 LEU A O 1
ATOM 2357 N N . TYR A 1 292 ? 6.116 -10.495 -8.375 1.00 90.81 292 TYR A N 1
ATOM 2358 C CA . TYR A 1 292 ? 6.953 -10.390 -7.188 1.00 90.81 292 TYR A CA 1
ATOM 2359 C C . TYR A 1 292 ? 8.222 -11.206 -7.396 1.00 90.81 292 TYR A C 1
ATOM 2361 O O . TYR A 1 292 ? 8.157 -12.304 -7.950 1.00 90.81 292 TYR A O 1
ATOM 2369 N N . VAL A 1 293 ? 9.353 -10.712 -6.896 1.00 90.88 293 VAL A N 1
ATOM 2370 C CA . VAL A 1 293 ? 10.577 -11.509 -6.748 1.00 90.88 293 VAL A CA 1
ATOM 2371 C C . VAL A 1 293 ? 10.860 -11.678 -5.265 1.00 90.88 293 VAL A C 1
ATOM 2373 O O . VAL A 1 293 ? 10.889 -10.698 -4.521 1.00 90.88 293 VAL A O 1
ATOM 2376 N N . MET A 1 294 ? 11.043 -12.921 -4.828 1.00 87.81 294 MET A N 1
ATOM 2377 C CA . MET A 1 294 ? 11.196 -13.274 -3.416 1.00 87.81 294 MET A CA 1
ATOM 2378 C C . MET A 1 294 ? 12.124 -14.474 -3.219 1.00 87.81 294 MET A C 1
ATOM 2380 O O . MET A 1 294 ? 12.365 -15.208 -4.177 1.00 87.81 294 MET A O 1
ATOM 2384 N N . PRO A 1 295 ? 12.621 -14.726 -1.997 1.00 84.94 295 PRO A N 1
ATOM 2385 C CA . PRO A 1 295 ? 13.427 -15.904 -1.716 1.00 84.94 295 PRO A CA 1
ATOM 2386 C C . PRO A 1 295 ? 12.693 -17.237 -1.955 1.00 84.94 295 PRO A C 1
ATOM 2388 O O . PRO A 1 295 ? 11.494 -17.382 -1.703 1.00 84.94 295 PRO A O 1
ATOM 2391 N N . THR A 1 296 ? 13.429 -18.257 -2.394 1.00 81.12 296 THR A N 1
ATOM 2392 C CA . THR A 1 296 ? 12.925 -19.624 -2.615 1.00 81.12 296 THR A CA 1
ATOM 2393 C C . THR A 1 296 ? 12.641 -20.341 -1.291 1.00 81.12 296 THR A C 1
ATOM 2395 O O . THR A 1 296 ? 11.663 -21.074 -1.177 1.00 81.12 296 THR A O 1
ATOM 2398 N N . ALA A 1 297 ? 13.446 -20.087 -0.252 1.00 69.56 297 ALA A N 1
ATOM 2399 C CA . ALA A 1 297 ? 13.370 -20.744 1.062 1.00 69.56 297 ALA A CA 1
ATOM 2400 C C . ALA A 1 297 ? 12.221 -20.249 1.979 1.00 69.56 297 ALA A C 1
ATOM 2402 O O . ALA A 1 297 ? 12.250 -20.465 3.192 1.00 69.56 297 ALA A O 1
ATOM 2403 N N . CYS A 1 298 ? 11.200 -19.591 1.425 1.00 58.91 298 CYS A N 1
ATOM 2404 C CA . CYS A 1 298 ? 10.063 -19.005 2.148 1.00 58.91 298 CYS A CA 1
ATOM 2405 C C . CYS A 1 298 ? 9.056 -20.034 2.712 1.00 58.91 298 CYS A C 1
ATOM 2407 O O . CYS A 1 298 ? 7.851 -19.830 2.621 1.00 58.91 298 CYS A O 1
ATOM 2409 N N . THR A 1 299 ? 9.517 -21.128 3.325 1.00 45.56 299 THR A N 1
ATOM 2410 C CA . THR A 1 299 ? 8.652 -22.045 4.092 1.00 45.56 299 THR A CA 1
ATOM 2411 C C . THR A 1 299 ? 8.730 -21.820 5.604 1.00 45.56 299 THR A C 1
ATOM 2413 O O . THR A 1 299 ? 7.766 -22.125 6.302 1.00 45.56 299 THR A O 1
ATOM 2416 N N . LEU A 1 300 ? 9.829 -21.256 6.130 1.00 38.19 300 LEU A N 1
ATOM 2417 C CA . LEU A 1 300 ? 10.045 -21.108 7.585 1.00 38.19 300 LEU A CA 1
ATOM 2418 C C . LEU A 1 300 ? 10.746 -19.806 8.030 1.00 38.19 300 LEU A C 1
ATOM 2420 O O . LEU A 1 300 ? 10.954 -19.607 9.224 1.00 38.19 300 LEU A O 1
ATOM 2424 N N . ILE A 1 301 ? 11.070 -18.891 7.113 1.00 41.34 301 ILE A N 1
ATOM 2425 C CA . ILE A 1 301 ? 11.535 -17.536 7.455 1.00 41.34 301 ILE A CA 1
ATOM 2426 C C . ILE A 1 301 ? 10.303 -16.630 7.422 1.00 41.34 301 ILE A C 1
ATOM 2428 O O . ILE A 1 301 ? 9.601 -16.611 6.415 1.00 41.34 301 ILE A O 1
ATOM 2432 N N . SER A 1 302 ? 10.012 -15.958 8.541 1.00 45.03 302 SER A N 1
ATOM 2433 C CA . SER A 1 302 ? 8.919 -14.993 8.759 1.00 45.03 302 SER A CA 1
ATOM 2434 C C . SER A 1 302 ? 8.293 -14.447 7.462 1.00 45.03 302 SER A C 1
ATOM 2436 O O . SER A 1 302 ? 8.876 -13.580 6.821 1.00 45.03 302 SER A O 1
ATOM 2438 N N . ARG A 1 303 ? 7.144 -15.026 7.080 1.00 50.88 303 ARG A N 1
ATOM 2439 C CA . ARG A 1 303 ? 6.194 -14.634 6.017 1.00 50.88 303 ARG A CA 1
ATOM 2440 C C . ARG A 1 303 ? 6.729 -13.600 4.990 1.00 50.88 303 ARG A C 1
ATOM 2442 O O . ARG A 1 303 ? 6.727 -12.409 5.258 1.00 50.88 303 ARG A O 1
ATOM 2449 N N . ASN A 1 304 ? 7.082 -14.087 3.794 1.00 55.69 304 ASN A N 1
ATOM 2450 C CA . ASN A 1 304 ? 7.070 -13.394 2.488 1.00 55.69 304 ASN A CA 1
ATOM 2451 C C . ASN A 1 304 ? 8.007 -12.202 2.207 1.00 55.69 304 ASN A C 1
ATOM 2453 O O . ASN A 1 304 ? 7.589 -11.317 1.476 1.00 55.69 304 ASN A O 1
ATOM 2457 N N . GLN A 1 305 ? 9.270 -12.194 2.653 1.00 74.12 305 GLN A N 1
ATOM 2458 C CA . GLN A 1 305 ? 10.257 -11.178 2.221 1.00 74.12 305 GLN A CA 1
ATOM 2459 C C . GLN A 1 305 ? 10.229 -10.923 0.699 1.00 74.12 305 GLN A C 1
ATOM 2461 O O . GLN A 1 305 ? 10.302 -11.865 -0.095 1.00 74.12 305 GLN A O 1
ATOM 2466 N N . LEU A 1 306 ? 10.155 -9.653 0.295 1.00 83.88 306 LEU A N 1
ATOM 2467 C CA . LEU A 1 306 ? 10.173 -9.241 -1.110 1.00 83.88 306 LEU A CA 1
ATOM 2468 C C . LEU A 1 306 ? 11.524 -8.621 -1.467 1.00 83.88 306 LEU A C 1
ATOM 2470 O O . LEU A 1 306 ? 12.026 -7.754 -0.763 1.00 83.88 306 LEU A O 1
ATOM 2474 N N . SER A 1 307 ? 12.102 -9.062 -2.579 1.00 87.50 307 SER A N 1
ATOM 2475 C CA . SER A 1 307 ? 13.270 -8.425 -3.193 1.00 87.50 307 SER A CA 1
ATOM 2476 C C . SER A 1 307 ? 12.835 -7.355 -4.195 1.00 87.50 307 SER A C 1
ATOM 2478 O O . SER A 1 307 ? 13.442 -6.286 -4.265 1.00 87.50 307 SER A O 1
ATOM 2480 N N . MET A 1 308 ? 11.761 -7.622 -4.950 1.00 91.69 308 MET A N 1
ATOM 2481 C CA . MET A 1 308 ? 11.236 -6.698 -5.955 1.00 91.69 308 MET A CA 1
ATOM 2482 C C . MET A 1 308 ? 9.725 -6.825 -6.147 1.00 91.69 308 MET A C 1
ATOM 2484 O O . MET A 1 308 ? 9.147 -7.900 -5.953 1.00 91.69 308 MET A O 1
ATOM 2488 N N . VAL A 1 309 ? 9.112 -5.736 -6.611 1.00 92.75 309 VAL A N 1
ATOM 2489 C CA . VAL A 1 309 ? 7.706 -5.671 -7.030 1.00 92.75 309 VAL A CA 1
ATOM 2490 C C . VAL A 1 309 ? 7.598 -5.098 -8.441 1.00 92.75 309 VAL A C 1
ATOM 2492 O O . VAL A 1 309 ? 8.203 -4.078 -8.759 1.00 92.75 309 VAL A O 1
ATOM 2495 N N . PHE A 1 310 ? 6.806 -5.742 -9.295 1.00 92.25 310 PHE A N 1
ATOM 2496 C CA . PHE A 1 310 ? 6.605 -5.322 -10.681 1.00 92.25 310 PHE A CA 1
ATOM 2497 C C . PHE A 1 310 ? 5.168 -4.870 -10.910 1.00 92.25 310 PHE A C 1
ATOM 2499 O O . PHE A 1 310 ? 4.205 -5.559 -10.563 1.00 92.25 310 PHE A O 1
ATOM 2506 N N . ARG A 1 311 ? 5.028 -3.719 -11.562 1.00 91.38 311 ARG A N 1
ATOM 2507 C CA . ARG A 1 311 ? 3.774 -3.182 -12.082 1.00 91.38 311 ARG A CA 1
ATOM 2508 C C . ARG A 1 311 ? 3.864 -3.111 -13.598 1.00 91.38 311 ARG A C 1
ATOM 2510 O O . ARG A 1 311 ? 4.702 -2.413 -14.156 1.00 91.38 311 ARG A O 1
ATOM 2517 N N . MET A 1 312 ? 2.967 -3.821 -14.263 1.00 86.62 312 MET A N 1
ATOM 2518 C CA . MET A 1 312 ? 2.900 -3.869 -15.721 1.00 86.62 312 MET A CA 1
ATOM 2519 C C . MET A 1 312 ? 1.905 -2.829 -16.240 1.00 86.62 312 MET A C 1
ATOM 2521 O O . MET A 1 312 ? 0.858 -2.606 -15.619 1.00 86.62 312 MET A O 1
ATOM 2525 N N . LYS A 1 313 ? 2.158 -2.232 -17.403 1.00 83.75 313 LYS A N 1
ATOM 2526 C CA . LYS A 1 313 ? 1.174 -1.418 -18.139 1.00 83.75 313 LYS A CA 1
ATOM 2527 C C . LYS A 1 313 ? 1.230 -1.756 -19.627 1.00 83.75 313 LYS A C 1
ATOM 2529 O O . LYS A 1 313 ? 2.257 -2.170 -20.121 1.00 83.75 313 LYS A O 1
ATOM 2534 N N . SER A 1 314 ? 0.104 -1.670 -20.330 1.00 68.50 314 SER A N 1
ATOM 2535 C CA . SER A 1 314 ? 0.056 -1.919 -21.785 1.00 68.50 314 SER A CA 1
ATOM 2536 C C . SER A 1 314 ? -0.022 -0.633 -22.606 1.00 68.50 314 SER A C 1
ATOM 2538 O O . SER A 1 314 ? -0.022 -0.690 -23.828 1.00 68.50 314 SER A O 1
ATOM 2540 N N . ASN A 1 315 ? -0.164 0.506 -21.929 1.00 73.44 315 ASN A N 1
ATOM 2541 C CA . ASN A 1 315 ? -0.376 1.825 -22.511 1.00 73.44 315 ASN A CA 1
ATOM 2542 C C . ASN A 1 315 ? 0.672 2.779 -21.921 1.00 73.44 315 ASN A C 1
ATOM 2544 O O . ASN A 1 315 ? 1.399 2.399 -21.002 1.00 73.44 315 ASN A O 1
ATOM 2548 N N . GLU A 1 316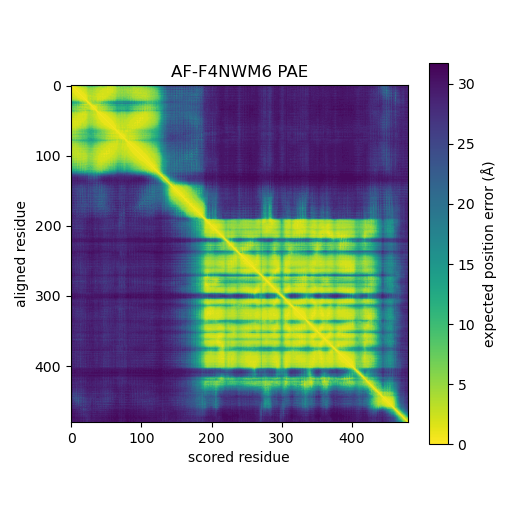 ? 0.703 4.015 -22.414 1.00 82.50 316 GLU A N 1
ATOM 2549 C CA . GLU A 1 316 ? 1.547 5.085 -21.880 1.00 82.50 316 GLU A CA 1
ATOM 2550 C C . GLU A 1 316 ? 1.418 5.212 -20.353 1.00 82.50 316 GLU A C 1
ATOM 2552 O O . GLU A 1 316 ? 0.310 5.257 -19.802 1.00 82.50 316 GLU A O 1
ATOM 2557 N N . ILE A 1 317 ? 2.568 5.219 -19.677 1.00 86.56 317 ILE A N 1
ATOM 2558 C CA . ILE A 1 317 ? 2.647 5.293 -18.220 1.00 86.56 317 ILE A CA 1
ATOM 2559 C C . ILE A 1 317 ? 2.225 6.694 -17.771 1.00 86.56 317 ILE A C 1
ATOM 2561 O O . ILE A 1 317 ? 2.863 7.686 -18.114 1.00 86.56 317 ILE A O 1
ATOM 2565 N N . ASN A 1 318 ? 1.176 6.780 -16.951 1.00 89.81 318 ASN A N 1
ATOM 2566 C CA . ASN A 1 318 ? 0.728 8.045 -16.359 1.00 89.81 318 ASN A CA 1
ATOM 2567 C C . ASN A 1 318 ? 1.132 8.179 -14.877 1.00 89.81 318 ASN A C 1
ATOM 2569 O O . ASN A 1 318 ? 1.632 7.248 -14.242 1.00 89.81 318 ASN A O 1
ATOM 2573 N N . SER A 1 319 ? 0.864 9.347 -14.292 1.00 90.25 319 SER A N 1
ATOM 2574 C CA . SER A 1 319 ? 1.186 9.652 -12.891 1.00 90.25 319 SER A CA 1
ATOM 2575 C C . SER A 1 319 ? 0.471 8.757 -11.870 1.00 90.25 319 SER A C 1
ATOM 2577 O O . SER A 1 319 ? 1.028 8.486 -10.807 1.00 90.25 319 SER A O 1
ATOM 2579 N N . ASN A 1 320 ? -0.728 8.248 -12.175 1.00 91.88 320 ASN A N 1
ATOM 2580 C CA . ASN A 1 320 ? -1.425 7.305 -11.295 1.00 91.88 320 ASN A CA 1
ATOM 2581 C C . ASN A 1 320 ? -0.753 5.931 -11.315 1.00 91.88 320 ASN A C 1
ATOM 2583 O O . ASN A 1 320 ? -0.707 5.250 -10.293 1.00 91.88 320 ASN A O 1
ATOM 2587 N N . ASP A 1 321 ? -0.215 5.519 -12.461 1.00 92.56 321 ASP A N 1
ATOM 2588 C CA . ASP A 1 321 ? 0.530 4.268 -12.580 1.00 92.56 321 ASP A CA 1
ATOM 2589 C C . ASP A 1 321 ? 1.828 4.326 -11.771 1.00 92.56 321 ASP A C 1
ATOM 2591 O O . ASP A 1 321 ? 2.148 3.371 -11.060 1.00 92.56 321 ASP A O 1
ATOM 2595 N N . LEU A 1 322 ? 2.513 5.474 -11.814 1.00 94.06 322 LEU A N 1
ATOM 2596 C CA . LEU A 1 322 ? 3.673 5.759 -10.974 1.00 94.06 322 LEU A CA 1
ATOM 2597 C C . LEU A 1 322 ? 3.309 5.736 -9.485 1.00 94.06 322 LEU A C 1
ATOM 2599 O O . LEU A 1 322 ? 3.945 5.019 -8.717 1.00 94.06 322 LEU A O 1
ATOM 2603 N N . ALA A 1 323 ? 2.246 6.439 -9.080 1.00 93.75 323 ALA A N 1
ATOM 2604 C CA . ALA A 1 323 ? 1.778 6.448 -7.693 1.00 93.75 323 ALA A CA 1
ATOM 2605 C C . ALA A 1 323 ? 1.449 5.034 -7.186 1.00 93.75 323 ALA A C 1
ATOM 2607 O O . ALA A 1 323 ? 1.828 4.644 -6.085 1.00 93.75 323 ALA A O 1
ATOM 2608 N N . GLN A 1 324 ? 0.783 4.229 -8.012 1.00 94.12 324 GLN A N 1
ATOM 2609 C CA . GLN A 1 324 ? 0.477 2.838 -7.692 1.00 94.12 324 GLN A CA 1
ATOM 2610 C C . GLN A 1 324 ? 1.739 1.985 -7.514 1.00 94.12 324 GLN A C 1
ATOM 2612 O O . GLN A 1 324 ? 1.788 1.151 -6.611 1.00 94.12 324 GLN A O 1
ATOM 2617 N N . ALA A 1 325 ? 2.744 2.163 -8.375 1.00 94.25 325 ALA A N 1
ATOM 2618 C CA . ALA A 1 325 ? 4.005 1.436 -8.278 1.00 94.25 325 ALA A CA 1
ATOM 2619 C C . ALA A 1 325 ? 4.812 1.849 -7.040 1.00 94.25 325 ALA A C 1
ATOM 2621 O O . ALA A 1 325 ? 5.297 0.976 -6.324 1.00 94.25 325 ALA A O 1
ATOM 2622 N N . ILE A 1 326 ? 4.855 3.146 -6.725 1.00 94.81 326 ILE A N 1
ATOM 2623 C CA . ILE A 1 326 ? 5.432 3.660 -5.476 1.00 94.81 326 ILE A CA 1
ATOM 2624 C C . ILE A 1 326 ? 4.709 3.063 -4.266 1.00 94.81 326 ILE A C 1
ATOM 2626 O O . ILE A 1 326 ? 5.358 2.533 -3.370 1.00 94.81 326 ILE A O 1
ATOM 2630 N N . GLY A 1 327 ? 3.374 3.065 -4.264 1.00 92.50 327 GLY A N 1
ATOM 2631 C CA . GLY A 1 327 ? 2.581 2.463 -3.191 1.00 92.50 327 GLY A CA 1
ATOM 2632 C C . GLY A 1 327 ? 2.895 0.981 -2.976 1.00 92.50 327 GLY A C 1
ATOM 2633 O O . GLY A 1 327 ? 2.943 0.525 -1.837 1.00 92.50 327 GLY A O 1
ATOM 2634 N N . CYS A 1 328 ? 3.174 0.230 -4.049 1.00 92.69 328 CYS A N 1
ATOM 2635 C CA . CYS A 1 328 ? 3.643 -1.151 -3.934 1.00 92.69 328 CYS A CA 1
ATOM 2636 C C . CYS A 1 328 ? 5.021 -1.256 -3.264 1.00 92.69 328 CYS A C 1
ATOM 2638 O O . CYS A 1 328 ? 5.205 -2.151 -2.446 1.00 92.69 328 CYS A O 1
ATOM 2640 N N . VAL A 1 329 ? 5.970 -0.372 -3.593 1.00 92.94 329 VAL A N 1
ATOM 2641 C CA . VAL A 1 329 ? 7.319 -0.353 -2.989 1.00 92.94 329 VAL A CA 1
ATOM 2642 C C . VAL A 1 329 ? 7.257 0.014 -1.513 1.00 92.94 329 VAL A C 1
ATOM 2644 O O . VAL A 1 329 ? 7.830 -0.691 -0.688 1.00 92.94 329 VAL A O 1
ATOM 2647 N N . VAL A 1 330 ? 6.514 1.069 -1.175 1.00 91.06 330 VAL A N 1
ATOM 2648 C CA . VAL A 1 330 ? 6.319 1.522 0.207 1.00 91.06 330 VAL A CA 1
ATOM 2649 C C . VAL A 1 330 ? 5.671 0.416 1.038 1.00 91.06 330 VAL A C 1
ATOM 2651 O O . VAL A 1 330 ? 6.207 0.039 2.077 1.00 91.06 330 VAL A O 1
ATOM 2654 N N . ALA A 1 331 ? 4.575 -0.179 0.550 1.00 89.38 331 ALA A N 1
ATOM 2655 C CA . ALA A 1 331 ? 3.937 -1.299 1.236 1.00 89.38 331 ALA A CA 1
ATOM 2656 C C . ALA A 1 331 ? 4.892 -2.497 1.373 1.00 89.38 331 ALA A C 1
ATOM 2658 O O . ALA A 1 331 ? 4.970 -3.093 2.441 1.00 89.38 331 ALA A O 1
ATOM 2659 N N . ALA A 1 332 ? 5.657 -2.831 0.328 1.00 88.06 332 ALA A N 1
ATOM 2660 C CA . ALA A 1 332 ? 6.623 -3.925 0.371 1.00 88.06 332 ALA A CA 1
ATOM 2661 C C . ALA A 1 332 ? 7.754 -3.685 1.382 1.00 88.06 332 ALA A C 1
ATOM 2663 O O . ALA A 1 332 ? 8.148 -4.629 2.061 1.00 88.06 332 ALA A O 1
ATOM 2664 N N . ASN A 1 333 ? 8.273 -2.458 1.509 1.00 88.19 333 ASN A N 1
ATOM 2665 C CA . ASN A 1 333 ? 9.289 -2.132 2.512 1.00 88.19 333 ASN A CA 1
ATOM 2666 C C . ASN A 1 333 ? 8.708 -2.235 3.931 1.00 88.19 333 ASN A C 1
ATOM 2668 O O . ASN A 1 333 ? 9.320 -2.863 4.792 1.00 88.19 333 ASN A O 1
ATOM 2672 N N . SER A 1 334 ? 7.505 -1.698 4.154 1.00 83.38 334 SER A N 1
ATOM 2673 C CA . SER A 1 334 ? 6.855 -1.696 5.469 1.00 83.38 334 SER A CA 1
ATOM 2674 C C . SER A 1 334 ? 6.345 -3.070 5.926 1.00 83.38 334 SER A C 1
ATOM 2676 O O . SER A 1 334 ? 6.128 -3.282 7.119 1.00 83.38 334 SER A O 1
ATOM 2678 N N . LEU A 1 335 ? 6.184 -4.037 5.018 1.00 76.62 335 LEU A N 1
ATOM 2679 C CA . LEU A 1 335 ? 5.746 -5.390 5.372 1.00 76.62 335 LEU A CA 1
ATOM 2680 C C . LEU A 1 335 ? 6.766 -6.157 6.233 1.00 76.62 335 LEU A C 1
ATOM 2682 O O . LEU A 1 335 ? 6.363 -6.970 7.072 1.00 76.62 335 LEU A O 1
ATOM 2686 N N . PHE A 1 336 ? 8.070 -5.929 6.045 1.00 70.25 336 PHE A N 1
ATOM 2687 C CA . PHE A 1 336 ? 9.118 -6.798 6.597 1.00 70.25 336 PHE A CA 1
ATOM 2688 C C . PHE A 1 336 ? 10.092 -6.019 7.459 1.00 70.25 336 PHE A C 1
ATOM 2690 O O . PHE A 1 336 ? 10.698 -5.087 6.972 1.00 70.25 336 PHE A O 1
ATOM 2697 N N . ASP A 1 337 ? 10.314 -6.456 8.696 1.00 65.81 337 ASP A N 1
ATOM 2698 C CA . ASP A 1 337 ? 11.321 -5.885 9.596 1.00 65.81 337 ASP A CA 1
ATOM 2699 C C . ASP A 1 337 ? 12.496 -6.860 9.724 1.00 65.81 337 ASP A C 1
ATOM 2701 O O . ASP A 1 337 ? 12.536 -7.710 10.618 1.00 65.81 337 ASP A O 1
ATOM 2705 N N . VAL A 1 338 ? 13.391 -6.837 8.733 1.00 66.56 338 VAL A N 1
ATOM 2706 C CA . VAL A 1 338 ? 14.535 -7.757 8.663 1.00 66.56 338 VAL A CA 1
ATOM 2707 C C . VAL A 1 338 ? 15.811 -6.930 8.517 1.00 66.56 338 VAL A C 1
ATOM 2709 O O . VAL A 1 338 ? 16.187 -6.594 7.393 1.00 66.56 338 VAL A O 1
ATOM 2712 N N . PRO A 1 339 ? 16.491 -6.630 9.640 1.00 65.44 339 PRO A N 1
ATOM 2713 C CA . PRO A 1 339 ? 17.696 -5.808 9.646 1.00 65.44 339 PRO A CA 1
ATOM 2714 C C . PRO A 1 339 ? 18.766 -6.326 8.684 1.00 65.44 339 PRO A C 1
ATOM 2716 O O . PRO A 1 339 ? 18.981 -7.541 8.578 1.00 65.44 339 PRO A O 1
ATOM 2719 N N . GLY A 1 340 ? 19.455 -5.405 8.010 1.00 69.75 340 GLY A N 1
ATOM 2720 C CA . GLY A 1 340 ? 20.539 -5.721 7.078 1.00 69.75 340 GLY A CA 1
ATOM 2721 C C . GLY A 1 340 ? 20.094 -6.345 5.750 1.00 69.75 340 GLY A C 1
ATOM 2722 O O . GLY A 1 340 ? 20.923 -6.929 5.052 1.00 69.75 340 GLY A O 1
ATOM 2723 N N . ARG A 1 341 ? 18.803 -6.269 5.394 1.00 76.25 341 ARG A N 1
ATOM 2724 C CA . ARG A 1 341 ? 18.308 -6.606 4.047 1.00 76.25 341 ARG A CA 1
ATOM 2725 C C . ARG A 1 341 ? 18.080 -5.317 3.249 1.00 76.25 341 ARG A C 1
ATOM 2727 O O . ARG A 1 341 ? 17.549 -4.367 3.820 1.00 76.25 341 ARG A O 1
ATOM 2734 N N . PRO A 1 342 ? 18.418 -5.280 1.949 1.00 81.12 342 PRO A N 1
ATOM 2735 C CA . PRO A 1 342 ? 18.132 -4.115 1.120 1.00 81.12 342 PRO A CA 1
ATOM 2736 C C . PRO A 1 342 ? 16.622 -3.949 0.922 1.00 81.12 342 PRO A C 1
ATOM 2738 O O . PRO A 1 342 ? 15.884 -4.939 0.850 1.00 81.12 342 PRO A O 1
ATOM 2741 N N . SER A 1 343 ? 16.172 -2.698 0.815 1.00 86.38 343 SER A N 1
ATOM 2742 C CA . SER A 1 343 ? 14.783 -2.364 0.505 1.00 86.38 343 SER A CA 1
ATOM 2743 C C . SER A 1 343 ? 14.328 -3.023 -0.804 1.00 86.38 343 SER A C 1
ATOM 2745 O O . SER A 1 343 ? 15.110 -3.113 -1.758 1.00 86.38 343 SER A O 1
ATOM 2747 N N . PRO A 1 344 ? 13.052 -3.444 -0.902 1.00 89.75 344 PRO A N 1
ATOM 2748 C CA . PRO A 1 344 ? 12.490 -3.883 -2.168 1.00 89.75 344 PRO A CA 1
ATOM 2749 C C . PRO A 1 344 ? 12.575 -2.783 -3.232 1.00 89.75 344 PRO A C 1
ATOM 2751 O O . PRO A 1 344 ? 12.345 -1.608 -2.935 1.00 89.75 344 PRO A O 1
ATOM 2754 N N . VAL A 1 345 ? 12.849 -3.181 -4.475 1.00 93.94 345 VAL A N 1
ATOM 2755 C CA . VAL A 1 345 ? 12.878 -2.282 -5.642 1.00 93.94 345 VAL A CA 1
ATOM 2756 C C . VAL A 1 345 ? 11.610 -2.465 -6.470 1.00 93.94 345 VAL A C 1
ATOM 2758 O O . VAL A 1 345 ? 11.172 -3.588 -6.737 1.00 93.94 345 VAL A O 1
ATOM 2761 N N . GLY A 1 346 ? 11.011 -1.353 -6.879 1.00 95.12 346 GLY A N 1
ATOM 2762 C CA . GLY A 1 346 ? 9.863 -1.316 -7.772 1.00 95.12 346 GLY A CA 1
ATOM 2763 C C . GLY A 1 346 ? 10.273 -1.174 -9.226 1.00 95.12 346 GLY A C 1
ATOM 2764 O O . GLY A 1 346 ? 11.160 -0.391 -9.559 1.00 95.12 346 GLY A O 1
ATOM 2765 N N . VAL A 1 347 ? 9.574 -1.891 -10.099 1.00 95.38 347 VAL A N 1
ATOM 2766 C CA . VAL A 1 347 ? 9.697 -1.734 -11.549 1.00 95.38 347 VAL A CA 1
ATOM 2767 C C . VAL A 1 347 ? 8.322 -1.461 -12.130 1.00 95.38 347 VAL A C 1
ATOM 2769 O O . VAL A 1 347 ? 7.403 -2.270 -11.987 1.00 95.38 347 VAL A O 1
ATOM 2772 N N . LEU A 1 348 ? 8.186 -0.325 -12.802 1.00 94.75 348 LEU A N 1
ATOM 2773 C CA . LEU A 1 348 ? 7.013 0.025 -13.586 1.00 94.75 348 LEU A CA 1
ATOM 2774 C C . LEU A 1 348 ? 7.403 0.017 -15.060 1.00 94.75 348 LEU A C 1
ATOM 2776 O O . LEU A 1 348 ? 8.271 0.784 -15.474 1.00 94.75 348 LEU A O 1
ATOM 2780 N N . SER A 1 349 ? 6.794 -0.868 -15.845 1.00 91.00 349 SER A N 1
ATOM 2781 C CA . SER A 1 349 ? 7.166 -1.008 -17.250 1.00 91.00 349 SER A CA 1
ATOM 2782 C C . SER A 1 349 ? 6.034 -1.541 -18.122 1.00 91.00 349 SER A C 1
ATOM 2784 O O . SER A 1 349 ? 5.151 -2.272 -17.660 1.00 91.00 349 SER A O 1
ATOM 2786 N N . ASP A 1 350 ? 6.089 -1.189 -19.405 1.00 85.38 350 ASP A N 1
ATOM 2787 C CA . ASP A 1 350 ? 5.349 -1.870 -20.467 1.00 85.38 350 ASP A CA 1
ATOM 2788 C C . ASP A 1 350 ? 6.089 -3.080 -21.049 1.00 85.38 350 ASP A C 1
ATOM 2790 O O . ASP A 1 350 ? 5.590 -3.748 -21.956 1.00 85.38 350 ASP A O 1
ATOM 2794 N N . PHE A 1 351 ? 7.268 -3.384 -20.502 1.00 77.38 351 PHE A N 1
ATOM 2795 C CA . PHE A 1 351 ? 8.185 -4.405 -20.976 1.00 77.38 351 PHE A CA 1
ATOM 2796 C C . PHE A 1 351 ? 8.514 -4.250 -22.457 1.00 77.38 351 PHE A C 1
ATOM 2798 O O . PHE A 1 351 ? 8.909 -5.237 -23.061 1.00 77.38 351 PHE A O 1
ATOM 2805 N N . ILE A 1 352 ? 8.367 -3.065 -23.049 1.00 79.12 352 ILE A N 1
ATOM 2806 C CA . ILE A 1 352 ? 8.838 -2.732 -24.392 1.00 79.12 352 ILE A CA 1
ATOM 2807 C C . ILE A 1 352 ? 9.860 -1.608 -24.241 1.00 79.12 352 ILE A C 1
ATOM 2809 O O . ILE A 1 352 ? 11.046 -1.892 -24.056 1.00 79.12 352 ILE A O 1
ATOM 2813 N N . ASP A 1 353 ? 9.379 -0.370 -24.193 1.00 79.56 353 ASP A N 1
ATOM 2814 C CA . ASP A 1 353 ? 10.195 0.835 -24.333 1.00 79.56 353 ASP A CA 1
ATOM 2815 C C . ASP A 1 353 ? 10.098 1.753 -23.112 1.00 79.56 353 ASP A C 1
ATOM 2817 O O . ASP A 1 353 ? 10.949 2.619 -22.922 1.00 79.56 353 ASP A O 1
ATOM 2821 N N . GLN A 1 354 ? 9.092 1.568 -22.256 1.00 90.00 354 GLN A N 1
ATOM 2822 C CA . GLN A 1 354 ? 8.878 2.421 -21.095 1.00 90.00 354 GLN A CA 1
ATOM 2823 C C . GLN A 1 354 ? 9.299 1.698 -19.822 1.00 90.00 354 GLN A C 1
ATOM 2825 O O . GLN A 1 354 ? 8.727 0.671 -19.444 1.00 90.00 354 GLN A O 1
ATOM 2830 N N . TRP A 1 355 ? 10.287 2.262 -19.133 1.00 92.81 355 TRP A N 1
ATOM 2831 C CA . TRP A 1 355 ? 10.838 1.720 -17.897 1.00 92.81 355 TRP A CA 1
ATOM 2832 C C . TRP A 1 355 ? 10.948 2.809 -16.839 1.00 92.81 355 TRP A C 1
ATOM 2834 O O . TRP A 1 355 ? 11.391 3.925 -17.104 1.00 92.81 355 TRP A O 1
ATOM 2844 N N . CYS A 1 356 ? 10.558 2.466 -15.617 1.00 95.25 356 CYS A N 1
ATOM 2845 C CA . CYS A 1 356 ? 10.763 3.290 -14.443 1.00 95.25 356 CYS A CA 1
ATOM 2846 C C . CYS A 1 356 ? 11.188 2.405 -13.268 1.00 95.25 356 CYS A C 1
ATOM 2848 O O . CYS A 1 356 ? 10.489 1.453 -12.906 1.00 95.25 356 CYS A O 1
ATOM 2850 N N . LEU A 1 357 ? 12.351 2.716 -12.699 1.00 96.56 357 LEU A N 1
ATOM 2851 C CA . LEU A 1 357 ? 12.883 2.082 -11.494 1.00 96.56 357 LEU A CA 1
ATOM 2852 C C . LEU A 1 357 ? 12.512 2.930 -10.283 1.00 96.56 357 LEU A C 1
ATOM 2854 O O . LEU A 1 357 ? 12.601 4.153 -10.349 1.00 96.56 357 LEU A O 1
ATOM 2858 N N . ILE A 1 358 ? 12.099 2.289 -9.193 1.00 96.94 358 ILE A N 1
ATOM 2859 C CA . ILE A 1 358 ? 11.625 2.956 -7.979 1.00 96.94 358 ILE A CA 1
ATOM 2860 C C . ILE A 1 358 ? 12.323 2.332 -6.774 1.00 96.94 358 ILE A C 1
ATOM 2862 O O . ILE A 1 358 ? 12.272 1.116 -6.593 1.00 96.94 358 ILE A O 1
ATOM 2866 N N . TRP A 1 359 ? 12.946 3.147 -5.933 1.00 94.81 359 TRP A N 1
ATOM 2867 C CA . TRP A 1 359 ? 13.601 2.698 -4.704 1.00 94.81 359 TRP A CA 1
ATOM 2868 C C . TRP A 1 359 ? 13.468 3.755 -3.609 1.00 94.81 359 TRP A C 1
ATOM 2870 O O . TRP A 1 359 ? 12.960 4.850 -3.846 1.00 94.81 359 TRP A O 1
ATOM 2880 N N . ILE A 1 360 ? 13.882 3.410 -2.394 1.00 90.75 360 ILE A N 1
ATOM 2881 C CA . ILE A 1 360 ? 13.896 4.334 -1.261 1.00 90.75 360 ILE A CA 1
ATOM 2882 C C . ILE A 1 360 ? 15.357 4.706 -0.999 1.00 90.75 360 ILE A C 1
ATOM 2884 O O . ILE A 1 360 ? 16.210 3.821 -0.938 1.00 90.75 360 ILE A O 1
ATOM 2888 N N . SER A 1 361 ? 15.644 6.003 -0.917 1.00 87.25 361 SER A N 1
ATOM 2889 C CA . SER A 1 361 ? 16.967 6.548 -0.621 1.00 87.25 361 SER A CA 1
ATOM 2890 C C . SER A 1 361 ? 17.352 6.249 0.823 1.00 87.25 361 SER A C 1
ATOM 2892 O O . SER A 1 361 ? 16.485 6.015 1.662 1.00 87.25 361 SER A O 1
ATOM 2894 N N . LYS A 1 362 ? 18.644 6.329 1.151 1.00 82.00 362 LYS A N 1
ATOM 2895 C CA . LYS A 1 362 ? 19.140 6.204 2.537 1.00 82.00 362 LYS A CA 1
ATOM 2896 C C . LYS A 1 362 ? 18.444 7.158 3.528 1.00 82.00 362 LYS A C 1
ATOM 2898 O O . LYS A 1 362 ? 18.366 6.855 4.713 1.00 82.00 362 LYS A O 1
ATOM 2903 N N . ASP A 1 363 ? 17.936 8.284 3.027 1.00 80.31 363 ASP A N 1
ATOM 2904 C CA . ASP A 1 363 ? 17.276 9.335 3.801 1.00 80.31 363 ASP A CA 1
ATOM 2905 C C . ASP A 1 363 ? 15.752 9.098 3.922 1.00 80.31 363 ASP A C 1
ATOM 2907 O O . ASP A 1 363 ? 15.040 9.888 4.537 1.00 80.31 363 ASP A O 1
ATOM 2911 N N . GLY A 1 364 ? 15.237 7.992 3.368 1.00 81.31 364 GLY A N 1
ATOM 2912 C CA . GLY A 1 364 ? 13.817 7.625 3.400 1.00 81.31 364 GLY A CA 1
ATOM 2913 C C . GLY A 1 364 ? 12.975 8.256 2.288 1.00 81.31 364 GLY A C 1
ATOM 2914 O O . GLY A 1 364 ? 11.750 8.123 2.289 1.00 81.31 364 GLY A O 1
ATOM 2915 N N . GLU A 1 365 ? 13.606 8.929 1.325 1.00 88.88 365 GLU A N 1
ATOM 2916 C CA . GLU A 1 365 ? 12.928 9.569 0.197 1.00 88.88 365 GLU A CA 1
ATOM 2917 C C . GLU A 1 365 ? 12.650 8.538 -0.896 1.00 88.88 365 GLU A C 1
ATOM 2919 O O . GLU A 1 365 ? 13.491 7.697 -1.204 1.00 88.88 365 GLU A O 1
ATOM 2924 N N . VAL A 1 366 ? 11.484 8.594 -1.530 1.00 92.75 366 VAL A N 1
ATOM 2925 C CA . VAL A 1 366 ? 11.182 7.681 -2.634 1.00 92.75 366 VAL A CA 1
ATOM 2926 C C . VAL A 1 366 ? 11.755 8.262 -3.919 1.00 92.75 366 VAL A C 1
ATOM 2928 O O . VAL A 1 366 ? 11.283 9.283 -4.427 1.00 92.75 366 VAL A O 1
ATOM 2931 N N . ILE A 1 367 ? 12.744 7.580 -4.481 1.00 93.69 367 ILE A N 1
ATOM 2932 C CA . ILE A 1 367 ? 13.346 7.945 -5.755 1.00 93.69 367 ILE A CA 1
ATOM 2933 C C . ILE A 1 367 ? 12.689 7.139 -6.870 1.00 93.69 367 ILE A C 1
ATOM 2935 O O . ILE A 1 367 ? 12.469 5.933 -6.752 1.00 93.69 367 ILE A O 1
ATOM 2939 N N . TYR A 1 368 ? 12.400 7.811 -7.980 1.00 95.50 368 TYR A N 1
ATOM 2940 C CA . TYR A 1 368 ? 11.999 7.161 -9.218 1.00 95.50 368 TYR A CA 1
ATOM 2941 C C . TYR A 1 368 ? 12.849 7.666 -10.384 1.00 95.50 368 TYR A C 1
ATOM 2943 O O . TYR A 1 368 ? 13.103 8.864 -10.519 1.00 95.50 368 TYR A O 1
ATOM 2951 N N . ALA A 1 369 ? 13.289 6.746 -11.240 1.00 95.06 369 ALA A N 1
ATOM 2952 C CA . ALA A 1 369 ? 14.096 7.049 -12.413 1.00 95.06 369 ALA A CA 1
ATOM 2953 C C . ALA A 1 369 ? 13.462 6.459 -13.669 1.00 95.06 369 ALA A C 1
ATOM 2955 O O . ALA A 1 369 ? 13.384 5.242 -13.831 1.00 95.06 369 ALA A O 1
ATOM 2956 N N . ASN A 1 370 ? 13.018 7.342 -14.559 1.00 92.94 370 ASN A N 1
ATOM 2957 C CA . ASN A 1 370 ? 12.575 7.036 -15.923 1.00 92.94 370 ASN A CA 1
ATOM 2958 C C . ASN A 1 370 ? 13.567 7.543 -16.986 1.00 92.94 370 ASN A C 1
ATOM 2960 O O . ASN A 1 370 ? 13.308 7.427 -18.182 1.00 92.94 370 ASN A O 1
ATOM 2964 N N . MET A 1 371 ? 14.697 8.103 -16.550 1.00 92.50 371 MET A N 1
ATOM 2965 C CA . MET A 1 371 ? 15.766 8.619 -17.398 1.00 92.50 371 MET A CA 1
ATOM 2966 C C . MET A 1 371 ? 17.092 7.943 -17.043 1.00 92.50 371 MET A C 1
ATOM 2968 O O . MET A 1 371 ? 17.332 7.570 -15.892 1.00 92.50 371 MET A O 1
ATOM 2972 N N . GLU A 1 372 ? 17.980 7.847 -18.020 1.00 92.12 372 GLU A N 1
ATOM 2973 C CA . GLU A 1 372 ? 19.380 7.473 -17.847 1.00 92.12 372 GLU A CA 1
ATOM 2974 C C . GLU A 1 372 ? 20.300 8.609 -18.324 1.00 92.12 372 GLU A C 1
ATOM 2976 O O . GLU A 1 372 ? 19.952 9.374 -19.226 1.00 92.12 372 GLU A O 1
ATOM 2981 N N . LYS A 1 373 ? 21.470 8.740 -17.698 1.00 89.12 373 LYS A N 1
ATOM 2982 C CA . LYS A 1 373 ? 22.525 9.694 -18.050 1.00 89.12 373 LYS A CA 1
ATOM 2983 C C . LYS A 1 373 ? 23.584 8.993 -18.878 1.00 89.12 373 LYS A C 1
ATOM 2985 O O . LYS A 1 373 ? 24.138 7.988 -18.437 1.00 89.12 373 LYS A O 1
ATOM 2990 N N . ASP A 1 374 ? 23.874 9.516 -20.058 1.00 83.94 374 ASP A N 1
ATOM 2991 C CA . ASP A 1 374 ? 25.021 9.053 -20.836 1.00 83.94 374 ASP A CA 1
ATOM 2992 C C . ASP A 1 374 ? 26.359 9.524 -20.231 1.00 83.94 374 ASP A C 1
ATOM 2994 O O . ASP A 1 374 ? 26.409 10.224 -19.215 1.00 83.94 374 ASP A O 1
ATOM 2998 N N . SER A 1 375 ? 27.466 9.134 -20.866 1.00 78.50 375 SER A N 1
ATOM 2999 C CA . SER A 1 375 ? 28.821 9.546 -20.478 1.00 78.50 375 SER A CA 1
ATOM 3000 C C . SER A 1 375 ? 29.035 11.068 -20.531 1.00 78.50 375 SER A C 1
ATOM 3002 O O . SER A 1 375 ? 29.970 11.570 -19.913 1.00 78.50 375 SER A O 1
ATOM 3004 N N . GLU A 1 376 ? 28.171 11.801 -21.240 1.00 80.06 376 GLU A N 1
ATOM 3005 C CA . GLU A 1 376 ? 28.160 13.265 -21.339 1.00 80.06 376 GLU A CA 1
ATOM 3006 C C . GLU A 1 376 ? 27.155 13.919 -20.369 1.00 80.06 376 GLU A C 1
ATOM 3008 O O . GLU A 1 376 ? 26.919 15.126 -20.445 1.00 80.06 376 GLU A O 1
ATOM 3013 N N . LEU A 1 377 ? 26.565 13.144 -19.448 1.00 76.94 377 LEU A N 1
ATOM 3014 C CA . LEU A 1 377 ? 25.531 13.565 -18.496 1.00 76.94 377 LEU A CA 1
ATOM 3015 C C . LEU A 1 377 ? 24.230 14.065 -19.149 1.00 76.94 377 LEU A C 1
ATOM 3017 O O . LEU A 1 377 ? 23.406 14.695 -18.476 1.00 76.94 377 LEU A O 1
ATOM 3021 N N . ARG A 1 378 ? 23.996 13.771 -20.432 1.00 79.94 378 ARG A N 1
ATOM 3022 C CA . ARG A 1 378 ? 22.722 14.069 -21.090 1.00 79.94 378 ARG A CA 1
ATOM 3023 C C . ARG A 1 378 ? 21.690 13.030 -20.678 1.00 79.94 378 ARG A C 1
ATOM 3025 O O . ARG A 1 378 ? 21.935 11.825 -20.713 1.00 79.94 378 ARG A O 1
ATOM 3032 N N . GLY A 1 379 ? 20.517 13.517 -20.286 1.00 84.31 379 GLY A N 1
ATOM 3033 C CA . GLY A 1 379 ? 19.381 12.669 -19.955 1.00 84.31 379 GLY A CA 1
ATOM 3034 C C . GLY A 1 379 ? 18.706 12.143 -21.219 1.00 84.31 379 GLY A C 1
ATOM 3035 O O . GLY A 1 379 ? 18.240 12.931 -22.041 1.00 84.31 379 GLY A O 1
ATOM 3036 N N . LYS A 1 380 ? 18.595 10.823 -21.339 1.00 89.38 380 LYS A N 1
ATOM 3037 C CA . LYS A 1 380 ? 17.736 10.135 -22.313 1.00 89.38 380 LYS A CA 1
ATOM 3038 C C . LYS A 1 380 ? 16.746 9.220 -21.577 1.00 89.38 380 LYS A C 1
ATOM 3040 O O . LYS A 1 380 ? 16.980 8.916 -20.407 1.00 89.38 380 LYS A O 1
ATOM 3045 N N . PRO A 1 381 ? 15.631 8.809 -22.204 1.00 91.44 381 PRO A N 1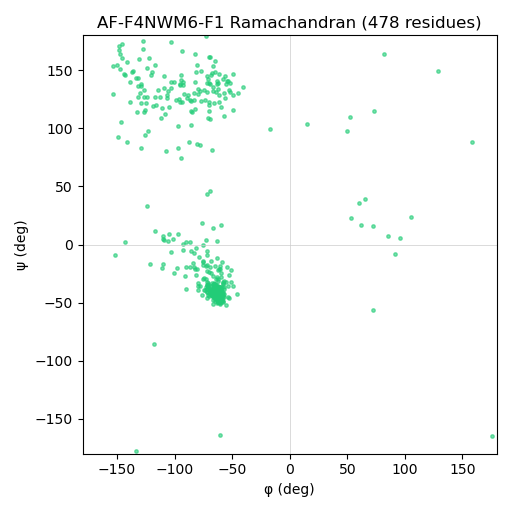
ATOM 3046 C CA . PRO A 1 381 ? 14.709 7.852 -21.599 1.00 91.44 381 PRO A CA 1
ATOM 3047 C C . PRO A 1 381 ? 15.432 6.571 -21.182 1.00 91.44 381 PRO A C 1
ATOM 3049 O O . PRO A 1 381 ? 16.322 6.104 -21.894 1.00 91.44 381 PRO A O 1
ATOM 3052 N N . LEU A 1 382 ? 15.053 6.022 -20.028 1.00 91.62 382 LEU A N 1
ATOM 3053 C CA . LEU A 1 382 ? 15.639 4.796 -19.503 1.00 91.62 382 LEU A CA 1
ATOM 3054 C C . LEU A 1 382 ? 15.421 3.647 -20.491 1.00 91.62 382 LEU A C 1
ATOM 3056 O O . LEU A 1 382 ? 14.287 3.267 -20.782 1.00 91.62 382 LEU A O 1
ATOM 3060 N N . THR A 1 383 ? 16.516 3.080 -20.985 1.00 89.75 383 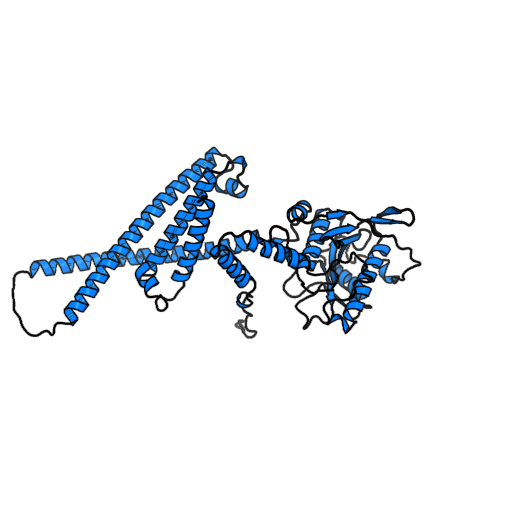THR A N 1
ATOM 3061 C CA . THR A 1 383 ? 16.456 1.969 -21.933 1.00 89.75 383 THR A CA 1
ATOM 3062 C C . THR A 1 383 ? 16.209 0.649 -21.209 1.00 89.75 383 THR A C 1
ATOM 3064 O O . THR A 1 383 ? 16.581 0.477 -20.043 1.00 89.75 383 THR A O 1
ATOM 3067 N N . ARG A 1 384 ? 15.627 -0.329 -21.920 1.00 88.75 384 ARG A N 1
ATOM 3068 C CA . ARG A 1 384 ? 15.455 -1.697 -21.402 1.00 88.75 384 ARG A CA 1
ATOM 3069 C C . ARG A 1 384 ? 16.778 -2.268 -20.897 1.00 88.75 384 ARG A C 1
ATOM 3071 O O . ARG A 1 384 ? 16.806 -2.842 -19.816 1.00 88.75 384 ARG A O 1
ATOM 3078 N N . LEU A 1 385 ? 17.854 -2.120 -21.669 1.00 87.69 385 LEU A N 1
ATOM 3079 C CA . LEU A 1 385 ? 19.159 -2.696 -21.346 1.00 87.69 385 LEU A CA 1
ATOM 3080 C C . LEU A 1 385 ? 19.688 -2.162 -20.014 1.00 87.69 385 LEU A C 1
ATOM 3082 O O . LEU A 1 385 ? 19.998 -2.944 -19.116 1.00 87.69 385 LEU A O 1
ATOM 3086 N N . THR A 1 386 ? 19.701 -0.839 -19.845 1.00 89.50 386 THR A N 1
ATOM 3087 C CA . THR A 1 386 ? 20.104 -0.215 -18.583 1.00 89.50 386 THR A CA 1
ATOM 3088 C C . THR A 1 386 ? 19.179 -0.636 -17.442 1.00 89.50 386 THR A C 1
ATOM 3090 O O . THR A 1 386 ? 19.661 -1.031 -16.382 1.00 89.50 386 THR A O 1
ATOM 3093 N N . ALA A 1 387 ? 17.855 -0.622 -17.640 1.00 91.56 387 ALA A N 1
ATOM 3094 C CA . ALA A 1 387 ? 16.909 -1.039 -16.606 1.00 91.56 387 ALA A CA 1
ATOM 3095 C C . ALA A 1 387 ? 17.165 -2.484 -16.151 1.00 91.56 387 ALA A C 1
ATOM 3097 O O . ALA A 1 387 ? 17.284 -2.754 -14.955 1.00 91.56 387 ALA A O 1
ATOM 3098 N N . MET A 1 388 ? 17.305 -3.407 -17.102 1.00 90.19 388 MET A N 1
ATOM 3099 C CA . MET A 1 388 ? 17.569 -4.815 -16.828 1.00 90.19 388 MET A CA 1
ATOM 3100 C C . MET A 1 388 ? 18.932 -5.034 -16.173 1.00 90.19 388 MET A C 1
ATOM 3102 O O . MET A 1 388 ? 19.028 -5.888 -15.297 1.00 90.19 388 MET A O 1
ATOM 3106 N N . TYR A 1 389 ? 19.949 -4.238 -16.507 1.00 90.25 389 TYR A N 1
ATOM 3107 C CA . TYR A 1 389 ? 21.240 -4.270 -15.820 1.00 90.25 389 TYR A CA 1
ATOM 3108 C C . TYR A 1 389 ? 21.100 -3.940 -14.329 1.00 90.25 389 TYR A C 1
ATOM 3110 O O . TYR A 1 389 ? 21.574 -4.700 -13.484 1.00 90.25 389 TYR A O 1
ATOM 3118 N N . TYR A 1 390 ? 20.413 -2.848 -13.980 1.00 91.38 390 TYR A N 1
ATOM 3119 C CA . TYR A 1 390 ? 20.224 -2.465 -12.575 1.00 91.38 390 TYR A CA 1
ATOM 3120 C C . TYR A 1 390 ? 19.375 -3.483 -11.807 1.00 91.38 390 TYR A C 1
ATOM 3122 O O . TYR A 1 390 ? 19.688 -3.813 -10.661 1.00 91.38 390 TYR A O 1
ATOM 3130 N N . ILE A 1 391 ? 18.345 -4.039 -12.453 1.00 92.31 391 ILE A N 1
ATOM 3131 C CA . ILE A 1 391 ? 17.559 -5.151 -11.903 1.00 92.31 391 ILE A CA 1
ATOM 3132 C C . ILE A 1 391 ? 18.475 -6.356 -11.648 1.00 92.31 391 ILE A C 1
ATOM 3134 O O . ILE A 1 391 ? 18.458 -6.911 -10.552 1.00 92.31 391 ILE A O 1
ATOM 3138 N N . GLN A 1 392 ? 19.305 -6.743 -12.622 1.00 91.25 392 GLN A N 1
ATOM 3139 C CA . GLN A 1 392 ? 20.236 -7.863 -12.488 1.00 91.25 392 GLN A CA 1
ATOM 3140 C C . GLN A 1 392 ? 21.200 -7.651 -11.321 1.00 91.25 392 GLN A C 1
ATOM 3142 O O . GLN A 1 392 ? 21.354 -8.542 -10.492 1.00 91.25 392 GLN A O 1
ATOM 3147 N N . LYS A 1 393 ? 21.804 -6.462 -11.218 1.00 89.38 393 LYS A N 1
ATOM 3148 C CA . LYS A 1 393 ? 22.722 -6.099 -10.133 1.00 89.38 393 LYS A CA 1
ATOM 3149 C C . LYS A 1 393 ? 22.068 -6.202 -8.758 1.00 89.38 393 LYS A C 1
ATOM 3151 O O . LYS A 1 393 ? 22.673 -6.742 -7.834 1.00 89.38 393 LYS A O 1
ATOM 3156 N N . HIS A 1 394 ? 20.828 -5.733 -8.622 1.00 90.69 394 HIS A N 1
ATOM 3157 C CA . HIS A 1 394 ? 20.074 -5.855 -7.371 1.00 90.69 394 HIS A CA 1
ATOM 3158 C C . HIS A 1 394 ? 19.808 -7.315 -7.002 1.00 90.69 394 HIS A C 1
ATOM 3160 O O . HIS A 1 394 ? 20.008 -7.710 -5.854 1.00 90.69 394 HIS A O 1
ATOM 3166 N N . LEU A 1 395 ? 19.412 -8.139 -7.975 1.00 90.56 395 LEU A N 1
ATOM 3167 C CA . LEU A 1 395 ? 19.166 -9.567 -7.764 1.00 90.56 395 LEU A CA 1
ATOM 3168 C C . LEU A 1 395 ? 20.449 -10.347 -7.447 1.00 90.56 395 LEU A C 1
ATOM 3170 O O . LEU A 1 395 ? 20.430 -11.194 -6.556 1.00 90.56 395 LEU A O 1
ATOM 3174 N N . GLU A 1 396 ? 21.560 -10.046 -8.127 1.00 88.50 396 GLU A N 1
ATOM 3175 C CA . GLU A 1 396 ? 22.891 -10.602 -7.849 1.00 88.50 396 GLU A CA 1
ATOM 3176 C C . GLU A 1 396 ? 23.275 -10.359 -6.392 1.00 88.50 396 GLU A C 1
ATOM 3178 O O . GLU A 1 396 ? 23.590 -11.308 -5.668 1.00 88.50 396 GLU A O 1
ATOM 3183 N N . HIS A 1 397 ? 23.172 -9.104 -5.953 1.00 84.44 397 HIS A N 1
ATOM 3184 C CA . HIS A 1 397 ? 23.478 -8.703 -4.585 1.00 84.44 397 HIS A CA 1
ATOM 3185 C C . HIS A 1 397 ? 22.567 -9.398 -3.570 1.00 84.44 397 HIS A C 1
ATOM 3187 O O . HIS A 1 397 ? 23.038 -10.019 -2.618 1.00 84.44 397 HIS A O 1
ATOM 3193 N N . TYR A 1 398 ? 21.251 -9.378 -3.803 1.00 85.19 398 TYR A N 1
ATOM 3194 C CA . TYR A 1 398 ? 20.289 -10.024 -2.910 1.00 85.19 398 TYR A CA 1
ATOM 3195 C C . TYR A 1 398 ? 20.544 -11.538 -2.807 1.00 85.19 398 TYR A C 1
ATOM 3197 O O . TYR A 1 398 ? 20.502 -12.108 -1.717 1.00 85.19 398 TYR A O 1
ATOM 3205 N N . ASN A 1 399 ? 20.849 -12.201 -3.925 1.00 86.12 399 ASN A N 1
ATOM 3206 C CA . ASN A 1 399 ? 21.154 -13.630 -3.974 1.00 86.12 399 ASN A CA 1
ATOM 3207 C C . ASN A 1 399 ? 22.466 -13.966 -3.246 1.00 86.12 399 ASN A C 1
ATOM 3209 O O . ASN A 1 399 ? 22.511 -14.954 -2.514 1.00 86.12 399 ASN A O 1
ATOM 3213 N N . GLN A 1 400 ? 23.513 -13.146 -3.390 1.00 83.31 400 GLN A N 1
ATOM 3214 C CA . GLN A 1 400 ? 24.759 -13.284 -2.620 1.00 83.31 400 GLN A CA 1
ATOM 3215 C C . GLN A 1 400 ? 24.498 -13.152 -1.116 1.00 83.31 400 GLN A C 1
ATOM 3217 O O . GLN A 1 400 ? 24.921 -13.997 -0.329 1.00 83.31 400 GLN A O 1
ATOM 3222 N N . LEU A 1 401 ? 23.704 -12.158 -0.731 1.00 79.38 401 LEU A N 1
ATOM 3223 C CA . LEU A 1 401 ? 23.332 -11.885 0.652 1.00 79.38 401 LEU A CA 1
ATOM 3224 C C . LEU A 1 401 ? 22.394 -12.958 1.257 1.00 79.38 401 LEU A C 1
ATOM 3226 O O . LEU A 1 401 ? 22.290 -13.096 2.476 1.00 79.38 401 LEU A O 1
ATOM 3230 N N . LEU A 1 402 ? 21.715 -13.762 0.434 1.00 78.06 402 LEU A N 1
ATOM 3231 C CA . LEU A 1 402 ? 21.019 -14.982 0.875 1.00 78.06 402 LEU A CA 1
ATOM 3232 C C . LEU A 1 402 ? 21.948 -16.204 0.992 1.00 78.06 402 LEU A C 1
ATOM 3234 O O . LEU A 1 402 ? 21.581 -17.174 1.657 1.00 78.06 402 LEU A O 1
ATOM 3238 N N . ASN A 1 403 ? 23.116 -16.180 0.345 1.00 74.25 403 ASN A N 1
ATOM 3239 C CA . ASN A 1 403 ? 24.090 -17.275 0.349 1.00 74.25 403 ASN A CA 1
ATOM 3240 C C . ASN A 1 403 ? 25.118 -17.174 1.471 1.00 74.25 403 ASN A C 1
ATOM 3242 O O . ASN A 1 403 ? 25.631 -18.205 1.901 1.00 74.25 403 ASN A O 1
ATOM 3246 N N . ASP A 1 404 ? 25.414 -15.968 1.944 1.00 69.75 404 ASP A N 1
ATOM 3247 C CA . ASP A 1 404 ? 26.342 -15.780 3.050 1.00 69.75 404 ASP A CA 1
ATOM 3248 C C . ASP A 1 404 ? 25.735 -16.297 4.367 1.00 69.75 404 ASP A C 1
ATOM 3250 O O . ASP A 1 404 ? 24.816 -15.700 4.941 1.00 69.75 404 ASP A O 1
ATOM 3254 N N . GLU A 1 405 ? 26.258 -17.425 4.861 1.00 52.12 405 GLU A N 1
ATOM 3255 C CA . GLU A 1 40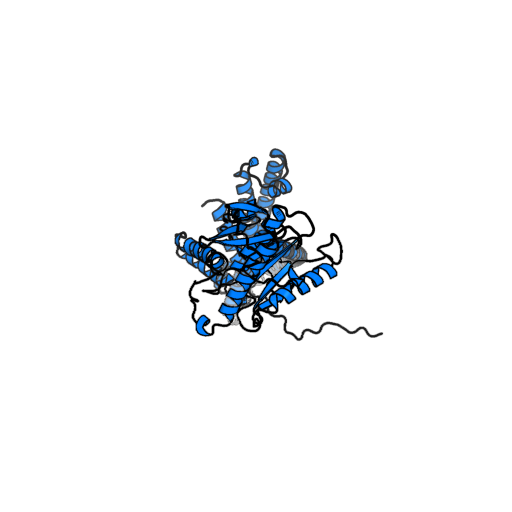5 ? 25.826 -18.057 6.112 1.00 52.12 405 GLU A CA 1
ATOM 3256 C C . GLU A 1 405 ? 26.029 -17.156 7.346 1.00 52.12 405 GLU A C 1
ATOM 3258 O O . GLU A 1 405 ? 25.329 -17.331 8.353 1.00 52.12 405 GLU A O 1
ATOM 3263 N N . ASN A 1 406 ? 26.920 -16.157 7.271 1.00 48.53 406 ASN A N 1
ATOM 3264 C CA . ASN A 1 406 ? 27.162 -15.204 8.356 1.00 48.53 406 ASN A CA 1
ATOM 3265 C C . ASN A 1 406 ? 26.057 -14.146 8.500 1.00 48.53 406 ASN A C 1
ATOM 3267 O O . ASN A 1 406 ? 25.930 -13.558 9.576 1.00 48.53 406 ASN A O 1
ATOM 3271 N N . THR A 1 407 ? 25.179 -13.968 7.504 1.00 49.84 407 THR A N 1
ATOM 3272 C CA . THR A 1 407 ? 24.028 -13.037 7.575 1.00 49.84 407 THR A CA 1
ATOM 3273 C C . THR A 1 407 ? 22.894 -13.514 8.495 1.00 49.84 407 THR A C 1
ATOM 3275 O O . THR A 1 407 ? 21.875 -12.838 8.651 1.00 49.84 407 THR A O 1
ATOM 3278 N N . LYS A 1 408 ? 23.078 -14.648 9.193 1.00 49.03 408 LYS A N 1
ATOM 3279 C CA . LYS A 1 408 ? 22.317 -14.970 10.415 1.00 49.03 408 LYS A CA 1
ATOM 3280 C C . LYS A 1 408 ? 22.625 -13.994 11.563 1.00 49.03 408 LYS A C 1
ATOM 3282 O O . LYS A 1 408 ? 21.842 -13.906 12.509 1.00 49.03 408 LYS A O 1
ATOM 3287 N N . LYS A 1 409 ? 23.738 -13.249 11.497 1.00 44.25 409 LYS A N 1
ATOM 3288 C CA . LYS A 1 409 ? 24.026 -12.103 12.369 1.00 44.25 409 LYS A CA 1
ATOM 3289 C C . LYS A 1 409 ? 23.515 -10.826 11.694 1.00 44.25 409 LYS A C 1
ATOM 3291 O O . LYS A 1 409 ? 23.787 -10.572 10.531 1.00 44.25 409 LYS A O 1
ATOM 3296 N N . ARG A 1 410 ? 22.754 -10.042 12.459 1.00 48.41 410 ARG A N 1
ATOM 3297 C CA . ARG A 1 410 ? 21.849 -8.936 12.080 1.00 48.41 410 ARG A CA 1
ATOM 3298 C C . ARG A 1 410 ? 22.457 -7.721 11.342 1.00 48.41 410 ARG A C 1
ATOM 3300 O O . ARG A 1 410 ? 21.832 -6.669 11.356 1.00 48.41 410 ARG A O 1
ATOM 3307 N N . ARG A 1 411 ? 23.654 -7.807 10.760 1.00 49.06 411 ARG A N 1
ATOM 3308 C CA . ARG A 1 411 ? 24.299 -6.712 10.015 1.00 49.06 411 ARG A CA 1
ATOM 3309 C C . ARG A 1 411 ? 25.174 -7.310 8.916 1.00 49.06 411 ARG A C 1
ATOM 3311 O O . ARG A 1 411 ? 26.311 -7.682 9.187 1.00 49.06 411 ARG A O 1
ATOM 3318 N N . ALA A 1 412 ? 24.619 -7.467 7.716 1.00 50.41 412 ALA A N 1
ATOM 3319 C CA . ALA A 1 412 ? 25.449 -7.620 6.526 1.00 50.41 412 ALA A CA 1
ATOM 3320 C C . ALA A 1 412 ? 26.246 -6.317 6.353 1.00 50.41 412 ALA A C 1
ATOM 3322 O O . ALA A 1 412 ? 25.697 -5.245 6.600 1.00 50.41 412 ALA A O 1
ATOM 3323 N N . GLU A 1 413 ? 27.527 -6.395 5.999 1.00 53.09 413 GLU A N 1
ATOM 3324 C CA . GLU A 1 413 ? 28.303 -5.195 5.676 1.00 53.09 413 GLU A CA 1
ATOM 3325 C C . GLU A 1 413 ? 27.653 -4.502 4.463 1.00 53.09 413 GLU A C 1
ATOM 3327 O O . GLU A 1 413 ? 27.351 -5.150 3.461 1.00 53.09 413 GLU A O 1
ATOM 3332 N N . HIS A 1 414 ? 27.379 -3.196 4.572 1.00 53.03 414 HIS A N 1
ATOM 3333 C CA . HIS A 1 414 ? 26.614 -2.376 3.611 1.00 53.03 414 HIS A CA 1
ATOM 3334 C C . HIS A 1 414 ? 27.297 -2.174 2.244 1.00 53.03 414 HIS A C 1
ATOM 3336 O O . HIS A 1 414 ? 26.894 -1.329 1.455 1.00 53.03 414 HIS A O 1
ATOM 3342 N N . THR A 1 415 ? 28.333 -2.941 1.918 1.00 48.78 415 THR A N 1
ATOM 3343 C CA . THR A 1 415 ? 29.152 -2.724 0.726 1.00 48.78 415 THR A CA 1
ATOM 3344 C C . THR A 1 415 ? 28.508 -3.334 -0.527 1.00 48.78 415 THR A C 1
ATOM 3346 O O . THR A 1 415 ? 28.360 -4.547 -0.649 1.00 48.78 415 THR A O 1
ATOM 3349 N N . GLY A 1 416 ? 28.150 -2.483 -1.500 1.00 57.34 416 GLY A N 1
ATOM 3350 C CA . GLY A 1 416 ? 27.909 -2.903 -2.893 1.00 57.34 416 GLY A CA 1
ATOM 3351 C C . GLY A 1 416 ? 26.456 -2.972 -3.379 1.00 57.34 416 GLY A C 1
ATOM 3352 O O . GLY A 1 416 ? 26.181 -3.700 -4.332 1.00 57.34 416 GLY A O 1
ATOM 3353 N N . TR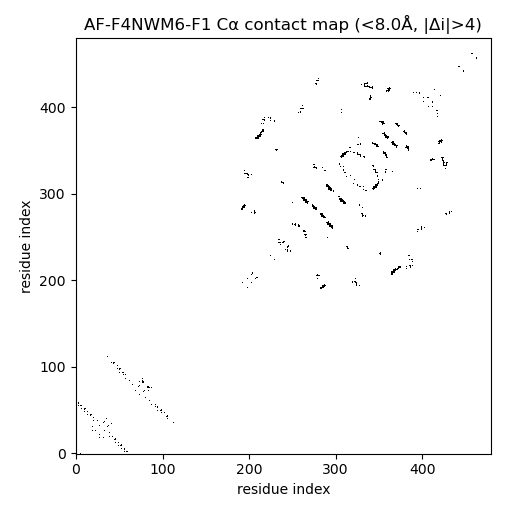P A 1 417 ? 25.521 -2.240 -2.769 1.00 68.44 417 TRP A N 1
ATOM 3354 C CA . TRP A 1 417 ? 24.117 -2.269 -3.193 1.00 68.44 417 TRP A CA 1
ATOM 3355 C C . TRP A 1 417 ? 23.928 -1.571 -4.549 1.00 68.44 417 TRP A C 1
ATOM 3357 O O . TRP A 1 417 ? 24.566 -0.563 -4.846 1.00 68.44 417 TRP A O 1
ATOM 3367 N N . ALA A 1 418 ? 23.048 -2.123 -5.390 1.00 65.62 418 ALA A N 1
ATOM 3368 C CA . ALA A 1 418 ? 22.763 -1.576 -6.723 1.00 65.62 418 ALA A CA 1
ATOM 3369 C C . ALA A 1 418 ? 21.960 -0.262 -6.681 1.00 65.62 418 ALA A C 1
ATOM 3371 O O . ALA A 1 418 ? 21.991 0.517 -7.634 1.00 65.62 418 ALA A O 1
ATOM 3372 N N . PHE A 1 419 ? 21.245 -0.047 -5.580 1.00 80.50 419 PHE A N 1
ATOM 3373 C CA . PHE A 1 419 ? 20.459 1.137 -5.258 1.00 80.50 419 PHE A CA 1
ATOM 3374 C C . PHE A 1 419 ? 20.883 1.638 -3.873 1.00 80.50 419 PHE A C 1
ATOM 3376 O O . PHE A 1 419 ? 21.603 0.930 -3.168 1.00 80.50 419 PHE A O 1
ATOM 3383 N N . ASP A 1 420 ? 20.450 2.844 -3.501 1.00 74.56 420 ASP A N 1
ATOM 3384 C CA . ASP A 1 420 ? 20.843 3.486 -2.241 1.00 74.56 420 ASP A CA 1
ATOM 3385 C C . ASP A 1 420 ? 20.683 2.554 -1.025 1.00 74.56 420 ASP A C 1
ATOM 3387 O O . ASP A 1 420 ? 19.778 1.718 -0.984 1.00 74.56 420 ASP A O 1
ATOM 3391 N N . GLU A 1 421 ? 21.571 2.708 -0.037 1.00 74.56 421 GLU A N 1
ATOM 3392 C CA . GLU A 1 421 ? 21.741 1.836 1.138 1.00 74.56 421 GLU A CA 1
ATOM 3393 C C . GLU A 1 421 ? 20.570 1.886 2.155 1.00 74.56 421 GLU A C 1
ATOM 3395 O O . GLU A 1 421 ? 20.777 2.007 3.361 1.00 74.56 421 GLU A O 1
ATOM 3400 N N . PHE A 1 422 ? 19.315 1.815 1.698 1.00 76.88 422 PHE A N 1
ATOM 3401 C CA . PHE A 1 422 ? 18.120 1.820 2.544 1.00 76.88 422 PHE A CA 1
ATOM 3402 C C . PHE A 1 422 ? 17.617 0.418 2.915 1.00 76.88 422 PHE A C 1
ATOM 3404 O O . PHE A 1 422 ? 17.294 -0.405 2.051 1.00 76.88 422 PHE A O 1
ATOM 3411 N N . GLU A 1 423 ? 17.515 0.135 4.211 1.00 78.62 423 GLU A N 1
ATOM 3412 C CA . GLU A 1 423 ? 17.139 -1.190 4.711 1.00 78.62 423 GLU A CA 1
ATOM 3413 C C . GLU A 1 423 ? 15.626 -1.482 4.598 1.00 78.62 423 GLU A C 1
ATOM 3415 O O . GLU A 1 423 ? 14.760 -0.605 4.689 1.00 78.62 423 GLU A O 1
ATOM 3420 N N . ALA A 1 424 ? 15.289 -2.759 4.412 1.00 75.69 424 ALA A N 1
ATOM 3421 C CA . ALA A 1 424 ? 13.914 -3.243 4.476 1.00 75.69 424 ALA A CA 1
ATOM 3422 C C . ALA A 1 424 ? 13.360 -3.115 5.906 1.00 75.69 424 ALA A C 1
ATOM 3424 O O . ALA A 1 424 ? 14.004 -3.539 6.866 1.00 75.69 424 ALA A O 1
ATOM 3425 N N . GLY A 1 425 ? 12.154 -2.559 6.044 1.00 67.25 425 GLY A N 1
ATOM 3426 C CA . GLY A 1 425 ? 11.465 -2.433 7.332 1.00 67.25 425 GLY A CA 1
ATOM 3427 C C . GLY A 1 425 ? 11.717 -1.147 8.090 1.00 67.25 425 GLY A C 1
ATOM 3428 O O . GLY A 1 425 ? 11.015 -0.878 9.064 1.00 67.25 425 GLY A O 1
ATOM 3429 N N . VAL A 1 426 ? 12.648 -0.314 7.628 1.00 70.38 426 VAL A N 1
ATOM 3430 C CA . VAL A 1 426 ? 12.930 0.982 8.254 1.00 70.38 426 VAL A CA 1
ATOM 3431 C C . VAL A 1 426 ? 11.690 1.874 8.246 1.00 70.38 426 VAL A C 1
ATOM 3433 O O . VAL A 1 426 ? 11.407 2.513 9.253 1.00 70.38 426 VAL A O 1
ATOM 3436 N N . LEU A 1 427 ? 10.881 1.857 7.178 1.00 69.38 427 LEU A N 1
ATOM 3437 C CA . LEU A 1 427 ? 9.634 2.631 7.150 1.00 69.38 427 LEU A CA 1
ATOM 3438 C C . LEU A 1 427 ? 8.638 2.180 8.222 1.00 69.38 427 LEU A C 1
ATOM 3440 O O . LEU A 1 427 ? 7.975 3.010 8.838 1.00 69.38 427 LEU A O 1
ATOM 3444 N N . LYS A 1 428 ? 8.567 0.874 8.497 1.00 68.25 428 LYS A N 1
ATOM 3445 C CA . LYS A 1 428 ? 7.747 0.344 9.590 1.00 68.25 428 LYS A CA 1
ATOM 3446 C C . LYS A 1 428 ? 8.266 0.813 10.948 1.00 68.25 428 LYS A C 1
ATOM 3448 O O . LYS A 1 428 ? 7.476 1.194 11.806 1.00 68.25 428 LYS A O 1
ATOM 3453 N N . GLN A 1 429 ? 9.585 0.807 11.142 1.00 60.50 429 GLN A N 1
ATOM 3454 C CA . GLN A 1 429 ? 10.203 1.312 12.368 1.00 60.50 429 GLN A CA 1
ATOM 3455 C C . GLN A 1 429 ? 9.974 2.818 12.539 1.00 60.50 429 GLN A C 1
ATOM 3457 O O . GLN A 1 429 ? 9.704 3.248 13.650 1.00 60.50 429 GLN A O 1
ATOM 3462 N N . MET A 1 430 ? 10.007 3.613 11.466 1.00 58.81 430 MET A N 1
ATOM 3463 C CA . MET A 1 430 ? 9.695 5.046 11.522 1.00 58.81 430 MET A CA 1
ATOM 3464 C C . MET A 1 430 ? 8.254 5.305 11.973 1.00 58.81 430 MET A C 1
ATOM 3466 O O . MET A 1 430 ? 8.038 6.178 12.810 1.00 58.81 430 MET A O 1
ATOM 3470 N N . VAL A 1 431 ? 7.285 4.519 11.488 1.00 58.09 431 VAL A N 1
ATOM 3471 C CA . VAL A 1 431 ? 5.894 4.577 11.976 1.00 58.09 431 VAL A CA 1
ATOM 3472 C C . VAL A 1 431 ? 5.828 4.196 13.457 1.00 58.09 431 VAL A C 1
ATOM 3474 O O . VAL A 1 431 ? 5.226 4.923 14.240 1.00 58.09 431 VAL A O 1
ATOM 3477 N N . LEU A 1 432 ? 6.509 3.120 13.868 1.00 55.47 432 LEU A N 1
ATOM 3478 C CA . LEU A 1 432 ? 6.558 2.689 15.271 1.00 55.47 432 LEU A CA 1
ATOM 3479 C C . LEU A 1 432 ? 7.241 3.709 16.194 1.00 55.47 432 LEU A C 1
ATOM 3481 O O . LEU A 1 432 ? 6.822 3.853 17.334 1.00 55.47 432 LEU A O 1
ATOM 3485 N N . VAL A 1 433 ? 8.271 4.416 15.724 1.00 52.41 433 VAL A N 1
ATOM 3486 C CA . VAL A 1 433 ? 8.960 5.475 16.478 1.00 52.41 433 VAL A CA 1
ATOM 3487 C C . VAL A 1 433 ? 8.101 6.732 16.549 1.00 52.41 433 VAL A C 1
ATOM 3489 O O . VAL A 1 433 ? 8.049 7.354 17.599 1.00 52.41 433 VAL A O 1
ATOM 3492 N N . ALA A 1 434 ? 7.389 7.104 15.483 1.00 52.41 434 ALA A N 1
ATOM 3493 C CA . ALA A 1 434 ? 6.403 8.183 15.546 1.00 52.41 434 ALA A CA 1
ATOM 3494 C C . ALA A 1 434 ? 5.268 7.843 16.529 1.00 52.41 434 ALA A C 1
ATOM 3496 O O . ALA A 1 434 ? 4.863 8.688 17.323 1.00 52.41 434 ALA A O 1
ATOM 3497 N N . GLU A 1 435 ? 4.818 6.586 16.535 1.00 55.06 435 GLU A N 1
ATOM 3498 C CA . GLU A 1 435 ? 3.913 6.035 17.543 1.00 55.06 435 GLU A CA 1
ATOM 3499 C C . GLU A 1 435 ? 4.539 6.045 18.954 1.00 55.06 435 GLU A C 1
ATOM 3501 O O . GLU A 1 435 ? 3.878 6.405 19.921 1.00 55.06 435 GLU A O 1
ATOM 3506 N N . ASP A 1 436 ? 5.804 5.684 19.137 1.00 52.78 436 ASP A N 1
ATOM 3507 C CA . ASP A 1 436 ? 6.430 5.711 20.466 1.00 52.78 436 ASP A CA 1
ATOM 3508 C C . ASP A 1 436 ? 6.695 7.138 20.959 1.00 52.78 436 ASP A C 1
ATOM 3510 O O . ASP A 1 436 ? 6.503 7.413 22.138 1.00 52.78 436 ASP A O 1
ATOM 3514 N N . ASN A 1 437 ? 6.985 8.078 20.063 1.00 55.88 437 ASN A N 1
ATOM 3515 C CA . ASN A 1 437 ? 7.075 9.502 20.382 1.00 55.88 437 ASN A CA 1
ATOM 3516 C C . ASN A 1 437 ? 5.704 10.101 20.730 1.00 55.88 437 ASN A C 1
ATOM 3518 O O . ASN A 1 437 ? 5.640 11.084 21.463 1.00 55.88 437 ASN A O 1
ATOM 3522 N N . MET A 1 438 ? 4.597 9.511 20.255 1.00 57.22 438 MET A N 1
ATOM 3523 C CA . MET A 1 438 ? 3.261 9.891 20.726 1.00 57.22 438 MET A CA 1
ATOM 3524 C C . MET A 1 438 ? 3.100 9.606 22.217 1.00 57.22 438 MET A C 1
ATOM 3526 O O . MET A 1 438 ? 2.413 10.373 22.872 1.00 57.22 438 MET A O 1
ATOM 3530 N N . ARG A 1 439 ? 3.759 8.577 22.769 1.00 58.47 439 ARG A N 1
ATOM 3531 C CA . ARG A 1 439 ? 3.743 8.274 24.211 1.00 58.47 439 ARG A CA 1
ATOM 3532 C C . ARG A 1 439 ? 4.317 9.419 25.047 1.00 58.47 439 ARG A C 1
ATOM 3534 O O . ARG A 1 439 ? 3.778 9.701 26.109 1.00 58.47 439 ARG A O 1
ATOM 3541 N N . ASP A 1 440 ? 5.356 10.083 24.541 1.00 58.12 440 ASP A N 1
ATOM 3542 C CA . ASP A 1 440 ? 6.008 11.230 25.192 1.00 58.12 440 ASP A CA 1
ATOM 3543 C C . ASP A 1 440 ? 5.186 12.529 25.080 1.00 58.12 440 ASP A C 1
ATOM 3545 O O . ASP A 1 440 ? 5.460 13.502 25.782 1.00 58.12 440 ASP A O 1
ATOM 3549 N N . LEU A 1 441 ? 4.178 12.552 24.201 1.00 55.66 441 LEU A N 1
ATOM 3550 C CA . LEU A 1 441 ? 3.223 13.654 24.042 1.00 55.66 441 LEU A CA 1
ATOM 3551 C C . LEU A 1 441 ? 1.952 13.469 24.888 1.00 55.66 441 LEU A C 1
ATOM 3553 O O . LEU A 1 441 ? 1.099 14.355 24.887 1.00 55.66 441 LEU A O 1
ATOM 3557 N N . LEU A 1 442 ? 1.803 12.332 25.575 1.00 66.44 442 LEU A N 1
ATOM 3558 C CA . LEU A 1 442 ? 0.690 12.072 26.489 1.00 66.44 442 LEU A CA 1
ATOM 3559 C C . LEU A 1 442 ? 1.062 12.579 27.882 1.00 66.44 442 LEU A C 1
ATOM 3561 O O . LEU A 1 442 ? 2.130 12.264 28.405 1.00 66.44 442 LEU A O 1
ATOM 3565 N N . GLU A 1 443 ? 0.184 13.377 28.482 1.00 58.81 443 GLU A N 1
ATOM 3566 C CA . GLU A 1 443 ? 0.488 14.096 29.724 1.00 58.81 443 GLU A CA 1
ATOM 3567 C C . GLU A 1 443 ? 0.131 13.279 30.972 1.00 58.81 443 GLU A C 1
ATOM 3569 O O . GLU A 1 443 ? 0.641 13.556 32.060 1.00 58.81 443 GLU A O 1
ATOM 3574 N N . THR A 1 444 ? -0.735 12.268 30.834 1.00 67.81 444 THR A N 1
ATOM 3575 C CA . THR A 1 444 ? -1.275 11.508 31.969 1.00 67.81 444 THR A CA 1
ATOM 3576 C C . THR A 1 444 ? -0.952 10.014 31.913 1.00 67.81 444 THR A C 1
ATOM 3578 O O . THR A 1 444 ? -0.944 9.382 30.855 1.00 67.81 444 THR A O 1
ATOM 3581 N N . ASP A 1 445 ? -0.758 9.411 33.090 1.00 60.25 445 ASP A N 1
ATOM 3582 C CA . ASP A 1 445 ? -0.493 7.972 33.229 1.00 60.25 445 ASP A CA 1
ATOM 3583 C C . ASP A 1 445 ? -1.637 7.103 32.663 1.00 60.25 445 ASP A C 1
ATOM 3585 O O . ASP A 1 445 ? -1.405 5.989 32.191 1.00 60.25 445 ASP A O 1
ATOM 3589 N N . GLU A 1 446 ? -2.872 7.615 32.665 1.00 57.22 446 GLU A N 1
ATOM 3590 C CA . GLU A 1 446 ? -4.059 6.947 32.117 1.00 57.22 446 GLU A CA 1
ATOM 3591 C C . GLU A 1 446 ? -4.084 6.963 30.582 1.00 57.22 446 GLU A C 1
ATOM 3593 O O . GLU A 1 446 ? -4.407 5.945 29.964 1.00 57.22 446 GLU A O 1
ATOM 3598 N N . GLU A 1 447 ? -3.677 8.065 29.948 1.00 52.03 447 GLU A N 1
ATOM 3599 C CA . GLU A 1 447 ? -3.515 8.144 28.492 1.00 52.03 447 GLU A CA 1
ATOM 3600 C C . GLU A 1 447 ? -2.404 7.215 28.010 1.00 52.03 447 GLU A C 1
ATOM 3602 O O . GLU A 1 447 ? -2.599 6.466 27.049 1.00 52.03 447 GLU A O 1
ATOM 3607 N N . ILE A 1 448 ? -1.269 7.202 28.715 1.00 66.19 448 ILE A N 1
ATOM 3608 C CA . ILE A 1 448 ? -0.154 6.294 28.430 1.00 66.19 448 ILE A CA 1
ATOM 3609 C C . ILE A 1 448 ? -0.609 4.838 28.597 1.00 66.19 448 ILE A C 1
ATOM 3611 O O . ILE A 1 448 ? -0.326 4.002 27.738 1.00 66.19 448 ILE A O 1
ATOM 3615 N N . ALA A 1 449 ? -1.369 4.521 29.651 1.00 62.38 449 ALA A N 1
ATOM 3616 C CA . ALA A 1 449 ? -1.896 3.177 29.879 1.00 62.38 449 ALA A CA 1
ATOM 3617 C C . ALA A 1 449 ? -2.889 2.741 28.789 1.00 62.38 449 ALA A C 1
ATOM 3619 O O . ALA A 1 449 ? -2.805 1.611 28.302 1.00 62.38 449 ALA A O 1
ATOM 3620 N N . MET A 1 450 ? -3.798 3.622 28.365 1.00 60.00 450 MET A N 1
ATOM 3621 C CA . MET A 1 450 ? -4.757 3.357 27.285 1.00 60.00 450 MET A CA 1
ATOM 3622 C C . MET A 1 450 ? -4.065 3.201 25.929 1.00 60.00 450 MET A C 1
ATOM 3624 O O . MET A 1 450 ? -4.413 2.306 25.151 1.00 60.00 450 MET A O 1
ATOM 3628 N N . TYR A 1 451 ? -3.054 4.024 25.661 1.00 65.75 451 TYR A N 1
ATOM 3629 C CA . TYR A 1 451 ? -2.219 3.938 24.472 1.00 65.75 451 TYR A CA 1
ATOM 3630 C C . TYR A 1 451 ? -1.432 2.621 24.424 1.00 65.75 451 TYR A C 1
ATOM 3632 O O . TYR A 1 451 ? -1.540 1.862 23.455 1.00 65.75 451 TYR A O 1
ATOM 3640 N N . ASP A 1 452 ? -0.741 2.275 25.513 1.00 63.59 452 ASP A N 1
ATOM 3641 C CA . ASP A 1 452 ? -0.007 1.016 25.656 1.00 63.59 452 ASP A CA 1
ATOM 3642 C C . ASP A 1 452 ? -0.953 -0.195 25.556 1.00 63.59 452 ASP A C 1
ATOM 3644 O O . ASP A 1 452 ? -0.599 -1.223 24.969 1.00 63.59 452 ASP A O 1
ATOM 3648 N N . MET A 1 453 ? -2.176 -0.095 26.088 1.00 58.38 453 MET A N 1
ATOM 3649 C CA . MET A 1 453 ? -3.193 -1.146 25.998 1.00 58.38 453 MET A CA 1
ATOM 3650 C C . MET A 1 453 ? -3.692 -1.325 24.558 1.00 58.38 453 MET A C 1
ATOM 3652 O O . MET A 1 453 ? -3.796 -2.460 24.088 1.00 58.38 453 MET A O 1
ATOM 3656 N N . ARG A 1 454 ? -3.919 -0.233 23.818 1.00 54.31 454 ARG A N 1
ATOM 3657 C CA . ARG A 1 454 ? -4.292 -0.252 22.393 1.00 54.31 454 ARG A CA 1
ATOM 3658 C C . ARG A 1 454 ? -3.181 -0.844 21.524 1.00 54.31 454 ARG A C 1
ATOM 3660 O O . ARG A 1 454 ? -3.455 -1.715 20.693 1.00 54.31 454 ARG A O 1
ATOM 3667 N N . LYS A 1 455 ? -1.930 -0.441 21.769 1.00 55.22 455 LYS A N 1
ATOM 3668 C CA . LYS A 1 455 ? -0.732 -0.978 21.108 1.00 55.22 455 LYS A CA 1
ATOM 3669 C C . LYS A 1 455 ? -0.573 -2.476 21.377 1.00 55.22 455 LYS A C 1
ATOM 3671 O O . LYS A 1 455 ? -0.325 -3.254 20.454 1.00 55.22 455 LYS A O 1
ATOM 3676 N N . ARG A 1 456 ? -0.785 -2.917 22.625 1.00 53.34 456 ARG A N 1
ATOM 3677 C CA . ARG A 1 456 ? -0.792 -4.347 22.983 1.00 53.34 456 ARG A CA 1
ATOM 3678 C C . ARG A 1 456 ? -1.914 -5.097 22.278 1.00 53.34 456 ARG A C 1
ATOM 3680 O O . ARG A 1 456 ? -1.631 -6.143 21.705 1.00 53.34 456 ARG A O 1
ATOM 3687 N N . MET A 1 457 ? -3.148 -4.587 22.252 1.00 50.97 457 MET A N 1
ATOM 3688 C CA . MET A 1 457 ? -4.256 -5.270 21.569 1.00 50.97 457 MET A CA 1
ATOM 3689 C C . MET A 1 457 ? -3.990 -5.454 20.069 1.00 50.97 457 MET A C 1
ATOM 3691 O O . MET A 1 457 ? -4.177 -6.560 19.570 1.00 50.97 457 MET A O 1
ATOM 3695 N N . ARG A 1 458 ? -3.463 -4.439 19.369 1.00 46.91 458 ARG A N 1
ATOM 3696 C CA . ARG A 1 458 ? -3.075 -4.562 17.947 1.00 46.91 458 ARG A CA 1
ATOM 3697 C C . ARG A 1 458 ? -1.991 -5.621 17.708 1.00 46.91 458 ARG A C 1
ATOM 3699 O O . ARG A 1 458 ? -2.054 -6.350 16.723 1.00 46.91 458 ARG A O 1
ATOM 3706 N N . ASN A 1 459 ? -1.032 -5.744 18.624 1.00 42.12 459 ASN A N 1
ATOM 3707 C CA . ASN A 1 459 ? 0.107 -6.657 18.495 1.00 42.12 459 ASN A CA 1
ATOM 3708 C C . ASN A 1 459 ? -0.111 -8.041 19.136 1.00 42.12 459 ASN A C 1
ATOM 3710 O O . ASN A 1 459 ? 0.785 -8.888 19.092 1.00 42.12 459 ASN A O 1
ATOM 3714 N N . THR A 1 460 ? -1.280 -8.310 19.731 1.00 36.31 460 THR A N 1
ATOM 3715 C CA . THR A 1 460 ? -1.549 -9.606 20.369 1.00 36.31 460 THR A CA 1
ATOM 3716 C C . THR A 1 460 ? -2.009 -10.630 19.318 1.00 36.31 460 THR A C 1
ATOM 3718 O O . THR A 1 460 ? -3.024 -10.415 18.654 1.00 36.31 460 THR A O 1
ATOM 3721 N N . PRO A 1 461 ? -1.349 -11.798 19.190 1.00 38.62 461 PRO A N 1
ATOM 3722 C CA . PRO A 1 461 ? -1.703 -12.822 18.199 1.00 38.62 461 PRO A CA 1
ATOM 3723 C C . PRO A 1 461 ? -3.108 -13.432 18.371 1.00 38.62 461 PRO A C 1
ATOM 3725 O O . PRO A 1 461 ? -3.584 -14.096 17.457 1.00 38.62 461 PRO A O 1
ATOM 3728 N N . LEU A 1 462 ? -3.797 -13.179 19.492 1.00 38.41 462 LEU A N 1
ATOM 3729 C CA . LEU A 1 462 ? -5.203 -13.552 19.729 1.00 38.41 462 LEU A CA 1
ATOM 3730 C C . LEU A 1 462 ? -6.214 -12.784 18.856 1.00 38.41 462 LEU A C 1
ATOM 3732 O O . LEU A 1 462 ? -7.357 -13.219 18.757 1.00 38.41 462 LEU A O 1
ATOM 3736 N N . PHE A 1 463 ? -5.802 -11.688 18.209 1.00 36.94 463 PHE A N 1
ATOM 3737 C CA . PHE A 1 463 ? -6.619 -10.944 17.240 1.00 36.94 463 PHE A CA 1
ATOM 3738 C C . PHE A 1 463 ? -6.252 -11.252 15.777 1.00 36.94 463 PHE A C 1
ATOM 3740 O O . PHE A 1 463 ? -6.837 -10.675 14.862 1.00 36.94 463 PHE A O 1
ATOM 3747 N N . GLN A 1 464 ? -5.337 -12.202 15.525 1.00 33.03 464 GLN A N 1
ATOM 3748 C CA . GLN A 1 464 ? -5.328 -12.893 14.234 1.00 33.03 464 GLN A CA 1
ATOM 3749 C C . GLN A 1 464 ? -6.568 -13.784 14.194 1.00 33.03 464 GLN A C 1
ATOM 3751 O O . GLN A 1 464 ? -6.754 -14.617 15.082 1.00 33.03 464 GLN A O 1
ATOM 3756 N N . PHE A 1 465 ? -7.414 -13.586 13.180 1.00 29.38 465 PHE A N 1
ATOM 3757 C CA . PHE A 1 465 ? -8.622 -14.380 12.954 1.00 29.38 465 PHE A CA 1
ATOM 3758 C C . PHE A 1 465 ? -8.368 -15.874 13.223 1.00 29.38 465 PHE A C 1
ATOM 3760 O O . PHE A 1 465 ? -7.337 -16.403 12.784 1.00 29.38 465 PHE A O 1
ATOM 3767 N N . PRO A 1 466 ? -9.280 -16.571 13.929 1.00 29.27 466 PRO A N 1
ATOM 3768 C CA . PRO A 1 466 ? -9.094 -17.978 14.214 1.00 29.27 466 PRO A CA 1
ATOM 3769 C C . PRO A 1 466 ? -8.925 -18.740 12.903 1.00 29.27 466 PRO A C 1
ATOM 3771 O O . PRO A 1 466 ? -9.723 -18.611 11.974 1.00 29.27 466 PRO A O 1
ATOM 3774 N N . ARG A 1 467 ? -7.874 -19.563 12.853 1.00 31.39 467 ARG A N 1
ATOM 3775 C CA . ARG A 1 467 ? -7.743 -20.642 11.877 1.00 31.39 467 ARG A CA 1
ATOM 3776 C C . ARG A 1 467 ? -9.051 -21.428 11.904 1.00 31.39 467 ARG A C 1
ATOM 3778 O O . ARG A 1 467 ? -9.359 -22.040 12.925 1.00 31.39 467 ARG A O 1
ATOM 3785 N N . LEU A 1 468 ? -9.798 -21.431 10.802 1.00 29.72 468 LEU A N 1
ATOM 3786 C CA . LEU A 1 468 ? -10.817 -22.455 10.612 1.00 29.72 468 LEU A CA 1
ATOM 3787 C C . LEU A 1 468 ? -10.105 -23.816 10.726 1.00 29.72 468 LEU A C 1
ATOM 3789 O O . LEU A 1 468 ? -9.085 -24.019 10.054 1.00 29.72 468 LEU A O 1
ATOM 3793 N N . PRO A 1 469 ? -10.566 -24.725 11.603 1.00 30.23 469 PRO A N 1
ATOM 3794 C CA . PRO A 1 469 ? -10.051 -26.083 11.643 1.00 30.23 469 PRO A CA 1
ATOM 3795 C C . PRO A 1 469 ? -10.188 -26.705 10.253 1.00 30.23 469 PRO A C 1
ATOM 3797 O O . PRO A 1 469 ? -11.212 -26.534 9.593 1.00 30.23 469 PRO A O 1
ATOM 3800 N N . LYS A 1 470 ? -9.161 -27.438 9.815 1.00 36.19 470 LYS A N 1
ATOM 3801 C CA . LYS A 1 470 ? -9.086 -28.072 8.488 1.00 36.19 470 LYS A CA 1
ATOM 3802 C C . LYS A 1 470 ? -10.157 -29.150 8.226 1.00 36.19 470 LYS A C 1
ATOM 3804 O O . LYS A 1 470 ? -10.174 -29.690 7.128 1.00 36.19 470 LYS A O 1
ATOM 3809 N N . ASP A 1 471 ? -11.081 -29.387 9.158 1.00 35.91 471 ASP A N 1
ATOM 3810 C CA . ASP A 1 471 ? -12.015 -30.518 9.131 1.00 35.91 471 ASP A CA 1
ATOM 3811 C C . ASP A 1 471 ? -13.502 -30.115 9.202 1.00 35.91 471 ASP A C 1
ATOM 3813 O O . ASP A 1 471 ? -14.322 -30.849 9.749 1.00 35.91 471 ASP A O 1
ATOM 3817 N N . PHE A 1 472 ? -13.899 -28.970 8.637 1.00 27.89 472 PHE A N 1
ATOM 3818 C CA . PHE A 1 472 ? -15.322 -28.674 8.407 1.00 27.89 472 PHE A CA 1
ATOM 3819 C C . PHE A 1 472 ? -15.730 -29.013 6.968 1.00 27.89 472 PHE A C 1
ATOM 3821 O O . PHE A 1 472 ? -15.791 -28.165 6.079 1.00 27.89 472 PHE A O 1
ATOM 3828 N N . HIS A 1 473 ? -16.030 -30.292 6.747 1.00 34.66 473 HIS A N 1
ATOM 3829 C CA . HIS A 1 473 ? -16.821 -30.735 5.605 1.00 34.66 473 HIS A CA 1
ATOM 3830 C C . HIS A 1 473 ? -18.279 -30.301 5.795 1.00 34.66 473 HIS A C 1
ATOM 3832 O O . HIS A 1 473 ? -18.997 -30.884 6.603 1.00 34.66 473 HIS A O 1
ATOM 3838 N N . ILE A 1 474 ? -18.745 -29.326 5.013 1.00 30.31 474 ILE A N 1
ATOM 3839 C CA . ILE A 1 474 ? -20.180 -29.132 4.769 1.00 30.31 474 ILE A CA 1
ATOM 3840 C C . ILE A 1 474 ? -20.397 -29.048 3.257 1.00 30.31 474 ILE A C 1
ATOM 3842 O O . ILE A 1 474 ? -20.478 -27.978 2.668 1.00 30.31 474 ILE A O 1
ATOM 3846 N N . PHE A 1 475 ? -20.487 -30.216 2.629 1.00 27.56 475 PHE A N 1
ATOM 3847 C CA . PHE A 1 475 ? -21.303 -30.412 1.436 1.00 27.56 475 PHE A CA 1
ATOM 3848 C C . PHE A 1 475 ? -22.227 -31.592 1.741 1.00 27.56 475 PHE A C 1
ATOM 3850 O O . PHE A 1 475 ? -21.723 -32.706 1.913 1.00 27.56 475 PHE A O 1
ATOM 3857 N N . PRO A 1 476 ? -23.558 -31.414 1.804 1.00 30.77 476 PRO A N 1
ATOM 3858 C CA . PRO A 1 476 ? -24.438 -32.544 1.607 1.00 30.77 476 PRO A CA 1
ATOM 3859 C C . PRO A 1 476 ? -24.350 -32.920 0.127 1.00 30.77 476 PRO A C 1
ATOM 3861 O O . PRO A 1 476 ? -24.705 -32.139 -0.756 1.00 30.77 476 PRO A O 1
ATOM 3864 N N . LYS A 1 477 ? -23.830 -34.121 -0.139 1.00 31.47 477 LYS A N 1
ATOM 3865 C CA . LYS A 1 477 ? -24.031 -34.805 -1.415 1.00 31.47 477 LYS A CA 1
ATOM 3866 C C . LYS A 1 477 ? -25.538 -34.937 -1.625 1.00 31.47 477 LYS A C 1
ATOM 3868 O O . LYS A 1 477 ? -26.176 -35.719 -0.929 1.00 31.47 477 LYS A O 1
ATOM 3873 N N . PHE A 1 478 ? -26.084 -34.205 -2.585 1.00 28.30 478 PHE A N 1
ATOM 3874 C CA . PHE A 1 478 ? -27.303 -34.640 -3.247 1.00 28.30 478 PHE A CA 1
ATOM 3875 C C . PHE A 1 478 ? -26.887 -35.576 -4.378 1.00 28.30 478 PHE A C 1
ATOM 3877 O O . PHE A 1 478 ? -26.328 -35.156 -5.387 1.00 28.30 478 PHE A O 1
ATOM 3884 N N . THR A 1 479 ? -27.072 -36.866 -4.126 1.00 38.22 479 THR A N 1
ATOM 3885 C CA . THR A 1 479 ? -27.219 -37.897 -5.149 1.00 38.22 479 THR A CA 1
ATOM 3886 C C . THR A 1 479 ? -28.686 -37.947 -5.551 1.00 38.22 479 THR A C 1
ATOM 3888 O O . THR A 1 479 ? -29.514 -38.284 -4.708 1.00 38.22 479 THR A O 1
ATOM 3891 N N . GLU A 1 480 ? -28.979 -37.600 -6.799 1.00 34.75 480 GLU A N 1
ATOM 3892 C CA . GLU A 1 480 ? -29.634 -38.455 -7.803 1.00 34.75 480 GLU A CA 1
ATOM 3893 C C . GLU A 1 480 ? -29.377 -37.875 -9.197 1.00 34.75 480 GLU A C 1
ATOM 3895 O O . GLU A 1 480 ? -29.476 -36.634 -9.349 1.00 34.75 480 GLU A O 1
#

Radius of gyration: 33.73 Å; Cα contacts (8 Å, |Δi|>4): 558; chains: 1; bounding box: 93×65×96 Å

Foldseek 3Di:
DPLVVLLVVLVVVLVVLVVLLPDDPVPDDPCNCVVQVDSVSSVLVNVLSVLVSVLSVLVVVVVDDPVPDDPVLCVVQHVDPVSSVVSSVVVNVVSVVVNVVSVVVNVVVVVVSVVVVVVVVVVVVVVPDDDDDDDDDPDCVVVVVVVVVVVVVVVVVVVVVVVVVVVVVVVVVVVVVVVVVVVVVVVQVVQEDELLPFFPVVCVVLVAAEAEDAAADDDCVPDDDDPVLQDDDQPDAPDPPDPSRLVSVQVSVQVLLVVLQQKGKDQAFPPPALWAFFGLPTGTYHDHARMFMFTPPPPPDPGTQTQEGEHEDNDDDDRSSVSSQQSSQRSNLQVDDQAAAAGYKTWYYNSHAFIKIWGAAQVRHIYIYQWHQYPVRDTDGDGSVNRSVLVSQSSVVNSVCVVPPVVVPRHDPQPRHSHHSHHRNVRNVVNVVSLVVVLVVDDDPVVNVVSVVVVCVVPPCVPPPDDDPPPDDDDDDDDD